Protein AF-A0A2L2X7D3-F1 (afdb_monomer)

Secondary structure (DSSP, 8-state):
-------------------------EE-TTS-EE---SSPPPHHHHHHHHHHHTSGGGEEEE-SSEEEEEETTTEEEEEE-GGGSS---HHHHHHHHHHHHHTT---TTB--EEEEEE-TTS-EEEEEEPPSSB--BTTTB---HHHHHHHHHHHHHHHH-EE-TTSPEEEEEES---GGGEEE-SS-EEE---TTEEEEEHHHHHIIIIIS------TTB-TTT-SB-HHHHHIIIIIHHHHTTSS-HHHHHHHHHHHHHHHHHHHHHHHHHHTTT-S-HHHHHHHHHHHHHHHHHTS--TTSS--HHHHHHHHHHHHHHHHHHHHHTB-TTSPBPTT-TT--B-HHHHHHHHHHHHHHHHHHHHHHHHHT-HHHHHHHHHHHHHHHHHHHHHHHHHHHHH-TTS-GGGGGGB-SSPPPPHHHHHHHHHHHHHHHHS-----

Foldseek 3Di:
DDDDDDDDDDDPPPPQDDFDDWADWDQDPVRFIATDTVHRQDPVNVVVQVVVQVPPVFWDDADQFFTWGDRGDWKIKTKGPPPRHPDPDVVLQQVVLNCCVQQVVDDPQEKHWRGWDADPVRIIMTMITDHDAAQDDQPPHHDDLQALLQVLVSQLDQQLAGQHPVRFGKHKAQLALASRQWGTDPHHIYGYDSSRMDIDGPQVQCCCCPVVVPDFAAQQADLLQRGGGNVSSNLQRYLQVSLLRHLQSPVSLLSNLLSLLVSLVSQLVSLVVCLVVHPCNVSSNSSSVLSPLSSVQSAQDPVRGRDPLNSVLVLLSSQLSNLLVCQVCQDPVRDRPPPPPQQARALVLSLVSLVVSLVSLVVQLVVCVVVVVVSSVSNSVSSNVNSVSSVVSSVVVVVLVPDPVNPPSHVVRHDPDDDDGSVNSVVVSVVVVVVVPPDPPDD

Mean predicted aligned error: 10.96 Å

Nearest PDB structures (foldseek):
  5o0y-assembly1_A  TM=5.788E-01  e=2.223E-05  Homo sapiens
  5lpv-assembly1_A  TM=4.908E-01  e=1.167E-04  Arabidopsis thaliana
  5tf9-assembly1_A  TM=4.770E-01  e=4.047E-04  Homo sapiens
  3idp-assembly2_A  TM=4.277E-01  e=1.522E-02  Homo sapiens
  5yhf-assembly1_A  TM=1.288E-01  e=5.592E+00  Thermus thermophilus HB8

Solvent-accessible surface area (backbone atoms only — not comparable to full-atom values): 24264 Å² total; per-residue (Å²): 134,89,83,88,85,89,79,84,79,84,71,85,81,72,82,76,80,84,82,71,72,73,47,77,79,42,75,44,99,85,71,52,63,45,36,36,40,93,64,69,77,50,70,66,57,51,51,52,48,53,62,60,35,73,40,79,88,32,55,74,51,70,63,71,33,2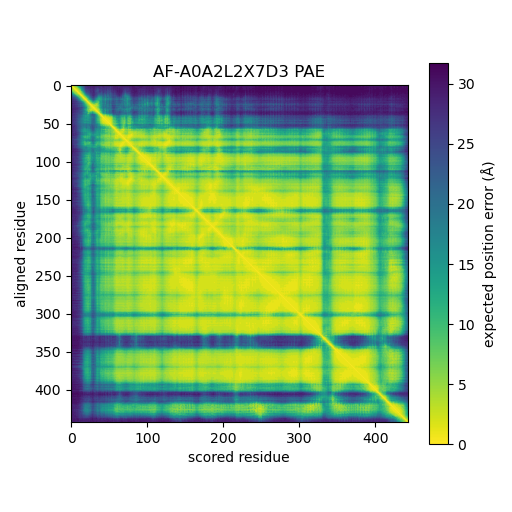8,37,32,18,52,45,85,91,55,29,30,38,34,41,45,52,48,94,72,18,88,59,66,63,65,63,54,33,41,53,45,35,46,49,28,48,79,50,67,65,64,49,96,46,32,47,41,51,45,43,58,48,70,45,98,87,67,50,39,37,39,36,28,42,52,51,66,61,42,53,62,32,59,83,87,37,58,86,46,65,49,16,45,47,40,39,50,55,52,35,44,53,30,57,70,34,37,71,36,98,84,73,47,48,33,25,44,39,44,74,54,39,30,43,91,30,32,21,34,45,92,55,39,33,19,41,41,76,53,60,59,47,47,79,42,50,50,60,63,48,42,46,42,34,59,73,64,53,69,64,73,57,57,51,33,48,35,58,54,62,53,40,79,30,30,58,34,22,30,38,40,52,24,45,55,70,40,45,72,62,31,90,59,38,59,62,55,47,54,48,48,41,44,49,48,15,48,47,25,42,58,48,16,54,50,27,59,60,42,26,83,73,45,94,50,35,71,61,34,43,53,26,18,52,41,20,41,38,48,17,60,57,30,37,56,46,97,87,67,43,54,51,67,72,53,55,52,49,52,48,48,52,42,47,52,23,32,50,48,46,66,65,61,50,52,45,100,84,56,49,72,45,93,77,52,83,81,61,55,48,52,67,66,60,54,47,54,52,48,54,51,48,38,54,52,29,50,52,53,25,55,47,19,61,74,72,66,38,63,54,50,31,55,51,24,48,31,48,38,53,44,43,54,35,49,50,52,48,53,57,51,51,51,54,50,69,70,37,94,81,39,52,75,66,58,70,83,18,52,50,91,69,84,78,89,48,62,67,58,49,43,54,52,53,54,53,54,51,54,63,71,66,51,77,84,80,73,130

Sequence (443 aa):
MCCVLEVFIISPCTNAINFKGVAPRETRKDGVILIPLHSKPSGQSIEAAIKATESSKNRISSGLNGTAFVLGQDLVVKKYKGEKAINNDPMREVNILDDMYEKKFSSPKSQKGQYAMQMPDGTFYLVSTKVDGKNPDPVRNTFNKQNLASLLSEITRLDQGVVDASGGRSRFMNWDFNSGNINITKDKAGLFDFEYGTFENLDKMLEKNVVNNCEGACPHLSDTSRLYSSLRSFEVWALVDYLNKVEHPDKLFGDYLELKGKYHADMAEFYGEYENESKYPDAVKNIAESEKVHSRLLRRDEGGEIPQDIQKAEMKKMQAANFINIQSQFSSDGKVCAQVKDGKILTSQVKEYIDEALFFSWNEYSKSKKTGDSDREVYYSNCLDYFFKQSLVKDWMQYQLDKPQGPGILKDKIASEPRVTLDDTMAKALRSRIKTAAPTNTP

Structure (mmCIF, N/CA/C/O backbone):
data_AF-A0A2L2X7D3-F1
#
_entry.id   AF-A0A2L2X7D3-F1
#
loop_
_atom_site.group_PDB
_atom_site.id
_atom_site.type_symbol
_atom_site.label_atom_id
_atom_site.label_alt_id
_atom_site.label_comp_id
_atom_site.label_asym_id
_atom_site.label_entity_id
_atom_site.label_seq_id
_atom_site.pdbx_PDB_ins_code
_atom_site.Cartn_x
_atom_site.Cartn_y
_atom_site.Cartn_z
_atom_site.occupancy
_atom_site.B_iso_or_equiv
_atom_site.auth_seq_id
_atom_site.auth_comp_id
_atom_site.auth_asym_id
_atom_site.auth_atom_id
_atom_site.pdbx_PDB_model_num
ATOM 1 N N . MET A 1 1 ? 4.402 -18.992 -74.248 1.00 30.25 1 MET A N 1
ATOM 2 C CA . MET A 1 1 ? 5.788 -18.796 -73.775 1.00 30.25 1 MET A CA 1
ATOM 3 C C . MET A 1 1 ? 6.036 -17.293 -73.753 1.00 30.25 1 MET A C 1
ATOM 5 O O . MET A 1 1 ? 5.818 -16.679 -74.783 1.00 30.25 1 MET A O 1
ATOM 9 N N . CYS A 1 2 ? 6.378 -16.751 -72.576 1.00 28.62 2 CYS A N 1
ATOM 10 C CA . CYS A 1 2 ? 6.844 -15.383 -72.271 1.00 28.62 2 CYS A CA 1
ATOM 11 C C . CYS A 1 2 ? 6.005 -14.168 -72.728 1.00 28.62 2 CYS A C 1
ATOM 13 O O . CYS A 1 2 ? 5.972 -13.845 -73.907 1.00 28.62 2 CYS A O 1
ATOM 15 N N . CYS A 1 3 ? 5.432 -13.421 -71.772 1.00 22.55 3 CYS A N 1
ATOM 16 C CA . CYS A 1 3 ? 6.012 -12.150 -71.298 1.00 22.55 3 CYS A CA 1
ATOM 17 C C . CYS A 1 3 ? 5.096 -11.397 -70.303 1.00 22.55 3 CYS A C 1
ATOM 19 O O . CYS A 1 3 ? 3.960 -11.074 -70.619 1.00 22.55 3 CYS A O 1
ATOM 21 N N . VAL A 1 4 ? 5.689 -11.094 -69.139 1.00 28.69 4 VAL A N 1
ATOM 22 C CA . VAL A 1 4 ? 5.646 -9.833 -68.367 1.00 28.69 4 VAL A CA 1
ATOM 23 C C . VAL A 1 4 ? 4.302 -9.323 -67.816 1.00 28.69 4 VAL A C 1
ATOM 25 O O . VAL A 1 4 ? 3.502 -8.735 -68.531 1.00 28.69 4 VAL A O 1
ATOM 28 N N . LEU A 1 5 ? 4.174 -9.364 -66.482 1.00 24.11 5 LEU A N 1
ATOM 29 C CA . LEU A 1 5 ? 3.889 -8.154 -65.699 1.00 24.11 5 LEU A CA 1
ATOM 30 C C . LEU A 1 5 ? 4.523 -8.281 -64.301 1.00 24.11 5 LEU A C 1
ATOM 32 O O . LEU A 1 5 ? 4.081 -9.073 -63.470 1.00 24.11 5 LEU A O 1
ATOM 36 N N . GLU A 1 6 ? 5.589 -7.517 -64.066 1.00 28.61 6 GLU A N 1
ATOM 37 C CA . GLU A 1 6 ? 6.156 -7.275 -62.740 1.00 28.61 6 GLU A CA 1
ATOM 38 C C . GLU A 1 6 ? 5.296 -6.246 -62.001 1.00 28.61 6 GLU A C 1
ATOM 40 O O . GLU A 1 6 ? 5.171 -5.105 -62.438 1.00 28.61 6 GLU A O 1
ATOM 45 N N . VAL A 1 7 ? 4.755 -6.633 -60.846 1.00 24.62 7 VAL A N 1
ATOM 46 C CA . VAL A 1 7 ? 4.395 -5.706 -59.767 1.00 24.62 7 VAL A CA 1
ATOM 47 C C . VAL A 1 7 ? 4.828 -6.362 -58.458 1.00 24.62 7 VAL A C 1
ATOM 49 O O . VAL A 1 7 ? 4.090 -7.140 -57.858 1.00 24.62 7 VAL A O 1
ATOM 52 N N . PHE A 1 8 ? 6.052 -6.073 -58.014 1.00 25.42 8 PHE A N 1
ATOM 53 C CA . PHE A 1 8 ? 6.472 -6.364 -56.645 1.00 25.42 8 PHE A CA 1
ATOM 54 C C . PHE A 1 8 ? 6.038 -5.203 -55.750 1.00 25.42 8 PHE A C 1
ATOM 56 O O . PHE A 1 8 ? 6.685 -4.159 -55.694 1.00 25.42 8 PHE A O 1
ATOM 63 N N . ILE A 1 9 ? 4.934 -5.395 -55.031 1.00 25.98 9 ILE A N 1
ATOM 64 C CA . ILE A 1 9 ? 4.645 -4.603 -53.837 1.00 25.98 9 ILE A CA 1
ATOM 65 C C . ILE A 1 9 ? 5.626 -5.076 -52.763 1.00 25.98 9 ILE A C 1
ATOM 67 O O . ILE A 1 9 ? 5.544 -6.207 -52.282 1.00 25.98 9 ILE A O 1
ATOM 71 N N . ILE A 1 10 ? 6.572 -4.210 -52.402 1.00 25.56 10 ILE A N 1
ATOM 72 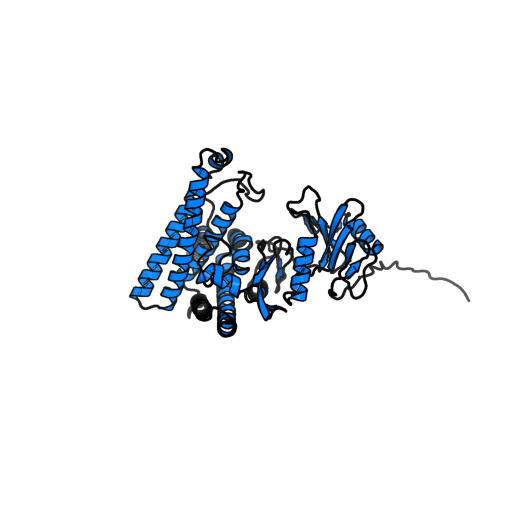C CA . ILE A 1 10 ? 7.438 -4.402 -51.239 1.00 25.56 10 ILE A CA 1
ATOM 73 C C . ILE A 1 10 ? 6.549 -4.297 -49.998 1.00 25.56 10 ILE A C 1
ATOM 75 O O . ILE A 1 10 ? 6.174 -3.207 -49.569 1.00 25.56 10 ILE A O 1
ATOM 79 N N . SER A 1 11 ? 6.189 -5.449 -49.439 1.00 25.94 11 SER A N 1
ATOM 80 C CA . SER A 1 11 ? 5.604 -5.538 -48.106 1.00 25.94 11 SER A CA 1
ATOM 81 C C . SER A 1 11 ? 6.729 -5.399 -47.071 1.00 25.94 11 SER A C 1
ATOM 83 O O . SER A 1 11 ? 7.727 -6.119 -47.177 1.00 25.94 11 SER A O 1
ATOM 85 N N . PRO A 1 12 ? 6.635 -4.501 -46.074 1.00 29.03 12 PRO A N 1
ATOM 86 C CA . PRO A 1 12 ? 7.593 -4.480 -44.983 1.00 29.03 12 PRO A CA 1
ATOM 87 C C . PRO A 1 12 ? 7.333 -5.696 -44.088 1.00 29.03 12 PRO A C 1
ATOM 89 O O . PRO A 1 12 ? 6.417 -5.700 -43.268 1.00 29.03 12 PRO A O 1
ATOM 92 N N . CYS A 1 13 ? 8.153 -6.737 -44.238 1.00 25.28 13 CYS A N 1
ATOM 93 C CA . CYS A 1 13 ? 8.231 -7.838 -43.282 1.00 25.28 13 CYS A CA 1
ATOM 94 C C . CYS A 1 13 ? 8.787 -7.320 -41.948 1.00 25.28 13 CYS A C 1
ATOM 96 O O . CYS A 1 13 ? 9.981 -7.408 -41.666 1.00 25.28 13 CYS A O 1
ATOM 98 N N . THR A 1 14 ? 7.916 -6.785 -41.097 1.00 31.67 14 THR A N 1
ATOM 99 C CA . THR A 1 14 ? 8.152 -6.755 -39.655 1.00 31.67 14 THR A CA 1
ATOM 100 C C . THR A 1 14 ? 8.046 -8.189 -39.148 1.00 31.67 14 THR A C 1
ATOM 102 O O . THR A 1 14 ? 6.944 -8.695 -38.941 1.00 31.67 14 THR A O 1
ATOM 105 N N . ASN A 1 15 ? 9.185 -8.859 -38.968 1.00 31.94 15 ASN A N 1
ATOM 106 C CA . ASN A 1 15 ? 9.260 -10.096 -38.191 1.00 31.94 15 ASN A CA 1
ATOM 107 C C . ASN A 1 15 ? 8.858 -9.773 -36.743 1.00 31.94 15 ASN A C 1
ATOM 109 O O . ASN A 1 15 ? 9.687 -9.367 -35.930 1.00 31.94 15 ASN A O 1
ATOM 113 N N . ALA A 1 16 ? 7.564 -9.883 -36.447 1.00 30.45 16 ALA A N 1
ATOM 114 C CA . ALA A 1 16 ? 7.026 -9.779 -35.102 1.00 30.45 16 ALA A CA 1
ATOM 115 C C . ALA A 1 16 ? 7.500 -11.000 -34.309 1.00 30.45 16 ALA A C 1
ATOM 117 O O . ALA A 1 16 ? 7.074 -12.127 -34.564 1.00 30.45 16 ALA A O 1
ATOM 118 N N . ILE A 1 17 ? 8.436 -10.785 -33.386 1.00 33.41 17 ILE A N 1
ATOM 119 C CA . ILE A 1 17 ? 8.905 -11.852 -32.511 1.00 33.41 17 ILE A CA 1
ATOM 120 C C . ILE A 1 17 ? 7.915 -11.971 -31.348 1.00 33.41 17 ILE A C 1
ATOM 122 O O . ILE A 1 17 ? 7.947 -11.167 -30.421 1.00 33.41 17 ILE A O 1
ATOM 126 N N . ASN A 1 18 ? 7.022 -12.959 -31.428 1.00 29.78 18 ASN A N 1
ATOM 127 C CA . ASN A 1 18 ? 6.123 -13.346 -30.339 1.00 29.78 18 ASN A CA 1
ATOM 128 C C . ASN A 1 18 ? 6.894 -14.233 -29.346 1.00 29.78 18 ASN A C 1
ATOM 130 O O . ASN A 1 18 ? 7.298 -15.342 -29.705 1.00 29.78 18 ASN A O 1
ATOM 134 N N . PHE A 1 19 ? 7.084 -13.785 -28.102 1.00 39.53 19 PHE A N 1
ATOM 135 C CA . PHE A 1 19 ? 7.821 -14.535 -27.071 1.00 39.53 19 PHE A CA 1
ATOM 136 C C . PHE A 1 19 ? 6.892 -15.104 -25.984 1.00 39.53 19 PHE A C 1
ATOM 138 O O . PHE A 1 19 ? 5.962 -14.441 -25.532 1.00 39.53 19 PHE A O 1
ATOM 145 N N . LYS A 1 20 ? 7.152 -16.344 -25.533 1.00 35.09 20 LYS A N 1
ATOM 146 C CA . LYS A 1 20 ? 6.378 -17.045 -24.488 1.00 35.09 20 LYS A CA 1
ATOM 147 C C . LYS A 1 20 ? 7.246 -17.340 -23.251 1.00 35.09 20 LYS A C 1
ATOM 149 O O . LYS A 1 20 ? 8.061 -18.251 -23.314 1.00 35.09 20 LYS A O 1
ATOM 154 N N . GLY A 1 21 ? 7.002 -16.629 -22.142 1.00 37.25 21 GLY A N 1
ATOM 155 C CA . GLY A 1 21 ? 7.329 -17.035 -20.755 1.00 37.25 21 GLY A CA 1
ATOM 156 C C . GLY A 1 21 ? 8.809 -17.099 -20.324 1.00 37.25 21 GLY A C 1
ATOM 157 O O . GLY A 1 21 ? 9.706 -17.134 -21.154 1.00 37.25 21 GLY A O 1
ATOM 158 N N . VAL A 1 22 ? 9.043 -17.112 -19.004 1.00 39.44 22 VAL A N 1
ATOM 159 C CA . VAL A 1 22 ? 10.368 -17.177 -18.340 1.00 39.44 22 VAL A CA 1
ATOM 160 C C . VAL A 1 22 ? 10.689 -18.634 -17.961 1.00 39.44 22 VAL A C 1
ATOM 162 O O . VAL A 1 22 ? 9.805 -19.325 -17.455 1.00 39.44 22 VAL A O 1
ATOM 165 N N . ALA A 1 23 ? 11.917 -19.110 -18.195 1.00 42.75 23 ALA A N 1
ATOM 166 C CA . ALA A 1 23 ? 12.427 -20.424 -17.768 1.00 42.75 23 ALA A CA 1
ATOM 167 C C . ALA A 1 23 ? 13.536 -20.263 -16.691 1.00 42.75 23 ALA A C 1
ATOM 169 O O . ALA A 1 23 ? 14.044 -19.160 -16.529 1.00 42.75 23 ALA A O 1
ATOM 170 N N . PRO A 1 24 ? 13.916 -21.308 -15.927 1.00 38.91 24 PRO A N 1
ATOM 171 C CA . PRO A 1 24 ? 14.812 -21.180 -14.765 1.00 38.91 24 PRO A CA 1
ATOM 172 C C . PRO A 1 24 ? 16.290 -20.917 -15.111 1.00 38.91 24 PRO A C 1
ATOM 174 O O . PRO A 1 24 ? 16.790 -21.370 -16.137 1.00 38.91 24 PRO A O 1
ATOM 177 N N . ARG A 1 25 ? 16.994 -20.226 -14.205 1.00 43.31 25 ARG A N 1
ATOM 178 C CA . ARG A 1 25 ? 18.388 -19.748 -14.297 1.00 43.31 25 ARG A CA 1
ATOM 179 C C . ARG A 1 25 ? 19.419 -20.802 -14.751 1.00 43.31 25 ARG A C 1
ATOM 181 O O . ARG A 1 25 ? 19.479 -21.909 -14.229 1.00 43.31 25 ARG A O 1
ATOM 188 N N . GLU A 1 26 ? 20.327 -20.399 -15.636 1.00 40.94 26 GLU A N 1
ATOM 189 C CA . GLU A 1 26 ? 21.542 -21.109 -16.046 1.00 40.94 26 GLU A CA 1
ATOM 190 C C . GLU A 1 26 ? 22.782 -20.225 -15.834 1.00 40.94 26 GLU A C 1
ATOM 192 O O . GLU A 1 26 ? 22.850 -19.107 -16.333 1.00 40.94 26 GLU A O 1
ATOM 197 N N . THR A 1 27 ? 23.816 -20.728 -15.162 1.00 39.00 27 THR A N 1
ATOM 198 C CA . THR A 1 27 ? 25.110 -20.029 -15.061 1.00 39.00 27 THR A CA 1
ATOM 199 C C . THR A 1 27 ? 26.080 -20.591 -16.099 1.00 39.00 27 THR A C 1
ATOM 201 O O . THR A 1 27 ? 26.384 -21.786 -16.096 1.00 39.00 27 THR A O 1
ATOM 204 N N . ARG A 1 28 ? 26.578 -19.743 -17.003 1.00 37.31 28 ARG A N 1
ATOM 205 C CA . ARG A 1 28 ? 27.600 -20.099 -17.996 1.00 37.31 28 ARG A CA 1
ATOM 206 C C . ARG A 1 28 ? 28.989 -20.208 -17.359 1.00 37.31 28 ARG A C 1
ATOM 208 O O . ARG A 1 28 ? 29.269 -19.637 -16.310 1.00 37.31 28 ARG A O 1
ATOM 215 N N . LYS A 1 29 ? 29.894 -20.913 -18.049 1.00 31.28 29 LYS A N 1
ATOM 216 C CA . LYS A 1 29 ? 31.300 -21.118 -17.636 1.00 31.28 29 LYS A CA 1
ATOM 217 C C . LYS A 1 29 ? 32.125 -19.825 -17.541 1.00 31.28 29 LYS A C 1
ATOM 219 O O . LYS A 1 29 ? 33.170 -19.833 -16.907 1.00 31.28 29 LYS A O 1
ATOM 224 N N . ASP A 1 30 ? 31.667 -18.747 -18.172 1.00 37.84 30 ASP A N 1
ATOM 225 C CA . ASP A 1 30 ? 32.253 -17.400 -18.125 1.00 37.84 30 ASP A CA 1
ATOM 226 C C . ASP A 1 30 ? 31.687 -16.542 -16.974 1.00 37.84 30 ASP A C 1
ATOM 228 O O . ASP A 1 30 ? 31.998 -15.359 -16.878 1.00 37.84 30 ASP A O 1
ATOM 232 N N . GLY A 1 31 ? 30.862 -17.123 -16.095 1.00 34.81 31 GLY A N 1
ATOM 233 C CA . GLY A 1 31 ? 30.237 -16.427 -14.969 1.00 34.81 31 GLY A CA 1
ATOM 234 C C . GLY A 1 31 ? 28.949 -15.681 -15.328 1.00 34.81 31 GLY A C 1
ATOM 235 O O . GLY A 1 31 ? 28.301 -15.136 -1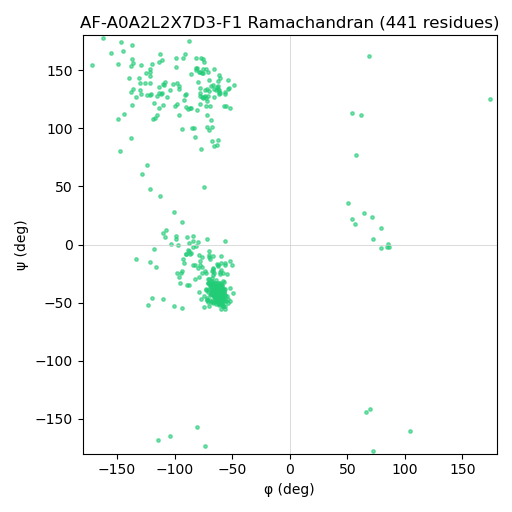4.436 1.00 34.81 31 GLY A O 1
ATOM 236 N N . VAL A 1 32 ? 28.535 -15.682 -16.601 1.00 37.62 32 VAL A N 1
ATOM 237 C CA . VAL A 1 32 ? 27.302 -15.021 -17.048 1.00 37.62 32 VAL A CA 1
ATOM 238 C C . VAL A 1 32 ? 26.079 -15.838 -16.634 1.00 37.62 32 VAL A C 1
ATOM 240 O O . VAL A 1 32 ? 25.954 -17.015 -16.970 1.00 37.62 32 VAL A O 1
ATOM 243 N N . ILE A 1 33 ? 25.144 -15.200 -15.936 1.00 39.91 33 ILE A N 1
ATOM 244 C CA . ILE A 1 33 ? 23.866 -15.794 -15.539 1.00 39.91 33 ILE A CA 1
ATOM 245 C C . ILE A 1 33 ? 22.839 -15.525 -16.647 1.00 39.91 33 ILE A C 1
ATOM 247 O O . ILE A 1 33 ? 22.546 -14.377 -16.962 1.00 39.91 33 ILE A O 1
ATOM 251 N N . LEU A 1 34 ? 22.304 -16.583 -17.251 1.00 39.53 34 LEU A N 1
ATOM 252 C CA . LEU A 1 34 ? 21.287 -16.549 -18.299 1.00 39.53 34 LEU A CA 1
ATOM 253 C C . LEU A 1 34 ? 19.987 -17.158 -17.797 1.00 39.53 34 LEU A C 1
ATOM 255 O O . LEU A 1 34 ? 19.990 -18.240 -17.231 1.00 39.53 34 LEU A O 1
ATOM 259 N N . ILE A 1 35 ? 18.861 -16.521 -18.079 1.00 40.06 35 ILE A N 1
ATOM 260 C CA . ILE A 1 35 ? 17.539 -17.021 -17.697 1.00 40.06 35 ILE A CA 1
ATOM 261 C C . ILE A 1 35 ? 16.806 -17.332 -19.007 1.00 40.06 35 ILE A C 1
ATOM 263 O O . ILE A 1 35 ? 16.638 -16.432 -19.832 1.00 40.06 35 ILE A O 1
ATOM 267 N N . PRO A 1 36 ? 16.534 -18.612 -19.326 1.00 37.84 36 PRO A N 1
ATOM 268 C CA . PRO A 1 36 ? 16.142 -19.006 -20.667 1.00 37.84 36 PRO A CA 1
ATOM 269 C C . PRO A 1 36 ? 14.728 -18.550 -21.047 1.00 37.84 36 PRO A C 1
ATOM 271 O O . PRO A 1 36 ? 13.798 -18.526 -20.249 1.00 37.84 36 PRO A O 1
ATOM 274 N N . LEU A 1 37 ? 14.564 -18.277 -22.339 1.00 38.34 37 LEU A N 1
ATOM 275 C CA . LEU A 1 37 ? 13.299 -18.361 -23.068 1.00 38.34 37 LEU A CA 1
ATOM 276 C C . LEU A 1 37 ? 13.177 -19.777 -23.661 1.00 38.34 37 LEU A C 1
ATOM 278 O O . LEU A 1 37 ? 14.189 -20.454 -23.860 1.00 38.34 37 LEU A O 1
ATOM 282 N N . HIS A 1 38 ? 11.971 -20.179 -24.084 1.00 36.41 38 HIS A N 1
ATOM 283 C CA . HIS A 1 38 ? 11.763 -21.349 -24.963 1.00 36.41 38 HIS A CA 1
ATOM 284 C C . HIS A 1 38 ? 12.629 -21.322 -26.247 1.00 36.41 38 HIS A C 1
ATOM 286 O O . HIS A 1 38 ? 12.800 -22.345 -26.906 1.00 36.41 38 HIS A O 1
ATOM 292 N N . SER A 1 39 ? 13.223 -20.170 -26.569 1.00 40.19 39 SER A N 1
ATOM 293 C CA . SER A 1 39 ? 14.354 -20.012 -27.480 1.00 40.19 39 SER A CA 1
ATOM 294 C C . SER A 1 39 ? 15.259 -18.890 -26.959 1.00 40.19 39 SER A C 1
ATOM 296 O O . SER A 1 39 ? 14.841 -17.733 -26.953 1.00 40.19 39 SER A O 1
ATOM 298 N N . LYS A 1 40 ? 16.485 -19.202 -26.514 1.00 45.09 40 LYS A N 1
ATOM 299 C CA . LYS A 1 40 ? 17.476 -18.190 -26.100 1.00 45.09 40 LYS A CA 1
ATOM 300 C C . LYS A 1 40 ? 17.705 -17.187 -27.247 1.00 45.09 40 LYS A C 1
ATOM 302 O O . LYS A 1 40 ? 18.153 -17.622 -28.311 1.00 45.09 40 LYS A O 1
ATOM 307 N N . PRO A 1 41 ? 17.428 -15.878 -27.080 1.00 49.56 41 PRO A N 1
ATOM 308 C CA . PRO A 1 41 ? 17.813 -14.888 -28.077 1.00 49.56 41 PRO A CA 1
ATOM 309 C C . PRO A 1 41 ? 19.340 -14.895 -28.202 1.00 49.56 41 PRO A C 1
ATOM 311 O O . PRO A 1 41 ? 20.056 -14.940 -27.201 1.00 49.56 41 PRO A O 1
ATOM 314 N N . SER A 1 42 ? 19.858 -14.913 -29.432 1.00 51.53 42 SER A N 1
ATOM 315 C CA . SER A 1 42 ? 21.307 -14.881 -29.644 1.00 51.53 42 SER A CA 1
ATOM 316 C C . SER A 1 42 ? 21.875 -13.542 -29.166 1.00 51.53 42 SER A C 1
ATOM 318 O O . SER A 1 42 ? 21.196 -12.520 -29.255 1.00 51.53 42 SER A O 1
ATOM 320 N N . GLY A 1 43 ? 23.137 -13.513 -28.719 1.00 54.62 43 GLY A N 1
ATOM 321 C CA . GLY A 1 43 ? 23.813 -12.256 -28.359 1.00 54.62 43 GLY A CA 1
ATOM 322 C C . GLY A 1 43 ? 23.730 -11.206 -29.475 1.00 54.62 43 GLY A C 1
ATOM 323 O O . GLY A 1 43 ? 23.439 -10.049 -29.207 1.00 54.62 43 GLY A O 1
ATOM 324 N N . GLN A 1 44 ? 23.813 -11.635 -30.741 1.00 56.38 44 GLN A N 1
ATOM 325 C CA . GLN A 1 44 ? 23.578 -10.776 -31.909 1.00 56.38 44 GLN A CA 1
ATOM 326 C C . GLN A 1 44 ? 22.156 -10.204 -31.987 1.00 56.38 44 GLN A C 1
ATOM 328 O O . GLN A 1 44 ? 21.994 -9.055 -32.383 1.00 56.38 44 GLN A O 1
ATOM 333 N N . SER A 1 45 ? 21.125 -10.971 -31.618 1.00 53.44 45 SER A N 1
ATOM 334 C CA . SER A 1 45 ? 19.736 -10.483 -31.602 1.00 53.44 45 SER A CA 1
ATOM 335 C C . SER A 1 45 ? 19.552 -9.391 -30.555 1.00 53.44 45 SER A C 1
ATOM 337 O O . SER A 1 45 ? 18.823 -8.427 -30.776 1.00 53.44 45 SER A O 1
ATOM 339 N N . ILE A 1 46 ? 20.249 -9.523 -29.428 1.00 58.66 46 ILE A N 1
ATOM 340 C CA . ILE A 1 46 ? 20.176 -8.567 -28.332 1.00 58.66 46 ILE A CA 1
ATOM 341 C C . ILE A 1 46 ? 21.020 -7.325 -28.638 1.00 58.66 46 ILE A C 1
ATOM 343 O O . ILE A 1 46 ? 20.554 -6.211 -28.442 1.00 58.66 46 ILE A O 1
ATOM 347 N N . GLU A 1 47 ? 22.206 -7.483 -29.221 1.00 60.94 47 GLU A N 1
ATOM 348 C CA . GLU A 1 47 ? 23.012 -6.363 -29.718 1.00 60.94 47 GLU A CA 1
ATOM 349 C C . GLU A 1 47 ? 22.308 -5.587 -30.836 1.00 60.94 47 GLU A C 1
ATOM 351 O O . GLU A 1 47 ? 22.345 -4.357 -30.853 1.00 60.94 47 GLU A O 1
ATOM 356 N N . ALA A 1 48 ? 21.645 -6.281 -31.764 1.00 57.75 48 ALA A N 1
ATOM 357 C CA . ALA A 1 48 ? 20.849 -5.654 -32.816 1.00 57.75 48 ALA A CA 1
ATOM 358 C C . ALA A 1 48 ? 19.641 -4.906 -32.233 1.00 57.75 48 ALA A C 1
ATOM 360 O O . ALA A 1 48 ? 19.354 -3.785 -32.655 1.00 57.75 48 ALA A O 1
ATOM 361 N N . ALA A 1 49 ? 18.978 -5.484 -31.228 1.00 54.47 49 ALA A N 1
ATOM 362 C CA . ALA A 1 49 ? 17.916 -4.836 -30.468 1.00 54.47 49 ALA A CA 1
ATOM 363 C C . ALA A 1 49 ? 18.413 -3.573 -29.748 1.00 54.47 49 ALA A C 1
ATOM 365 O O . ALA A 1 49 ? 17.820 -2.510 -29.909 1.00 54.47 49 ALA A O 1
ATOM 366 N N . ILE A 1 50 ? 19.536 -3.660 -29.030 1.00 60.81 50 ILE A N 1
ATOM 367 C CA . ILE A 1 50 ? 20.165 -2.535 -28.326 1.00 60.81 50 ILE A CA 1
ATOM 368 C C . ILE A 1 50 ? 20.532 -1.419 -29.319 1.00 60.81 50 ILE A C 1
ATOM 370 O O . ILE A 1 50 ? 20.136 -0.269 -29.127 1.00 60.81 50 ILE A O 1
ATOM 374 N N . LYS A 1 51 ? 21.185 -1.749 -30.441 1.00 64.25 51 LYS A N 1
ATOM 375 C CA . LYS A 1 51 ? 21.521 -0.781 -31.503 1.00 64.25 51 LYS A CA 1
ATOM 376 C C . LYS A 1 51 ? 20.279 -0.135 -32.130 1.00 64.25 51 LYS A C 1
ATOM 378 O O . LYS A 1 51 ? 20.289 1.059 -32.412 1.00 64.25 51 LYS A O 1
ATOM 383 N N . ALA A 1 52 ? 19.188 -0.882 -32.307 1.00 54.84 52 ALA A N 1
ATOM 384 C CA . ALA A 1 52 ? 17.916 -0.340 -32.792 1.00 54.84 52 ALA A CA 1
ATOM 385 C C . ALA A 1 52 ? 17.210 0.563 -31.753 1.00 54.84 52 ALA A C 1
ATOM 387 O O . ALA A 1 52 ? 16.501 1.510 -32.124 1.00 54.84 52 ALA A O 1
ATOM 388 N N . THR A 1 53 ? 17.412 0.309 -30.454 1.00 56.62 53 THR A N 1
ATOM 389 C CA . THR A 1 53 ? 16.857 1.120 -29.355 1.00 56.62 53 THR A CA 1
ATOM 390 C C . THR A 1 53 ? 17.577 2.449 -29.126 1.00 56.62 53 THR A C 1
ATOM 392 O O . THR A 1 53 ? 16.965 3.368 -28.593 1.00 56.62 53 THR A O 1
ATOM 395 N N . GLU A 1 54 ? 18.817 2.622 -29.599 1.00 58.09 54 GLU A N 1
ATOM 396 C CA . GLU A 1 54 ? 19.513 3.923 -29.548 1.00 58.09 54 GLU A CA 1
ATOM 397 C C . GLU A 1 54 ? 18.924 4.969 -30.514 1.00 58.09 54 GLU A C 1
ATOM 399 O O . GLU A 1 54 ? 19.272 6.150 -30.452 1.00 58.09 54 GLU A O 1
ATOM 404 N N . SER A 1 55 ? 17.955 4.583 -31.353 1.00 58.72 55 SER A N 1
ATOM 405 C CA . SER A 1 55 ? 17.101 5.550 -32.041 1.00 58.72 55 SER A CA 1
ATOM 406 C C . SER A 1 55 ? 16.078 6.157 -31.066 1.00 58.72 55 SER A C 1
ATOM 408 O O . SER A 1 55 ? 15.310 5.456 -30.405 1.00 58.72 55 SER A O 1
ATOM 410 N N . SER A 1 56 ? 16.013 7.492 -30.995 1.00 59.88 56 SER A N 1
ATOM 411 C CA . SER A 1 56 ? 15.124 8.229 -30.074 1.00 59.88 56 SER A CA 1
ATOM 412 C C . SER A 1 56 ? 13.634 7.881 -30.204 1.00 59.88 56 SER A C 1
ATOM 414 O O . SER A 1 56 ? 12.865 8.137 -29.280 1.00 59.88 56 SER A O 1
ATOM 416 N N . LYS A 1 57 ? 13.231 7.266 -31.323 1.00 61.22 57 LYS A N 1
ATOM 417 C CA . LYS A 1 57 ? 11.854 6.856 -31.630 1.00 61.22 57 LYS A CA 1
ATOM 418 C C . LYS A 1 57 ? 11.325 5.729 -30.734 1.00 61.22 57 LYS A C 1
ATOM 420 O O . LYS A 1 57 ? 10.114 5.624 -30.586 1.00 61.22 57 LYS A O 1
ATOM 425 N N . ASN A 1 58 ? 12.203 4.927 -30.127 1.00 65.38 58 ASN A N 1
ATOM 426 C CA . ASN A 1 58 ? 11.815 3.762 -29.317 1.00 65.38 58 ASN A CA 1
ATOM 427 C C . ASN A 1 58 ? 11.905 4.005 -27.802 1.00 65.38 58 ASN A C 1
ATOM 429 O O . ASN A 1 58 ? 11.629 3.101 -27.015 1.00 65.38 58 ASN A O 1
ATOM 433 N N . ARG A 1 59 ? 12.295 5.209 -27.370 1.00 75.62 59 ARG A N 1
ATOM 434 C CA . ARG A 1 59 ? 12.416 5.559 -25.949 1.00 75.62 59 ARG A CA 1
ATOM 435 C C . ARG A 1 59 ? 11.033 5.684 -25.300 1.00 75.62 59 ARG A C 1
ATOM 437 O O . ARG A 1 59 ? 10.202 6.454 -25.769 1.00 75.62 59 ARG A O 1
ATOM 444 N N . ILE A 1 60 ? 10.830 4.982 -24.184 1.00 75.56 60 ILE A N 1
ATOM 445 C CA . ILE A 1 60 ? 9.598 5.035 -23.378 1.00 75.56 60 ILE A CA 1
ATOM 446 C C . ILE A 1 60 ? 9.754 6.058 -22.257 1.00 75.56 60 ILE A C 1
ATOM 448 O O . ILE A 1 60 ? 8.950 6.974 -22.113 1.00 75.56 60 ILE A O 1
ATOM 452 N N . SER A 1 61 ? 10.804 5.897 -21.453 1.00 79.06 61 SER A N 1
ATOM 453 C CA . SER A 1 61 ? 11.010 6.664 -20.228 1.00 79.06 61 SER A CA 1
ATOM 454 C C . SER A 1 61 ? 12.495 6.715 -19.862 1.00 79.06 61 SER A C 1
ATOM 456 O O . SER A 1 61 ? 13.327 5.990 -20.409 1.00 79.06 61 SER A O 1
ATOM 458 N N . SER A 1 62 ? 12.864 7.627 -18.964 1.00 80.38 62 SER A N 1
ATOM 459 C CA . SER A 1 62 ? 14.186 7.639 -18.332 1.00 80.38 62 SER A CA 1
ATOM 460 C C . SER A 1 62 ? 13.998 7.922 -16.853 1.00 80.38 62 SER A C 1
ATOM 462 O O . SER A 1 62 ? 13.425 8.952 -16.502 1.00 80.38 62 SER A O 1
ATOM 464 N N . GLY A 1 63 ? 14.444 6.989 -16.019 1.00 77.69 63 GLY A N 1
ATOM 465 C CA . GLY A 1 63 ? 14.394 7.074 -14.564 1.00 77.69 63 GLY A CA 1
ATOM 466 C C . GLY A 1 63 ? 15.762 7.407 -13.976 1.00 77.69 63 GLY A C 1
ATOM 467 O O . GLY A 1 63 ? 16.678 7.831 -14.684 1.00 77.69 63 GLY A O 1
ATOM 468 N N . LEU A 1 64 ? 15.920 7.202 -12.671 1.00 75.00 64 LEU A N 1
ATOM 469 C CA . LEU A 1 64 ? 17.170 7.499 -11.963 1.00 75.00 64 LEU A CA 1
ATOM 470 C C . LEU A 1 64 ? 18.286 6.517 -12.338 1.00 75.00 64 LEU A C 1
ATOM 472 O O . LEU A 1 64 ? 19.406 6.949 -12.597 1.00 75.00 64 LEU A O 1
ATOM 476 N N . ASN A 1 65 ? 17.958 5.230 -12.473 1.00 79.81 65 ASN A N 1
ATOM 477 C CA . ASN A 1 65 ? 18.956 4.181 -12.701 1.00 79.81 65 ASN A CA 1
ATOM 478 C C . ASN A 1 65 ? 19.181 3.856 -14.182 1.00 79.81 65 ASN A C 1
ATOM 480 O O . ASN A 1 65 ? 20.257 3.398 -14.560 1.00 79.81 65 ASN A O 1
ATOM 484 N N . GLY A 1 66 ? 18.210 4.144 -15.053 1.00 82.50 66 GLY A N 1
ATOM 485 C CA . GLY A 1 66 ? 18.283 3.729 -16.450 1.00 82.50 66 GLY A CA 1
ATOM 486 C C . GLY A 1 66 ? 17.344 4.465 -17.395 1.00 82.50 66 GLY A C 1
ATOM 487 O O . GLY A 1 66 ? 16.568 5.337 -17.005 1.00 82.50 66 GLY A O 1
ATOM 488 N N . THR A 1 67 ? 17.440 4.116 -18.673 1.00 84.94 67 THR A N 1
ATOM 489 C CA . THR A 1 67 ? 16.526 4.553 -19.734 1.00 84.94 67 THR A CA 1
ATOM 490 C C . THR A 1 67 ? 15.879 3.331 -20.362 1.00 84.94 67 THR A C 1
ATOM 492 O O . THR A 1 67 ? 16.586 2.392 -20.720 1.00 84.94 67 THR A O 1
ATOM 495 N N . ALA A 1 68 ? 14.552 3.346 -20.470 1.00 85.62 68 ALA A N 1
ATOM 496 C CA . ALA A 1 68 ? 13.762 2.237 -20.982 1.00 85.62 68 ALA A CA 1
ATOM 497 C C . ALA A 1 68 ? 13.343 2.477 -22.437 1.00 85.62 68 ALA A C 1
ATOM 499 O O . ALA A 1 68 ? 12.917 3.578 -22.809 1.00 85.62 68 ALA A O 1
ATOM 500 N N . PHE A 1 69 ? 13.426 1.425 -23.244 1.00 82.31 69 PHE A N 1
ATOM 501 C CA . PHE A 1 69 ? 13.115 1.430 -24.668 1.00 82.31 69 PHE A CA 1
ATOM 502 C C . PHE A 1 69 ? 12.181 0.275 -25.013 1.00 82.31 69 PHE A C 1
ATOM 504 O O . PHE A 1 69 ? 12.321 -0.812 -24.458 1.00 82.31 69 PHE A O 1
ATOM 511 N N . VAL A 1 70 ? 11.250 0.490 -25.943 1.00 76.19 70 VAL A N 1
ATOM 512 C CA . VAL A 1 70 ? 10.428 -0.597 -26.486 1.00 76.19 70 VAL A CA 1
ATOM 513 C C . VAL A 1 70 ? 11.306 -1.468 -27.375 1.00 76.19 70 VAL A C 1
ATOM 515 O O . VAL A 1 70 ? 12.012 -0.957 -28.247 1.00 76.19 70 VAL A O 1
ATOM 518 N N . LEU A 1 71 ? 11.202 -2.781 -27.199 1.00 71.38 71 LEU A N 1
ATOM 519 C CA . LEU A 1 71 ? 11.755 -3.766 -28.112 1.00 71.38 71 LEU A CA 1
ATOM 520 C C . LEU A 1 71 ? 10.625 -4.633 -28.677 1.00 71.38 71 LEU A C 1
ATOM 522 O O . LEU A 1 71 ? 10.049 -5.472 -27.990 1.00 71.38 71 LEU A O 1
ATOM 526 N N . GLY A 1 72 ? 10.300 -4.432 -29.954 1.00 64.00 72 GLY A N 1
ATOM 527 C CA . GLY A 1 72 ? 9.195 -5.146 -30.598 1.00 64.00 72 GLY A CA 1
ATOM 528 C C . GLY A 1 72 ? 7.829 -4.762 -30.020 1.00 64.00 72 GLY A C 1
ATOM 529 O O . GLY A 1 72 ? 7.587 -3.598 -29.709 1.00 64.00 72 GLY A O 1
ATOM 530 N N . GLN A 1 73 ? 6.913 -5.727 -29.924 1.00 65.12 73 GLN A N 1
ATOM 531 C CA . GLN A 1 73 ? 5.565 -5.486 -29.390 1.00 65.12 73 GLN A CA 1
ATOM 532 C C . GLN A 1 73 ? 5.496 -5.677 -27.867 1.00 65.12 73 GLN A C 1
ATOM 534 O O . GLN A 1 73 ? 4.830 -4.887 -27.190 1.00 65.12 73 GLN A O 1
ATOM 539 N N . ASP A 1 74 ? 6.265 -6.636 -27.342 1.00 69.62 74 ASP A N 1
ATOM 540 C CA . ASP A 1 74 ? 6.030 -7.214 -26.014 1.00 69.62 74 ASP A CA 1
ATOM 541 C C . ASP A 1 74 ? 7.171 -6.998 -25.013 1.00 69.62 74 ASP A C 1
ATOM 543 O O . ASP A 1 74 ? 7.044 -7.407 -23.859 1.00 69.62 74 ASP A O 1
ATOM 547 N N . LEU A 1 75 ? 8.293 -6.386 -25.413 1.00 74.19 75 LEU A N 1
ATOM 548 C CA . LEU A 1 75 ? 9.481 -6.263 -24.562 1.00 74.19 75 LEU A CA 1
ATOM 549 C C . LEU A 1 75 ? 9.877 -4.814 -24.289 1.00 74.19 75 LEU A C 1
ATOM 551 O O . LEU A 1 75 ? 9.608 -3.894 -25.070 1.00 74.19 75 LEU A O 1
ATOM 555 N N . VAL A 1 76 ? 10.576 -4.640 -23.172 1.00 80.88 76 VAL A N 1
ATOM 556 C CA . VAL A 1 76 ? 11.256 -3.410 -22.778 1.00 80.88 76 VAL A CA 1
ATOM 557 C C . VAL A 1 76 ? 12.718 -3.724 -22.486 1.00 80.88 76 VAL A C 1
ATOM 559 O O . VAL A 1 76 ? 13.034 -4.738 -21.871 1.00 80.88 76 VAL A O 1
ATOM 562 N N . VAL A 1 77 ? 13.608 -2.835 -22.921 1.00 81.06 77 VAL A N 1
ATOM 563 C CA . VAL A 1 77 ? 15.039 -2.864 -22.604 1.00 81.06 77 VAL A CA 1
ATOM 564 C C . VAL A 1 77 ? 15.370 -1.643 -21.749 1.00 81.06 77 VAL A C 1
ATOM 566 O O . VAL A 1 77 ? 15.221 -0.513 -22.212 1.00 81.06 77 VAL A O 1
ATOM 569 N N . LYS A 1 78 ? 15.825 -1.846 -20.511 1.00 86.12 78 LYS A N 1
ATOM 570 C CA . LYS A 1 78 ? 16.343 -0.808 -19.605 1.00 86.12 78 LYS A CA 1
ATOM 571 C C . LYS A 1 78 ? 17.870 -0.787 -19.713 1.00 86.12 78 LYS A C 1
ATOM 573 O O . LYS A 1 78 ? 18.534 -1.729 -19.295 1.00 86.12 78 LYS A O 1
ATOM 578 N N . LYS A 1 79 ? 18.425 0.287 -20.285 1.00 84.75 79 LYS A N 1
ATOM 579 C CA . LYS A 1 79 ? 19.869 0.593 -20.306 1.00 84.75 79 LYS A CA 1
ATOM 580 C C . LYS A 1 79 ? 20.229 1.354 -19.034 1.00 84.75 79 LYS A C 1
ATOM 582 O O . LYS A 1 79 ? 19.719 2.461 -18.837 1.00 84.75 79 LYS A O 1
ATOM 587 N N . TYR A 1 80 ? 21.084 0.795 -18.186 1.00 83.75 80 TYR A N 1
ATOM 588 C CA . TYR A 1 80 ? 21.501 1.440 -16.939 1.00 83.75 80 TYR A CA 1
ATOM 589 C C . TYR A 1 80 ? 22.496 2.574 -17.203 1.00 83.75 80 TYR A C 1
ATOM 591 O O . TYR A 1 80 ? 23.224 2.578 -18.197 1.00 83.75 80 TYR A O 1
ATOM 599 N N . LYS A 1 81 ? 22.496 3.579 -16.323 1.00 82.06 81 LYS A N 1
ATOM 600 C CA . LYS A 1 81 ? 23.285 4.814 -16.472 1.00 82.06 81 LYS A CA 1
ATOM 601 C C . LYS A 1 81 ? 24.737 4.699 -15.990 1.00 82.06 81 LYS A C 1
ATOM 603 O O . LYS A 1 81 ? 25.451 5.702 -16.036 1.00 82.06 81 LYS A O 1
ATOM 608 N N . GLY A 1 82 ? 25.189 3.524 -15.553 1.00 78.38 82 GLY A N 1
ATOM 609 C CA . GLY A 1 82 ? 26.554 3.356 -15.062 1.00 78.38 82 GLY A CA 1
ATOM 610 C C . GLY A 1 82 ? 26.760 4.067 -13.722 1.00 78.38 82 GLY A C 1
ATOM 611 O O . GLY A 1 82 ? 25.851 4.158 -12.899 1.00 78.38 82 GLY A O 1
ATOM 612 N N . GLU A 1 83 ? 27.931 4.677 -13.552 1.00 73.75 83 GLU A N 1
ATOM 613 C CA . GLU A 1 83 ? 28.313 5.482 -12.376 1.00 73.75 83 GLU A CA 1
ATOM 614 C C . GLU A 1 83 ? 27.357 6.648 -12.059 1.00 73.75 83 GLU A C 1
ATOM 616 O O . GLU A 1 83 ? 27.396 7.207 -10.968 1.00 73.75 83 GLU A O 1
ATOM 621 N N . LYS A 1 84 ? 26.492 7.039 -13.006 1.00 67.06 84 LYS A N 1
ATOM 622 C CA . LYS A 1 84 ? 25.488 8.100 -12.820 1.00 67.06 84 LYS A CA 1
ATOM 623 C C . LYS A 1 84 ? 24.166 7.601 -12.225 1.00 67.06 84 LYS A C 1
ATOM 625 O O . LYS A 1 84 ? 23.271 8.417 -12.007 1.00 67.06 84 LYS A O 1
ATOM 630 N N . ALA A 1 85 ? 24.000 6.293 -12.041 1.00 67.38 85 ALA A N 1
ATOM 631 C CA . ALA A 1 85 ? 22.819 5.710 -11.417 1.00 67.38 85 ALA A CA 1
ATOM 632 C C . ALA A 1 85 ? 22.897 5.803 -9.884 1.00 67.38 85 ALA A C 1
ATOM 634 O O . ALA A 1 85 ? 23.985 5.783 -9.314 1.00 67.38 85 ALA A O 1
ATOM 635 N N . ILE A 1 86 ? 21.743 5.863 -9.210 1.00 66.75 86 ILE A N 1
ATOM 636 C CA . ILE A 1 86 ? 21.689 5.724 -7.742 1.00 66.75 86 ILE A CA 1
ATOM 637 C C . ILE A 1 86 ? 22.024 4.280 -7.357 1.00 66.75 86 ILE A C 1
ATOM 639 O O . ILE A 1 86 ? 22.707 4.037 -6.366 1.00 66.75 86 ILE A O 1
ATOM 643 N N . ASN A 1 87 ? 21.577 3.331 -8.178 1.00 66.62 87 ASN A N 1
ATOM 644 C CA . ASN A 1 87 ? 22.001 1.945 -8.142 1.00 66.62 87 ASN A CA 1
ATOM 645 C C . ASN A 1 87 ? 22.317 1.470 -9.567 1.00 66.62 87 ASN A C 1
ATOM 647 O O . ASN A 1 87 ? 21.512 1.625 -10.485 1.00 66.62 87 ASN A O 1
ATOM 651 N N . ASN A 1 88 ? 23.515 0.920 -9.747 1.00 66.00 88 ASN A N 1
ATOM 652 C CA . ASN A 1 88 ? 24.023 0.473 -11.042 1.00 66.00 88 ASN A CA 1
ATOM 653 C C . ASN A 1 88 ? 24.085 -1.060 -11.164 1.00 66.00 88 ASN A C 1
ATOM 655 O O . ASN A 1 88 ? 24.633 -1.565 -12.140 1.00 66.00 88 ASN A O 1
ATOM 659 N N . ASP A 1 89 ? 23.563 -1.801 -10.183 1.00 69.81 89 ASP A N 1
ATOM 660 C CA . ASP A 1 89 ? 23.511 -3.259 -10.246 1.00 69.81 89 ASP A CA 1
ATOM 661 C C . ASP A 1 89 ? 22.161 -3.742 -10.814 1.00 69.81 89 ASP A C 1
ATOM 663 O O . ASP A 1 89 ? 21.177 -3.825 -10.068 1.00 69.81 89 ASP A O 1
ATOM 667 N N . PRO A 1 90 ? 22.077 -4.096 -12.115 1.00 68.94 90 PRO A N 1
ATOM 668 C CA . PRO A 1 90 ? 20.852 -4.649 -12.694 1.00 68.94 90 PRO A CA 1
ATOM 669 C C . PRO A 1 90 ? 20.502 -6.029 -12.126 1.00 68.94 90 PRO A C 1
ATOM 671 O O . PRO A 1 90 ? 19.351 -6.457 -12.235 1.00 68.94 90 PRO A O 1
ATOM 674 N N . MET A 1 91 ? 21.472 -6.743 -11.534 1.00 72.00 91 MET A N 1
ATOM 675 C CA . MET A 1 91 ? 21.242 -8.080 -10.994 1.00 72.00 91 MET A CA 1
ATOM 676 C C . MET A 1 91 ? 20.293 -8.027 -9.811 1.00 72.00 91 MET A C 1
ATOM 678 O O . MET A 1 91 ? 19.566 -8.987 -9.586 1.00 72.00 91 MET A O 1
ATOM 682 N N . ARG A 1 92 ? 20.230 -6.900 -9.096 1.00 77.44 92 ARG A N 1
ATOM 683 C CA . ARG A 1 92 ? 19.245 -6.698 -8.036 1.00 77.44 92 ARG A CA 1
ATOM 684 C C . ARG A 1 92 ? 17.814 -6.837 -8.555 1.00 77.44 92 ARG A C 1
ATOM 686 O O . ARG A 1 92 ? 17.050 -7.622 -8.003 1.00 77.44 92 ARG A O 1
ATOM 693 N N . GLU A 1 93 ? 17.459 -6.105 -9.611 1.00 81.12 93 GLU A N 1
ATOM 694 C CA . GLU A 1 93 ? 16.107 -6.158 -10.182 1.00 81.12 93 GLU A CA 1
ATOM 695 C C . GLU A 1 93 ? 15.824 -7.532 -10.807 1.00 81.12 93 GLU A C 1
ATOM 697 O O . GLU A 1 93 ? 14.739 -8.075 -10.614 1.00 81.12 93 GLU A O 1
ATOM 702 N N . VAL A 1 94 ? 16.806 -8.141 -11.485 1.00 76.94 94 VAL A N 1
ATOM 703 C CA . VAL A 1 94 ? 16.658 -9.502 -12.035 1.00 76.94 94 VAL A CA 1
ATOM 704 C C . VAL A 1 94 ? 16.406 -10.534 -10.950 1.00 76.94 94 VAL A C 1
ATOM 706 O O . VAL A 1 94 ? 15.415 -11.246 -11.034 1.00 76.94 94 VAL A O 1
ATOM 709 N N . ASN A 1 95 ? 17.245 -10.577 -9.916 1.00 78.75 95 ASN A N 1
ATOM 710 C CA . ASN A 1 95 ? 17.105 -11.554 -8.839 1.00 78.75 95 ASN A CA 1
ATOM 711 C C . ASN A 1 95 ? 15.744 -11.414 -8.145 1.00 78.75 95 ASN A C 1
ATOM 713 O O . ASN A 1 95 ? 15.129 -12.415 -7.799 1.00 78.75 95 ASN A O 1
ATOM 717 N N . ILE A 1 96 ? 15.237 -10.185 -7.981 1.00 85.31 96 ILE A N 1
ATOM 718 C CA . ILE A 1 96 ? 13.893 -9.968 -7.437 1.00 85.31 96 ILE A CA 1
ATOM 719 C C . ILE A 1 96 ? 12.824 -10.537 -8.374 1.00 85.31 96 ILE A C 1
ATOM 721 O O . ILE A 1 96 ? 11.918 -11.226 -7.912 1.00 85.31 96 ILE A O 1
ATOM 725 N N . LEU A 1 97 ? 12.912 -10.270 -9.677 1.00 83.81 97 LEU A N 1
ATOM 726 C CA . LEU A 1 97 ? 11.956 -10.781 -10.662 1.00 83.81 97 LEU A CA 1
ATOM 727 C C . LEU A 1 97 ? 11.981 -12.317 -10.756 1.00 83.81 97 LEU A C 1
ATOM 729 O O . LEU A 1 97 ? 10.923 -12.932 -10.917 1.00 83.81 97 LEU A O 1
ATOM 733 N N . ASP A 1 98 ? 13.156 -12.928 -10.613 1.00 78.25 98 ASP A N 1
ATOM 734 C CA . ASP A 1 98 ? 13.331 -14.381 -10.569 1.00 78.25 98 ASP A CA 1
ATOM 735 C C . ASP A 1 98 ? 12.738 -14.974 -9.300 1.00 78.25 98 ASP A C 1
ATOM 737 O O . ASP A 1 98 ? 11.911 -15.881 -9.373 1.00 78.25 98 ASP A O 1
ATOM 741 N N . ASP A 1 99 ? 13.078 -14.408 -8.142 1.00 81.88 99 ASP A N 1
ATOM 742 C CA . ASP A 1 99 ? 12.508 -14.811 -6.862 1.00 81.88 99 ASP A CA 1
ATOM 743 C C . ASP A 1 99 ? 10.980 -14.672 -6.886 1.00 81.88 99 ASP A C 1
ATOM 745 O O . ASP A 1 99 ? 10.267 -15.524 -6.355 1.00 81.88 99 ASP A O 1
ATOM 749 N N . MET A 1 100 ? 10.443 -13.627 -7.530 1.00 84.75 100 MET A N 1
ATOM 750 C CA . MET A 1 100 ? 9.000 -13.470 -7.712 1.00 84.75 100 MET A CA 1
ATOM 751 C C . MET A 1 100 ? 8.415 -14.608 -8.551 1.00 84.75 100 MET A C 1
ATOM 753 O O . MET A 1 100 ? 7.298 -15.049 -8.283 1.00 84.75 100 MET A O 1
ATOM 757 N N . TYR A 1 101 ? 9.125 -15.101 -9.561 1.00 81.69 101 TYR A N 1
ATOM 758 C CA . TYR A 1 101 ? 8.686 -16.259 -10.331 1.00 81.69 101 TYR A CA 1
ATOM 759 C C . TYR A 1 101 ? 8.764 -17.552 -9.509 1.00 81.69 101 TYR A C 1
ATOM 761 O O . TYR A 1 101 ? 7.751 -18.240 -9.362 1.00 81.69 101 TYR A O 1
ATOM 769 N N . GLU A 1 102 ? 9.921 -17.846 -8.914 1.00 78.50 102 GLU A N 1
ATOM 770 C CA . GLU A 1 102 ? 10.172 -19.067 -8.136 1.00 78.50 102 GLU A CA 1
ATOM 771 C C . GLU A 1 102 ? 9.231 -19.192 -6.935 1.00 78.50 102 GLU A C 1
ATOM 773 O O . GLU A 1 102 ? 8.682 -20.263 -6.665 1.00 78.50 102 GLU A O 1
ATOM 778 N N . LYS A 1 103 ? 8.964 -18.073 -6.255 1.00 80.94 103 LYS A N 1
ATOM 779 C CA . LYS A 1 103 ? 8.047 -18.009 -5.113 1.00 80.94 103 LYS A CA 1
ATOM 780 C C . LYS A 1 103 ? 6.585 -17.849 -5.526 1.00 80.94 103 LYS A C 1
ATOM 782 O O . LYS A 1 103 ? 5.748 -17.676 -4.659 1.00 80.94 103 LYS A O 1
ATOM 787 N N . LYS A 1 104 ? 6.226 -17.925 -6.813 1.00 81.50 104 LYS A N 1
ATOM 788 C CA . LYS A 1 104 ? 4.829 -17.813 -7.302 1.00 81.50 104 LYS A CA 1
ATOM 789 C C . LYS A 1 104 ? 4.168 -16.447 -7.051 1.00 81.50 104 LYS A C 1
ATOM 791 O O . LYS A 1 104 ? 2.945 -16.334 -7.004 1.00 81.50 104 LYS A O 1
ATOM 796 N N . PHE A 1 105 ? 4.965 -15.389 -6.966 1.00 83.69 105 PHE A N 1
ATOM 797 C CA . PHE A 1 105 ? 4.506 -14.000 -6.965 1.00 83.69 105 PHE A CA 1
ATOM 798 C C . PHE A 1 105 ? 4.366 -13.378 -8.360 1.00 83.69 105 PHE A C 1
ATOM 800 O O . PHE A 1 105 ? 3.895 -12.240 -8.467 1.00 83.69 105 PHE A O 1
ATOM 807 N N . SER A 1 106 ? 4.750 -14.078 -9.428 1.00 79.06 106 SER A N 1
ATOM 808 C CA . SER A 1 106 ? 4.588 -13.562 -10.788 1.00 79.06 106 SER A CA 1
ATOM 809 C C . SER A 1 106 ? 3.107 -13.352 -11.136 1.00 79.06 106 SER A C 1
ATOM 811 O O . SER A 1 106 ? 2.273 -14.218 -10.880 1.00 79.06 106 SER A O 1
ATOM 813 N N . SER A 1 107 ? 2.783 -12.217 -11.761 1.00 80.69 107 SER A N 1
ATOM 814 C CA . SER A 1 107 ? 1.445 -11.923 -12.293 1.00 80.69 107 SER A CA 1
ATOM 815 C C . SER A 1 107 ? 1.526 -11.659 -13.796 1.00 80.69 107 SER A C 1
ATOM 817 O O . SER A 1 107 ? 2.513 -11.085 -14.260 1.00 80.69 107 SER A O 1
ATOM 819 N N . PRO A 1 108 ? 0.515 -12.050 -14.597 1.00 75.19 108 PRO A N 1
ATOM 820 C CA . PRO A 1 108 ? 0.432 -11.642 -15.999 1.00 75.19 108 PRO A CA 1
ATOM 821 C C . PRO A 1 108 ? 0.307 -10.124 -16.182 1.00 75.19 108 PRO A C 1
ATOM 823 O O . PRO A 1 108 ? 0.555 -9.644 -17.281 1.00 75.19 108 PRO A O 1
ATOM 826 N N . LYS A 1 109 ? -0.073 -9.378 -15.136 1.00 80.06 109 LYS A N 1
ATOM 827 C CA . LYS A 1 109 ? -0.207 -7.916 -15.177 1.00 80.06 109 LYS A CA 1
ATOM 828 C C . LYS A 1 109 ? 1.078 -7.182 -14.791 1.00 80.06 109 LYS A C 1
ATOM 830 O O . LYS A 1 109 ? 1.132 -5.968 -14.926 1.00 80.06 109 LYS A O 1
ATOM 835 N N . SER A 1 110 ? 2.096 -7.885 -14.307 1.00 84.38 110 SER A N 1
ATOM 836 C CA . SER A 1 110 ? 3.337 -7.271 -13.836 1.00 84.38 110 SER A CA 1
ATOM 837 C C . SER A 1 110 ? 4.505 -7.595 -14.757 1.00 84.38 110 SER A C 1
ATOM 839 O O . SER A 1 110 ? 4.480 -8.588 -15.488 1.00 84.38 110 SER A O 1
ATOM 841 N N . GLN A 1 111 ? 5.543 -6.762 -14.697 1.00 86.06 111 GLN A N 1
ATOM 842 C CA . GLN A 1 111 ? 6.824 -7.018 -15.337 1.00 86.06 111 GLN A CA 1
ATOM 843 C C . GLN A 1 111 ? 7.341 -8.390 -14.921 1.00 86.06 111 GLN A C 1
ATOM 845 O O . GLN A 1 111 ? 7.339 -8.755 -13.746 1.00 86.06 111 GLN A O 1
ATOM 850 N N . LYS A 1 112 ? 7.824 -9.131 -15.909 1.00 78.25 112 LYS A N 1
ATOM 851 C CA . LYS A 1 112 ? 8.567 -10.368 -15.731 1.00 78.25 112 LYS A CA 1
ATOM 852 C C . LYS A 1 112 ? 9.970 -10.127 -16.257 1.00 78.25 112 LYS A C 1
ATOM 854 O O . LYS A 1 112 ? 10.136 -9.623 -17.374 1.00 78.25 112 LYS A O 1
ATOM 859 N N . GLY A 1 113 ? 10.963 -10.442 -15.435 1.00 65.69 113 GLY A N 1
ATOM 860 C CA . GLY A 1 113 ? 12.359 -10.423 -15.855 1.00 65.69 113 GLY A CA 1
ATOM 861 C C . GLY A 1 113 ? 12.560 -11.445 -16.961 1.00 65.69 113 GLY A C 1
ATOM 862 O O . GLY A 1 113 ? 11.999 -12.535 -16.890 1.00 65.69 113 GLY A O 1
ATOM 863 N N . GLN A 1 114 ? 13.292 -11.075 -18.011 1.00 64.31 114 GLN A N 1
ATOM 864 C CA . GLN A 1 114 ? 13.674 -12.029 -19.051 1.00 64.31 114 GLN A CA 1
ATOM 865 C C . GLN A 1 114 ? 15.168 -12.321 -19.012 1.00 64.31 114 GLN A C 1
ATOM 867 O O . GLN A 1 114 ? 15.538 -13.486 -19.057 1.00 64.31 114 GLN A O 1
ATOM 872 N N . TYR A 1 115 ? 16.025 -11.300 -18.913 1.00 67.62 115 TYR A N 1
ATOM 873 C CA . TYR A 1 115 ? 17.467 -11.470 -18.692 1.00 67.62 115 TYR A CA 1
ATOM 874 C C . TYR A 1 115 ? 18.148 -10.121 -18.412 1.00 67.62 115 TYR A C 1
ATOM 876 O O . TYR A 1 115 ? 17.689 -9.083 -18.892 1.00 67.62 115 TYR A O 1
ATOM 884 N N . ALA A 1 116 ? 19.284 -10.137 -17.708 1.00 70.62 116 ALA A N 1
ATOM 885 C CA . ALA A 1 116 ? 20.233 -9.021 -17.686 1.00 70.62 116 ALA A CA 1
ATOM 886 C C . ALA A 1 116 ? 21.557 -9.404 -18.346 1.00 70.62 116 ALA A C 1
ATOM 888 O O . ALA A 1 116 ? 21.910 -10.579 -18.436 1.00 70.62 116 ALA A O 1
ATOM 889 N N . MET A 1 117 ? 22.297 -8.400 -18.810 1.00 70.88 117 MET A N 1
ATOM 890 C CA . MET A 1 117 ? 23.652 -8.583 -19.323 1.00 70.88 117 MET A CA 1
ATOM 891 C C . MET A 1 117 ? 24.532 -7.370 -19.087 1.00 70.88 117 MET A C 1
ATOM 893 O O . MET A 1 117 ? 24.050 -6.237 -19.031 1.00 70.88 117 MET A O 1
ATOM 897 N N . GLN A 1 118 ? 25.833 -7.637 -19.037 1.00 72.69 118 GLN A N 1
ATOM 898 C CA . GLN A 1 118 ? 26.884 -6.638 -19.115 1.00 72.69 118 GLN A CA 1
ATOM 899 C C . GLN A 1 118 ? 27.556 -6.728 -20.485 1.00 72.69 118 GLN A C 1
ATOM 901 O O . GLN A 1 118 ? 27.987 -7.803 -20.904 1.00 72.69 118 GLN A O 1
ATOM 906 N N . MET A 1 119 ? 27.640 -5.603 -21.183 1.00 69.88 119 MET A N 1
ATOM 907 C CA . MET A 1 119 ? 28.401 -5.487 -22.423 1.00 69.88 119 MET A CA 1
ATOM 908 C C . MET A 1 119 ? 29.909 -5.393 -22.125 1.00 69.88 119 MET A C 1
ATOM 910 O O . MET A 1 119 ? 30.283 -5.014 -21.013 1.00 69.88 119 MET A O 1
ATOM 914 N N . PRO A 1 120 ? 30.800 -5.676 -23.098 1.00 67.88 120 PRO A N 1
ATOM 915 C CA . PRO A 1 120 ? 32.251 -5.559 -22.902 1.00 67.88 120 PRO A CA 1
ATOM 916 C C . PRO A 1 120 ? 32.725 -4.162 -22.476 1.00 67.88 120 PRO A C 1
ATOM 918 O O . PRO A 1 120 ? 33.777 -4.032 -21.861 1.00 67.88 120 PRO A O 1
ATOM 921 N N . ASP A 1 121 ? 31.949 -3.123 -22.791 1.00 71.06 121 ASP A N 1
ATOM 922 C CA . ASP A 1 121 ? 32.196 -1.740 -22.369 1.00 71.06 121 ASP A CA 1
ATOM 923 C C . ASP A 1 121 ? 31.753 -1.446 -20.919 1.00 71.06 121 ASP A C 1
ATOM 925 O O . ASP A 1 121 ? 31.855 -0.312 -20.456 1.00 71.06 121 ASP A O 1
ATOM 929 N N . GLY A 1 122 ? 31.252 -2.456 -20.203 1.00 70.75 122 GLY A N 1
ATOM 930 C CA . GLY A 1 122 ? 30.766 -2.357 -18.830 1.00 70.75 122 GLY A CA 1
ATOM 931 C C . GLY A 1 122 ? 29.302 -1.929 -18.699 1.00 70.75 122 GLY A C 1
ATOM 932 O O . GLY A 1 122 ? 28.796 -1.890 -17.577 1.00 70.75 122 GLY A O 1
ATOM 933 N N . THR A 1 123 ? 28.601 -1.637 -19.800 1.00 74.12 123 THR A N 1
ATOM 934 C CA . THR A 1 123 ? 27.204 -1.180 -19.767 1.00 74.12 123 THR A CA 1
ATOM 935 C C . THR A 1 123 ? 26.248 -2.315 -19.429 1.00 74.12 123 THR A C 1
ATOM 937 O O . THR A 1 123 ? 26.276 -3.377 -20.052 1.00 74.12 123 THR A O 1
ATOM 940 N N . PHE A 1 124 ? 25.330 -2.050 -18.503 1.00 78.75 124 PHE A N 1
ATOM 941 C CA . PHE A 1 124 ? 24.309 -2.999 -18.085 1.00 78.75 124 PHE A CA 1
ATOM 942 C C . PHE A 1 124 ? 22.963 -2.780 -18.778 1.00 78.75 124 PHE A C 1
ATOM 944 O O . PHE A 1 124 ? 22.484 -1.648 -18.920 1.00 78.75 124 PHE A O 1
ATOM 951 N N . TYR A 1 125 ? 22.328 -3.888 -19.151 1.00 78.12 125 TYR A N 1
ATOM 952 C CA . TYR A 1 125 ? 20.993 -3.920 -19.734 1.00 78.12 125 TYR A CA 1
ATOM 953 C C . TYR A 1 125 ? 20.119 -4.934 -19.006 1.00 78.12 125 TYR A C 1
ATOM 955 O O . TYR A 1 125 ? 20.569 -6.041 -18.719 1.00 78.12 125 TYR A O 1
ATOM 963 N N . LEU A 1 126 ? 18.861 -4.568 -18.778 1.00 80.44 126 LEU A N 1
ATOM 964 C CA . LEU A 1 126 ? 17.789 -5.467 -18.364 1.00 80.44 126 LEU A CA 1
ATOM 965 C C . LEU A 1 126 ? 16.763 -5.552 -19.488 1.00 80.44 126 LEU A C 1
ATOM 967 O O . LEU A 1 126 ? 16.303 -4.525 -19.983 1.00 80.44 126 LEU A O 1
ATOM 971 N N . VAL A 1 127 ? 16.383 -6.766 -19.866 1.00 77.00 127 VAL A N 1
ATOM 972 C CA . VAL A 1 127 ? 15.260 -7.015 -20.767 1.00 77.00 127 VAL A CA 1
ATOM 973 C C . VAL A 1 127 ? 14.141 -7.678 -19.991 1.00 77.00 127 VAL A C 1
ATOM 975 O O . VAL A 1 127 ? 14.351 -8.643 -19.251 1.00 77.00 127 VAL A O 1
ATOM 978 N N . SER A 1 128 ? 12.943 -7.133 -20.144 1.00 80.75 128 SER A N 1
ATOM 979 C CA . SER A 1 128 ? 11.758 -7.563 -19.418 1.00 80.75 128 SER A CA 1
ATOM 980 C C . SER A 1 128 ? 10.509 -7.463 -20.286 1.00 80.75 128 SER A C 1
ATOM 982 O O . SER A 1 128 ? 10.515 -6.864 -21.365 1.00 80.75 128 SER A O 1
ATOM 984 N N . THR A 1 129 ? 9.423 -8.090 -19.836 1.00 79.38 129 THR A N 1
ATOM 985 C CA . THR A 1 129 ? 8.129 -7.943 -20.506 1.00 79.38 129 THR A CA 1
ATOM 986 C C . THR A 1 129 ? 7.624 -6.515 -20.370 1.00 79.38 129 THR A C 1
ATOM 988 O O . THR A 1 129 ? 7.630 -5.936 -19.280 1.00 79.38 129 THR A O 1
ATOM 991 N N . LYS A 1 130 ? 7.093 -5.983 -21.462 1.00 81.44 130 LYS A N 1
ATOM 992 C CA . LYS A 1 130 ? 6.328 -4.748 -21.456 1.00 81.44 130 LYS A CA 1
ATOM 993 C C . LYS A 1 130 ? 5.052 -4.938 -20.641 1.00 81.44 130 LYS A C 1
ATOM 995 O O . LYS A 1 130 ? 4.332 -5.916 -20.816 1.00 81.44 130 LYS A O 1
ATOM 1000 N N . VAL A 1 131 ? 4.775 -3.979 -19.767 1.00 88.25 131 VAL A N 1
ATOM 1001 C CA . VAL A 1 131 ? 3.510 -3.906 -19.034 1.00 88.25 131 VAL A CA 1
ATOM 1002 C C . VAL A 1 131 ? 2.536 -3.042 -19.822 1.00 88.25 131 VAL A C 1
ATOM 1004 O O . VAL A 1 131 ? 2.843 -1.891 -20.142 1.00 88.25 131 VAL A O 1
ATOM 1007 N N . ASP A 1 132 ? 1.369 -3.599 -20.136 1.00 86.88 132 ASP A N 1
ATOM 1008 C CA . ASP A 1 132 ? 0.339 -2.923 -20.920 1.00 86.88 132 ASP A CA 1
ATOM 1009 C C . ASP A 1 132 ? -0.180 -1.648 -20.250 1.00 86.88 132 ASP A C 1
ATOM 1011 O O . ASP A 1 132 ? -0.346 -1.575 -19.033 1.00 86.88 132 ASP A O 1
ATOM 1015 N N . GLY A 1 133 ? -0.515 -0.659 -21.079 1.00 91.38 133 GLY A N 1
ATOM 1016 C CA . GLY A 1 133 ? -1.084 0.612 -20.643 1.00 91.38 133 GLY A CA 1
ATOM 1017 C C . GLY A 1 133 ? -0.091 1.767 -20.679 1.00 91.38 133 GLY A C 1
ATOM 1018 O O . GLY A 1 133 ? 0.902 1.748 -21.409 1.00 91.38 133 GLY A O 1
ATOM 1019 N N . LYS A 1 134 ? -0.424 2.821 -19.937 1.00 92.25 134 LYS A N 1
ATOM 1020 C CA . LYS A 1 134 ? 0.387 4.034 -19.775 1.00 92.25 134 LYS A CA 1
ATOM 1021 C C . LYS A 1 134 ? 0.371 4.457 -18.313 1.00 92.25 134 LYS A C 1
ATOM 1023 O O . LYS A 1 134 ? -0.567 4.111 -17.596 1.00 92.25 134 LYS A O 1
ATOM 1028 N N . ASN A 1 135 ? 1.343 5.260 -17.898 1.00 93.12 135 ASN A N 1
ATOM 1029 C CA . ASN A 1 135 ? 1.357 5.834 -16.559 1.00 93.12 135 ASN A CA 1
ATOM 1030 C C . ASN A 1 135 ? 0.046 6.578 -16.245 1.00 93.12 135 ASN A C 1
ATOM 1032 O O . ASN A 1 135 ? -0.513 7.224 -17.144 1.00 93.12 135 ASN A O 1
ATOM 1036 N N . PRO A 1 136 ? -0.466 6.488 -15.006 1.00 92.94 136 PRO A N 1
ATOM 1037 C CA . PRO A 1 136 ? -1.617 7.268 -14.585 1.00 92.94 136 PRO A CA 1
ATOM 1038 C C . PRO A 1 136 ? -1.297 8.765 -14.671 1.00 92.94 136 PRO A C 1
ATOM 1040 O O . PRO A 1 136 ? -0.273 9.232 -14.178 1.00 92.94 136 PRO A O 1
ATOM 1043 N N . ASP A 1 137 ? -2.203 9.521 -15.284 1.00 92.25 137 ASP A N 1
ATOM 1044 C CA . ASP A 1 137 ? -2.142 10.974 -15.425 1.00 92.25 137 ASP A CA 1
ATOM 1045 C C . ASP A 1 137 ? -3.493 11.577 -14.987 1.00 92.25 137 ASP A C 1
ATOM 1047 O O . ASP A 1 137 ? -4.539 11.059 -15.390 1.00 92.25 137 ASP A O 1
ATOM 1051 N N . PRO A 1 138 ? -3.517 12.638 -14.158 1.00 90.38 138 PRO A N 1
ATOM 1052 C CA . PRO A 1 138 ? -4.757 13.239 -13.651 1.00 90.38 138 PRO A CA 1
ATOM 1053 C C . PRO A 1 138 ? -5.719 13.772 -14.721 1.00 90.38 138 PRO A C 1
ATOM 1055 O O . PRO A 1 138 ? -6.884 14.009 -14.413 1.00 90.38 138 PRO A O 1
ATOM 1058 N N . VAL A 1 139 ? -5.250 13.961 -15.959 1.00 88.56 139 VAL A N 1
ATOM 1059 C CA . VAL A 1 139 ? -6.024 14.547 -17.062 1.00 88.56 139 VAL A CA 1
ATOM 1060 C C . VAL A 1 139 ? -6.154 13.577 -18.238 1.00 88.56 139 VAL A C 1
ATOM 1062 O O . VAL A 1 139 ? -7.231 13.419 -18.804 1.00 88.56 139 VAL A O 1
ATOM 1065 N N . ARG A 1 140 ? -5.056 12.935 -18.646 1.00 90.06 140 ARG A N 1
ATOM 1066 C CA . ARG A 1 140 ? -4.965 12.204 -19.924 1.00 90.06 140 ARG A CA 1
ATOM 1067 C C . ARG A 1 140 ? -5.213 10.707 -19.811 1.00 90.06 140 ARG A C 1
ATOM 1069 O O . ARG A 1 140 ? -5.595 10.087 -20.800 1.00 90.06 140 ARG A O 1
ATOM 1076 N N . ASN A 1 141 ? -4.928 10.116 -18.659 1.00 91.69 141 ASN A N 1
ATOM 1077 C CA . ASN A 1 141 ? -5.029 8.678 -18.448 1.00 91.69 141 ASN A CA 1
ATOM 1078 C C . ASN A 1 141 ? -5.422 8.430 -16.999 1.00 91.69 141 ASN A C 1
ATOM 1080 O O . ASN A 1 141 ? -4.561 8.223 -16.144 1.00 91.69 141 ASN A O 1
ATOM 1084 N N . THR A 1 142 ? -6.713 8.567 -16.716 1.00 93.25 142 THR A N 1
ATOM 1085 C CA . THR A 1 142 ? -7.169 8.704 -15.342 1.00 93.25 142 THR A CA 1
ATOM 1086 C C . THR A 1 142 ? -7.387 7.374 -14.636 1.00 93.25 142 THR A C 1
ATOM 1088 O O . THR A 1 142 ? -7.806 6.380 -15.239 1.00 93.25 142 THR A O 1
ATOM 1091 N N . PHE A 1 143 ? -7.129 7.354 -13.326 1.00 95.56 143 PHE A N 1
ATOM 1092 C CA . PHE A 1 143 ? -7.622 6.265 -12.495 1.00 95.56 143 PHE A CA 1
ATOM 1093 C C . PHE A 1 143 ? -9.153 6.250 -12.523 1.00 95.56 143 PHE A C 1
ATOM 1095 O O . PHE A 1 143 ? -9.815 7.289 -12.497 1.00 95.56 143 PHE A O 1
ATOM 1102 N N . ASN A 1 144 ? -9.704 5.046 -12.572 1.00 94.38 144 ASN A N 1
ATOM 1103 C CA . ASN A 1 144 ? -11.124 4.769 -12.452 1.00 94.38 144 ASN A CA 1
ATOM 1104 C C . ASN A 1 144 ? -11.319 3.556 -11.535 1.00 94.38 144 ASN A C 1
ATOM 1106 O O . ASN A 1 144 ? -10.361 2.874 -11.167 1.00 94.38 144 ASN A O 1
ATOM 1110 N N . LYS A 1 145 ? -12.568 3.264 -11.171 1.00 95.31 145 LYS A N 1
ATOM 1111 C CA . LYS A 1 145 ? -12.873 2.160 -10.256 1.00 95.31 145 LYS A CA 1
ATOM 1112 C C . LYS A 1 145 ? -12.345 0.808 -10.755 1.00 95.31 145 LYS A C 1
ATOM 1114 O O . LYS A 1 145 ? -11.849 0.025 -9.955 1.00 95.31 145 LYS A O 1
ATOM 1119 N N . GLN A 1 146 ? -12.409 0.525 -12.056 1.00 97.06 146 GLN A N 1
ATOM 1120 C CA . GLN A 1 146 ? -11.999 -0.765 -12.622 1.00 97.06 146 GLN A CA 1
ATOM 1121 C C . GLN A 1 146 ? -10.479 -0.961 -12.589 1.00 97.06 146 GLN A C 1
ATOM 1123 O O . GLN A 1 146 ? -10.000 -1.988 -12.103 1.00 97.06 146 GLN A O 1
ATOM 1128 N N . ASN A 1 147 ? -9.706 0.019 -13.065 1.00 96.50 147 ASN A N 1
ATOM 1129 C CA . ASN A 1 147 ? -8.249 -0.092 -13.059 1.00 96.50 147 ASN A CA 1
ATOM 1130 C C . ASN A 1 147 ? -7.668 0.007 -11.636 1.00 96.50 147 ASN A C 1
ATOM 1132 O O . ASN A 1 147 ? -6.729 -0.732 -11.337 1.00 96.50 147 ASN A O 1
ATOM 1136 N N . LEU A 1 148 ? -8.280 0.784 -10.730 1.00 97.06 148 LEU A N 1
ATOM 1137 C CA . LEU A 1 148 ? -7.948 0.759 -9.301 1.00 97.06 148 LEU A CA 1
ATOM 1138 C C . LEU A 1 148 ? -8.260 -0.597 -8.671 1.00 97.06 148 LEU A C 1
ATOM 1140 O O . LEU A 1 148 ? -7.417 -1.130 -7.960 1.00 97.06 148 LEU A O 1
ATOM 1144 N N . ALA A 1 149 ? -9.414 -1.202 -8.963 1.00 97.69 149 ALA A N 1
ATOM 1145 C CA . ALA A 1 149 ? -9.740 -2.534 -8.455 1.00 97.69 149 ALA A CA 1
ATOM 1146 C C . ALA A 1 149 ? -8.718 -3.579 -8.923 1.00 97.69 149 ALA A C 1
ATOM 1148 O O . ALA A 1 149 ? -8.278 -4.419 -8.139 1.00 97.69 149 ALA A O 1
ATOM 1149 N N . SER A 1 150 ? -8.289 -3.505 -10.189 1.00 96.81 150 SER A N 1
ATOM 1150 C CA . SER A 1 150 ? -7.228 -4.375 -10.701 1.00 96.81 150 SER A CA 1
ATOM 1151 C C . SER A 1 150 ? -5.890 -4.142 -9.997 1.00 96.81 150 SER A C 1
ATOM 1153 O O . SER A 1 150 ? -5.167 -5.113 -9.791 1.00 96.81 150 SER A O 1
ATOM 1155 N N . LEU A 1 151 ? -5.545 -2.892 -9.674 1.00 96.94 151 LEU A N 1
ATOM 1156 C CA . LEU A 1 151 ? -4.318 -2.555 -8.951 1.00 96.94 151 LEU A CA 1
ATOM 1157 C C . LEU A 1 151 ? -4.361 -3.088 -7.518 1.00 96.94 151 LEU A C 1
ATOM 1159 O O . LEU A 1 151 ? -3.442 -3.785 -7.097 1.00 96.94 151 LEU A O 1
ATOM 1163 N N . LEU A 1 152 ? -5.446 -2.801 -6.794 1.00 97.19 152 LEU A N 1
ATOM 1164 C CA . LEU A 1 152 ? -5.620 -3.233 -5.411 1.00 97.19 152 LEU A CA 1
ATOM 1165 C C . LEU A 1 152 ? -5.648 -4.756 -5.312 1.00 97.19 152 LEU A C 1
ATOM 1167 O O . LEU A 1 152 ? -5.049 -5.290 -4.398 1.00 97.19 152 LEU A O 1
ATOM 1171 N N . SER A 1 153 ? -6.227 -5.462 -6.285 1.00 95.94 153 SER A N 1
ATOM 1172 C CA . SER A 1 153 ? -6.164 -6.928 -6.335 1.00 95.94 153 SER A CA 1
ATOM 1173 C C . SER A 1 153 ? -4.731 -7.467 -6.445 1.00 95.94 153 SER A C 1
ATOM 1175 O O . SER A 1 153 ? -4.414 -8.467 -5.801 1.00 95.94 153 SER A O 1
ATOM 1177 N N . GLU A 1 154 ? -3.854 -6.827 -7.229 1.00 94.50 154 GLU A N 1
ATOM 1178 C CA . GLU A 1 154 ? -2.438 -7.215 -7.265 1.00 94.50 154 GLU A CA 1
ATOM 1179 C C . GLU A 1 154 ? -1.741 -6.881 -5.946 1.00 94.50 154 GLU A C 1
ATOM 1181 O O . GLU A 1 154 ? -1.012 -7.717 -5.426 1.00 94.50 154 GLU A O 1
ATOM 1186 N N . ILE A 1 155 ? -2.001 -5.704 -5.374 1.00 96.00 155 ILE A N 1
ATOM 1187 C CA . ILE A 1 155 ? -1.452 -5.295 -4.075 1.00 96.00 155 ILE A CA 1
ATOM 1188 C C . ILE A 1 155 ? -1.873 -6.266 -2.963 1.00 96.00 155 ILE A C 1
ATOM 1190 O O . ILE A 1 155 ? -1.005 -6.728 -2.226 1.00 96.00 155 ILE A O 1
ATOM 1194 N N . THR A 1 156 ? -3.155 -6.641 -2.881 1.00 96.06 156 THR A N 1
ATOM 1195 C CA . THR A 1 156 ? -3.666 -7.643 -1.930 1.00 96.06 156 THR A CA 1
ATOM 1196 C C . THR A 1 156 ? -2.877 -8.939 -2.048 1.00 96.06 156 THR A C 1
ATOM 1198 O O . THR A 1 156 ? -2.411 -9.465 -1.048 1.00 96.06 156 THR A O 1
ATOM 1201 N N . ARG A 1 157 ? -2.653 -9.433 -3.272 1.00 93.19 157 ARG A N 1
ATOM 1202 C CA . ARG A 1 157 ? -1.892 -10.668 -3.503 1.00 93.19 157 ARG A CA 1
ATOM 1203 C C . ARG A 1 157 ? -0.443 -10.566 -3.010 1.00 93.19 157 ARG A C 1
ATOM 1205 O O . ARG A 1 157 ? 0.093 -11.539 -2.485 1.00 93.19 157 ARG A O 1
ATOM 1212 N N . LEU A 1 158 ? 0.205 -9.413 -3.190 1.00 94.12 158 LEU A N 1
ATOM 1213 C CA . LEU A 1 158 ? 1.564 -9.177 -2.685 1.00 94.12 158 LEU A CA 1
ATOM 1214 C C . LEU A 1 158 ? 1.595 -9.131 -1.146 1.00 94.12 158 LEU A C 1
ATOM 1216 O O . LEU A 1 158 ? 2.496 -9.710 -0.531 1.00 94.12 158 LEU A O 1
ATOM 1220 N N . ASP A 1 159 ? 0.583 -8.501 -0.541 1.00 95.44 159 ASP A N 1
ATOM 1221 C CA . ASP A 1 159 ? 0.452 -8.327 0.906 1.00 95.44 159 ASP A CA 1
ATOM 1222 C C . ASP A 1 159 ? -0.059 -9.582 1.645 1.00 95.44 159 ASP A C 1
ATOM 1224 O O . ASP A 1 159 ? 0.329 -9.795 2.786 1.00 95.44 159 ASP A O 1
ATOM 1228 N N . GLN A 1 160 ? -0.841 -10.469 1.031 1.00 93.62 160 GLN A N 1
ATOM 1229 C CA . GLN A 1 160 ? -1.192 -11.773 1.628 1.00 93.62 160 GLN A CA 1
ATOM 1230 C C . GLN A 1 160 ? 0.012 -12.727 1.644 1.00 93.62 160 GLN A C 1
ATOM 1232 O O . GLN A 1 160 ? 0.201 -13.531 2.557 1.00 93.62 160 GLN A O 1
ATOM 1237 N N . GLY A 1 161 ? 0.875 -12.615 0.636 1.00 90.06 161 GLY A N 1
ATOM 1238 C CA . GLY A 1 161 ? 2.023 -13.490 0.494 1.00 90.06 161 GLY A CA 1
ATOM 1239 C C . GLY A 1 161 ? 1.670 -14.914 0.063 1.00 90.06 161 GLY A C 1
ATOM 1240 O O . GLY A 1 161 ? 0.523 -15.265 -0.206 1.00 90.06 161 GLY A O 1
ATOM 1241 N N . VAL A 1 162 ? 2.695 -15.751 -0.033 1.00 87.94 162 VAL A N 1
ATOM 1242 C CA . VAL A 1 162 ? 2.625 -17.125 -0.541 1.00 87.94 162 VAL A CA 1
ATOM 1243 C C . VAL A 1 162 ? 3.455 -18.053 0.336 1.00 87.94 162 VAL A C 1
ATOM 1245 O O . VAL A 1 162 ? 4.431 -17.632 0.959 1.00 87.94 162 VAL A O 1
ATOM 1248 N N . VAL A 1 163 ? 3.087 -19.330 0.368 1.00 85.69 163 VAL A N 1
ATOM 1249 C CA . VAL A 1 163 ? 3.911 -20.362 1.005 1.00 85.69 163 VAL A CA 1
ATOM 1250 C C . VAL A 1 163 ? 5.128 -20.620 0.121 1.00 85.69 163 VAL A C 1
ATOM 1252 O O . VAL A 1 163 ? 4.987 -21.002 -1.046 1.00 85.69 163 VAL A O 1
ATOM 1255 N N . ASP A 1 164 ? 6.317 -20.381 0.665 1.00 74.69 164 ASP A N 1
ATOM 1256 C CA . ASP A 1 164 ? 7.577 -20.638 -0.024 1.00 74.69 164 ASP A CA 1
ATOM 1257 C C . ASP A 1 164 ? 8.068 -22.081 0.196 1.00 74.69 164 ASP A C 1
ATOM 1259 O O . ASP A 1 164 ? 7.478 -22.872 0.933 1.00 74.69 164 ASP A O 1
ATOM 1263 N N . ALA A 1 165 ? 9.164 -22.449 -0.473 1.00 72.25 165 ALA A N 1
ATOM 1264 C CA . ALA A 1 165 ? 9.720 -23.801 -0.419 1.00 72.25 165 ALA A CA 1
ATOM 1265 C C . ALA A 1 165 ? 10.199 -24.233 0.983 1.00 72.25 165 ALA A C 1
ATOM 1267 O O . ALA A 1 165 ? 10.379 -25.426 1.215 1.00 72.25 165 ALA A O 1
ATOM 1268 N N . SER A 1 166 ? 10.397 -23.293 1.915 1.00 70.25 166 SER A N 1
ATOM 1269 C CA . SER A 1 166 ? 10.753 -23.588 3.309 1.00 70.25 166 SER A CA 1
ATOM 1270 C C . SER A 1 166 ? 9.538 -23.896 4.192 1.00 70.25 166 SER A C 1
ATOM 1272 O O . SER A 1 166 ? 9.703 -24.197 5.372 1.00 70.25 166 SER A O 1
ATOM 1274 N N . GLY A 1 167 ? 8.322 -23.817 3.637 1.00 73.88 167 GLY A N 1
ATOM 1275 C CA . GLY A 1 167 ? 7.063 -23.967 4.370 1.00 73.88 167 GLY A CA 1
ATOM 1276 C C . GLY A 1 167 ? 6.650 -22.709 5.138 1.00 73.88 167 GLY A C 1
ATOM 1277 O O . GLY A 1 167 ? 5.576 -22.683 5.729 1.00 73.88 167 GLY A O 1
ATOM 1278 N N . GLY A 1 168 ? 7.475 -21.657 5.121 1.00 81.50 168 GLY A N 1
ATOM 1279 C CA . GLY A 1 168 ? 7.126 -20.353 5.665 1.00 81.50 168 GLY A CA 1
ATOM 1280 C C . GLY A 1 168 ? 6.279 -19.544 4.686 1.00 81.50 168 GLY A C 1
ATOM 1281 O O . GLY A 1 168 ? 6.421 -19.658 3.467 1.00 81.50 168 GLY A O 1
ATOM 1282 N N . ARG A 1 169 ? 5.414 -18.676 5.216 1.00 89.62 169 ARG A N 1
ATOM 1283 C CA . ARG A 1 169 ? 4.681 -17.714 4.394 1.00 89.62 169 ARG A CA 1
ATOM 1284 C C . ARG A 1 169 ? 5.520 -16.455 4.191 1.00 89.62 169 ARG A C 1
ATOM 1286 O O . ARG A 1 169 ? 5.875 -15.769 5.151 1.00 89.62 169 ARG A O 1
ATOM 1293 N N . SER A 1 170 ? 5.861 -16.176 2.940 1.00 90.44 170 SER A N 1
ATOM 1294 C CA . SER A 1 170 ? 6.625 -15.001 2.521 1.00 90.44 170 SER A CA 1
ATOM 1295 C C . SER A 1 170 ? 5.686 -13.986 1.884 1.00 90.44 170 SER A C 1
ATOM 1297 O O . SER A 1 170 ? 4.891 -14.361 1.032 1.00 90.44 170 SER A O 1
ATOM 1299 N N . ARG A 1 171 ? 5.789 -12.712 2.262 1.00 92.56 171 ARG A N 1
ATOM 1300 C CA . ARG A 1 171 ? 5.131 -11.556 1.633 1.00 92.56 171 ARG A CA 1
ATOM 1301 C C . ARG A 1 171 ? 6.096 -10.835 0.703 1.00 92.56 171 ARG A C 1
ATOM 1303 O O . ARG A 1 171 ? 7.310 -10.981 0.847 1.00 92.56 171 ARG A O 1
ATOM 1310 N N . PHE A 1 172 ? 5.560 -10.048 -0.224 1.00 92.56 172 PHE A N 1
ATOM 1311 C CA . PHE A 1 172 ? 6.368 -9.200 -1.092 1.00 92.56 172 PHE A CA 1
ATOM 1312 C C . PHE A 1 172 ? 6.025 -7.730 -0.877 1.00 92.56 172 PHE A C 1
ATOM 1314 O O . PHE A 1 172 ? 4.886 -7.309 -1.066 1.00 92.56 172 PHE A O 1
ATOM 1321 N N . MET A 1 173 ? 7.037 -6.953 -0.514 1.00 91.00 173 MET A N 1
ATOM 1322 C CA . MET A 1 173 ? 6.934 -5.517 -0.323 1.00 91.00 173 MET A CA 1
ATOM 1323 C C . MET A 1 173 ? 7.687 -4.813 -1.445 1.00 91.00 173 MET A C 1
ATOM 1325 O O . MET A 1 173 ? 8.892 -5.009 -1.588 1.00 91.00 173 MET A O 1
ATOM 1329 N N . ASN A 1 174 ? 7.001 -3.981 -2.232 1.00 88.56 174 ASN A N 1
ATOM 1330 C CA . ASN A 1 174 ? 7.683 -3.041 -3.121 1.00 88.56 174 ASN A CA 1
ATOM 1331 C C . ASN A 1 174 ? 7.708 -1.656 -2.467 1.00 88.56 174 ASN A C 1
ATOM 1333 O O . ASN A 1 174 ? 6.669 -1.056 -2.171 1.00 88.56 174 ASN A O 1
ATOM 1337 N N . TRP A 1 175 ? 8.914 -1.150 -2.230 1.00 87.19 175 TRP A N 1
ATOM 1338 C CA . TRP A 1 175 ? 9.125 0.150 -1.599 1.00 87.19 175 TRP A CA 1
ATOM 1339 C C . TRP A 1 175 ? 8.932 1.324 -2.572 1.00 87.19 175 TRP A C 1
ATOM 1341 O O . TRP A 1 175 ? 8.845 2.465 -2.124 1.00 87.19 175 TRP A O 1
ATOM 1351 N N . ASP A 1 176 ? 8.795 1.051 -3.877 1.00 84.94 176 ASP A N 1
ATOM 1352 C CA . ASP A 1 176 ? 8.751 2.059 -4.942 1.00 84.94 176 ASP A CA 1
ATOM 1353 C C . ASP A 1 176 ? 7.456 2.023 -5.789 1.00 84.94 176 ASP A C 1
ATOM 1355 O O . ASP A 1 176 ? 7.478 2.056 -7.021 1.00 84.94 176 ASP A O 1
ATOM 1359 N N . PHE A 1 177 ? 6.287 1.970 -5.134 1.00 87.62 177 PHE A N 1
ATOM 1360 C CA . PHE A 1 177 ? 4.961 2.076 -5.782 1.00 87.62 177 PHE A CA 1
ATOM 1361 C C . PHE A 1 177 ? 4.608 3.512 -6.220 1.00 87.62 177 PHE A C 1
ATOM 1363 O O . PHE A 1 177 ? 3.530 4.034 -5.926 1.00 87.62 177 PHE A O 1
ATOM 1370 N N . ASN A 1 178 ? 5.512 4.182 -6.929 1.00 86.94 178 ASN A N 1
ATOM 1371 C CA . ASN A 1 178 ? 5.244 5.504 -7.486 1.00 86.94 178 ASN A CA 1
ATOM 1372 C C . ASN A 1 178 ? 4.451 5.417 -8.810 1.00 86.94 178 ASN A C 1
ATOM 1374 O O . ASN A 1 178 ? 4.422 4.389 -9.487 1.00 86.94 178 ASN A O 1
ATOM 1378 N N . SER A 1 179 ? 3.811 6.520 -9.212 1.00 85.94 179 SER A N 1
ATOM 1379 C CA . SER A 1 179 ? 3.032 6.598 -10.469 1.00 85.94 179 SER A CA 1
ATOM 1380 C C . SER A 1 179 ? 3.855 6.326 -11.742 1.00 85.94 179 SER A C 1
ATOM 1382 O O . SER A 1 179 ? 3.305 5.949 -12.776 1.00 85.94 179 SER A O 1
ATOM 1384 N N . GLY A 1 180 ? 5.176 6.487 -11.675 1.00 87.75 180 GLY A N 1
ATOM 1385 C CA . GLY A 1 180 ? 6.145 6.133 -12.709 1.00 87.75 180 GLY A CA 1
ATOM 1386 C C . GLY A 1 180 ? 6.276 4.628 -12.961 1.00 87.75 180 GLY A C 1
ATOM 1387 O O . GLY A 1 180 ? 6.636 4.261 -14.075 1.00 87.75 180 GLY A O 1
ATOM 1388 N N . ASN A 1 181 ? 5.912 3.795 -11.981 1.00 91.12 181 ASN A N 1
ATOM 1389 C CA . ASN A 1 181 ? 6.078 2.334 -11.965 1.00 91.12 181 ASN A CA 1
ATOM 1390 C C . ASN A 1 181 ? 4.744 1.568 -12.092 1.00 91.12 181 ASN A C 1
ATOM 1392 O O . ASN A 1 181 ? 4.670 0.349 -11.910 1.00 91.12 181 ASN A O 1
ATOM 1396 N N . ILE A 1 182 ? 3.664 2.291 -12.399 1.00 94.62 182 ILE A N 1
ATOM 1397 C CA . ILE A 1 182 ? 2.316 1.754 -12.590 1.00 94.62 182 ILE A CA 1
ATOM 1398 C C . ILE A 1 182 ? 1.869 2.111 -14.003 1.00 94.62 182 ILE A C 1
ATOM 1400 O O . ILE A 1 182 ? 1.881 3.281 -14.374 1.00 94.62 182 ILE A O 1
ATOM 1404 N N . ASN A 1 183 ? 1.412 1.125 -14.770 1.00 94.69 183 ASN A N 1
ATOM 1405 C CA . ASN A 1 183 ? 0.695 1.363 -16.019 1.00 94.69 183 ASN A CA 1
ATOM 1406 C C . ASN A 1 183 ? -0.776 1.006 -15.844 1.00 94.69 183 ASN A C 1
ATOM 1408 O O . ASN A 1 183 ? -1.108 -0.026 -15.268 1.00 94.69 183 ASN A O 1
ATOM 1412 N N . ILE A 1 184 ? -1.662 1.844 -16.373 1.00 96.06 184 ILE A N 1
ATOM 1413 C CA . ILE A 1 184 ? -3.098 1.589 -16.407 1.00 96.06 184 ILE A CA 1
ATOM 1414 C C . ILE A 1 184 ? -3.633 1.582 -17.835 1.00 96.06 184 ILE A C 1
ATOM 1416 O O . ILE A 1 184 ? -3.152 2.282 -18.732 1.00 96.06 184 ILE A O 1
ATOM 1420 N N . THR A 1 185 ? -4.659 0.765 -18.013 1.00 94.88 185 THR A N 1
ATOM 1421 C CA . THR A 1 185 ? -5.546 0.708 -19.174 1.00 94.88 185 THR A CA 1
ATOM 1422 C C . THR A 1 185 ? -6.951 1.135 -18.730 1.00 94.88 185 THR A C 1
ATOM 1424 O O . THR A 1 185 ? -7.141 1.632 -17.614 1.00 94.88 185 THR A O 1
ATOM 1427 N N . LYS A 1 186 ? -7.967 0.927 -19.578 1.00 93.38 186 LYS A N 1
ATOM 1428 C CA . LYS A 1 186 ? -9.356 1.240 -19.213 1.00 93.38 186 LYS A CA 1
ATOM 1429 C C . LYS A 1 186 ? -9.851 0.435 -18.003 1.00 93.38 186 LYS A C 1
ATOM 1431 O O . LYS A 1 186 ? -10.673 0.945 -17.253 1.00 93.38 186 LYS A O 1
ATOM 1436 N N . ASP A 1 187 ? -9.378 -0.800 -17.836 1.00 94.88 187 ASP A N 1
ATOM 1437 C CA . ASP A 1 187 ? -9.925 -1.788 -16.897 1.00 94.88 187 ASP A CA 1
ATOM 1438 C C . ASP A 1 187 ? -8.865 -2.508 -16.054 1.00 94.88 187 ASP A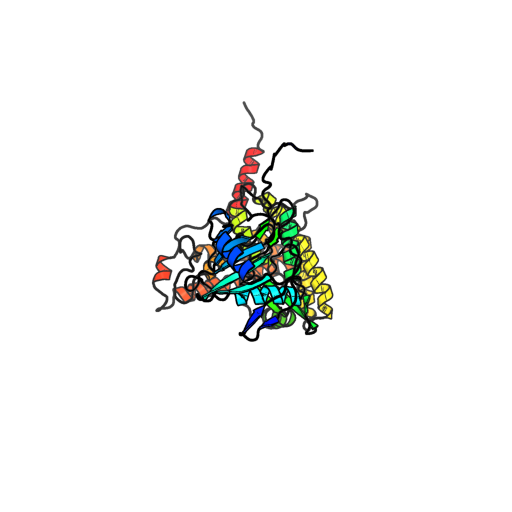 C 1
ATOM 1440 O O . ASP A 1 187 ? -9.206 -3.177 -15.082 1.00 94.88 187 ASP A O 1
ATOM 1444 N N . LYS A 1 188 ? -7.580 -2.382 -16.398 1.00 94.62 188 LYS A N 1
ATOM 1445 C CA . LYS A 1 188 ? -6.481 -3.077 -15.716 1.00 94.62 188 LYS A CA 1
ATOM 1446 C C . LYS A 1 188 ? -5.373 -2.124 -15.310 1.00 94.62 188 LYS A C 1
ATOM 1448 O O . LYS A 1 188 ? -5.150 -1.111 -15.970 1.00 94.62 188 LYS A O 1
ATOM 1453 N N . ALA A 1 189 ? -4.644 -2.521 -14.278 1.00 94.88 189 ALA A N 1
ATOM 1454 C CA . ALA A 1 189 ? -3.387 -1.917 -13.873 1.00 94.88 189 ALA A CA 1
ATOM 1455 C C . ALA A 1 189 ? -2.295 -2.985 -13.820 1.00 94.88 189 ALA A C 1
ATOM 1457 O O . ALA A 1 189 ? -2.578 -4.145 -13.503 1.00 94.88 189 ALA A O 1
ATOM 1458 N N . GLY A 1 190 ? -1.075 -2.572 -14.128 1.00 92.75 190 GLY A N 1
ATOM 1459 C CA . GLY A 1 190 ? 0.114 -3.397 -14.112 1.00 92.75 190 GLY A CA 1
ATOM 1460 C C . GLY A 1 190 ? 1.296 -2.685 -13.470 1.00 92.75 190 GLY A C 1
ATOM 1461 O O . GLY A 1 190 ? 1.341 -1.456 -13.419 1.00 92.75 190 GLY A O 1
ATOM 1462 N N . LEU A 1 191 ? 2.238 -3.479 -12.968 1.00 93.50 191 LEU A N 1
ATOM 1463 C CA . LEU A 1 191 ? 3.341 -3.030 -12.119 1.00 93.50 191 LEU A CA 1
ATOM 1464 C C . LEU A 1 191 ? 4.685 -3.380 -12.741 1.00 93.50 191 LEU A C 1
ATOM 1466 O O . LEU A 1 191 ? 4.851 -4.482 -13.262 1.00 93.50 191 LEU A O 1
ATOM 1470 N N . PHE A 1 192 ? 5.645 -2.472 -12.663 1.00 91.06 192 PHE A N 1
ATOM 1471 C CA . PHE A 1 192 ? 7.006 -2.678 -13.149 1.00 91.06 192 PHE A CA 1
ATOM 1472 C C . PHE A 1 192 ? 8.010 -1.938 -12.264 1.00 91.06 192 PHE A C 1
ATOM 1474 O O . PHE A 1 192 ? 7.613 -1.215 -11.360 1.00 91.06 192 PHE A O 1
ATOM 1481 N N . ASP A 1 193 ? 9.296 -2.148 -12.525 1.00 87.19 193 ASP A N 1
ATOM 1482 C CA . ASP A 1 193 ? 10.430 -1.652 -11.746 1.00 87.19 193 ASP A CA 1
ATOM 1483 C C . ASP A 1 193 ? 10.374 -2.115 -10.276 1.00 87.19 193 ASP A C 1
ATOM 1485 O O . ASP A 1 193 ? 9.991 -1.399 -9.351 1.00 87.19 193 ASP A O 1
ATOM 1489 N N . PHE A 1 194 ? 10.729 -3.385 -10.067 1.00 88.25 194 PHE A N 1
ATOM 1490 C CA . PHE A 1 194 ? 10.751 -4.030 -8.748 1.00 88.25 194 PHE A CA 1
ATOM 1491 C C . PHE A 1 194 ? 12.131 -3.964 -8.083 1.00 88.25 194 PHE A C 1
ATOM 1493 O O . PHE A 1 194 ? 12.424 -4.745 -7.184 1.00 88.25 194 PHE A O 1
ATOM 1500 N N . GLU A 1 195 ? 13.000 -3.049 -8.514 1.00 84.25 195 GLU A N 1
ATOM 1501 C CA . GLU A 1 195 ? 14.389 -2.950 -8.052 1.00 84.25 195 GLU A CA 1
ATOM 1502 C C . GLU A 1 195 ? 14.503 -2.786 -6.523 1.00 84.25 195 GLU A C 1
ATOM 1504 O O . GLU A 1 195 ? 15.428 -3.302 -5.885 1.00 84.25 195 GLU A O 1
ATOM 1509 N N . TYR A 1 196 ? 13.519 -2.120 -5.920 1.00 85.69 196 TYR A N 1
ATOM 1510 C CA . TYR A 1 196 ? 13.389 -1.939 -4.477 1.00 85.69 196 TYR A CA 1
ATOM 1511 C C . TYR A 1 196 ? 12.372 -2.903 -3.853 1.00 85.69 196 TYR A C 1
ATOM 1513 O O . TYR A 1 196 ? 11.760 -2.570 -2.851 1.00 85.69 196 TYR A O 1
ATOM 1521 N N . GLY A 1 197 ? 12.158 -4.083 -4.431 1.00 89.00 197 GLY A N 1
ATOM 1522 C CA . GLY A 1 197 ? 11.344 -5.142 -3.837 1.00 89.00 197 GLY A CA 1
ATOM 1523 C C . GLY A 1 197 ? 12.081 -5.919 -2.742 1.00 89.00 197 GLY A C 1
ATOM 1524 O O . GLY A 1 197 ? 13.296 -6.108 -2.805 1.00 89.00 197 GLY A O 1
ATOM 1525 N N . THR A 1 198 ? 11.348 -6.408 -1.743 1.00 90.81 198 THR A N 1
ATOM 1526 C CA . THR A 1 198 ? 11.872 -7.299 -0.698 1.00 90.81 198 THR A CA 1
ATOM 1527 C C . THR A 1 198 ? 10.872 -8.396 -0.352 1.00 90.81 198 THR A C 1
ATOM 1529 O O . THR A 1 198 ? 9.665 -8.159 -0.300 1.00 90.81 198 THR A O 1
ATOM 1532 N N . PHE A 1 199 ? 11.382 -9.599 -0.074 1.00 90.69 199 PHE A N 1
ATOM 1533 C CA . PHE A 1 199 ? 10.588 -10.691 0.488 1.00 90.69 199 PHE A CA 1
ATOM 1534 C C . PHE A 1 199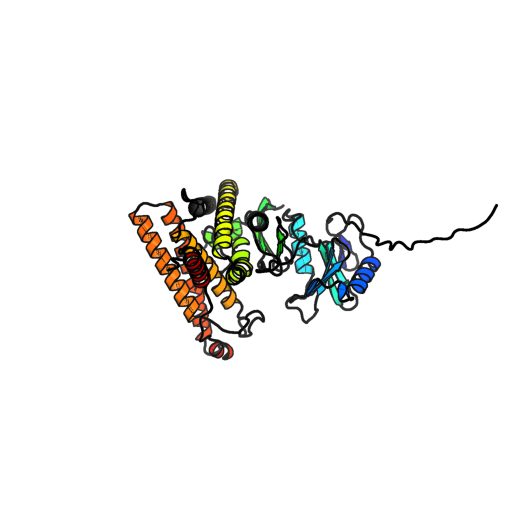 ? 10.742 -10.734 1.997 1.00 90.69 199 PHE A C 1
ATOM 1536 O O . PHE A 1 199 ? 11.862 -10.712 2.508 1.00 90.69 199 PHE A O 1
ATOM 1543 N N . GLU A 1 200 ? 9.626 -10.866 2.697 1.00 90.62 200 GLU A N 1
ATOM 1544 C CA . GLU A 1 200 ? 9.604 -10.876 4.153 1.00 90.62 200 GLU A CA 1
ATOM 1545 C C . GLU A 1 200 ? 8.827 -12.083 4.660 1.00 90.62 200 GLU A C 1
ATOM 1547 O O . GLU A 1 200 ? 7.701 -12.334 4.238 1.00 90.62 200 GLU A O 1
ATOM 1552 N N . ASN A 1 201 ? 9.422 -12.844 5.577 1.00 92.25 201 ASN A N 1
ATOM 1553 C CA . ASN A 1 201 ? 8.714 -13.935 6.234 1.00 92.25 201 ASN A CA 1
ATOM 1554 C C . ASN A 1 201 ? 7.716 -13.361 7.249 1.00 92.25 201 ASN A C 1
ATOM 1556 O O . ASN A 1 201 ? 8.100 -12.572 8.114 1.00 92.25 201 ASN A O 1
ATOM 1560 N N . LEU A 1 202 ? 6.457 -13.783 7.152 1.00 93.00 202 LEU A N 1
ATOM 1561 C CA . LEU A 1 202 ? 5.356 -13.195 7.906 1.00 93.00 202 LEU A CA 1
ATOM 1562 C C . LEU A 1 202 ? 5.527 -13.358 9.423 1.00 93.00 202 LEU A C 1
ATOM 1564 O O . LEU A 1 202 ? 5.431 -12.371 10.144 1.00 93.00 202 LEU A O 1
ATOM 1568 N N . ASP A 1 203 ? 5.878 -14.550 9.908 1.00 93.88 203 ASP A N 1
ATOM 1569 C CA . ASP A 1 203 ? 6.103 -14.784 11.343 1.00 93.88 203 ASP A CA 1
ATOM 1570 C C . ASP A 1 203 ? 7.285 -13.983 11.893 1.00 93.88 203 ASP A C 1
ATOM 1572 O O . ASP A 1 203 ? 7.186 -13.419 12.980 1.00 93.88 203 ASP A O 1
ATOM 1576 N N . LYS A 1 204 ? 8.385 -13.863 11.140 1.00 93.00 204 LYS A N 1
ATOM 1577 C CA . LYS A 1 204 ? 9.514 -13.009 11.554 1.00 93.00 204 LYS A CA 1
ATOM 1578 C C . LYS A 1 204 ? 9.103 -11.542 11.675 1.00 93.00 204 LYS A C 1
ATOM 1580 O O . LYS A 1 204 ? 9.567 -10.844 12.575 1.00 93.00 204 LYS A O 1
ATOM 1585 N N . MET A 1 205 ? 8.242 -11.068 10.776 1.00 92.00 205 MET A N 1
ATOM 1586 C CA . MET A 1 205 ? 7.734 -9.698 10.830 1.00 92.00 205 MET A CA 1
ATOM 1587 C C . MET A 1 205 ? 6.728 -9.501 11.968 1.00 92.00 205 MET A C 1
ATOM 1589 O O . MET A 1 205 ? 6.779 -8.474 12.639 1.00 92.00 205 MET A O 1
ATOM 1593 N N . LEU A 1 206 ? 5.868 -10.485 12.243 1.00 94.00 206 LEU A N 1
ATOM 1594 C CA . LEU A 1 206 ? 4.974 -10.476 13.405 1.00 94.00 206 LEU A CA 1
ATOM 1595 C C . LEU A 1 206 ? 5.769 -10.424 14.713 1.00 94.00 206 LEU A C 1
ATOM 1597 O O . LEU A 1 206 ? 5.492 -9.580 15.566 1.00 94.00 206 LEU A O 1
ATOM 1601 N N . GLU A 1 207 ? 6.797 -11.264 14.845 1.00 94.44 207 GLU A N 1
ATOM 1602 C CA . GLU A 1 207 ? 7.691 -11.269 16.002 1.00 94.44 207 GLU A CA 1
ATOM 1603 C C . GLU A 1 207 ? 8.326 -9.892 16.214 1.00 94.44 207 GLU A C 1
ATOM 1605 O O . GLU A 1 207 ? 8.231 -9.305 17.291 1.00 94.44 207 GLU A O 1
ATOM 1610 N N . LYS A 1 208 ? 8.940 -9.342 15.165 1.00 91.50 208 LYS A N 1
ATOM 1611 C CA . LYS A 1 208 ? 9.627 -8.051 15.223 1.00 91.50 208 LYS A CA 1
ATOM 1612 C C . LYS A 1 208 ? 8.663 -6.900 15.532 1.00 91.50 208 LYS A C 1
ATOM 1614 O O . LYS A 1 208 ? 8.927 -6.102 16.433 1.00 91.50 208 LYS A O 1
ATOM 161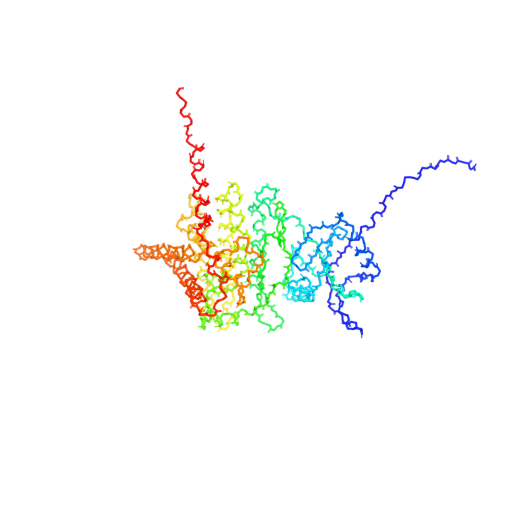9 N N . ASN A 1 209 ? 7.562 -6.791 14.793 1.00 89.62 209 ASN A N 1
ATOM 1620 C CA . ASN A 1 209 ? 6.766 -5.562 14.743 1.00 89.62 209 ASN A CA 1
ATOM 1621 C C . ASN A 1 209 ? 5.582 -5.574 15.710 1.00 89.62 209 ASN A C 1
ATOM 1623 O O . ASN A 1 209 ? 5.212 -4.526 16.241 1.00 89.62 209 ASN A O 1
ATOM 1627 N N . VAL A 1 210 ? 4.987 -6.743 15.942 1.00 90.75 210 VAL A N 1
ATOM 1628 C CA . VAL A 1 210 ? 3.767 -6.881 16.744 1.00 90.75 210 VAL A CA 1
ATOM 1629 C C . VAL A 1 210 ? 4.108 -7.361 18.146 1.00 90.75 210 VAL A C 1
ATOM 1631 O O . VAL A 1 210 ? 3.746 -6.695 19.112 1.00 90.75 210 VAL A O 1
ATOM 1634 N N . VAL A 1 211 ? 4.859 -8.460 18.260 1.00 91.69 211 VAL A N 1
ATOM 1635 C CA . VAL A 1 211 ? 5.198 -9.074 19.555 1.00 91.69 211 VAL A CA 1
ATOM 1636 C C . VAL A 1 211 ? 6.248 -8.249 20.294 1.00 91.69 211 VAL A C 1
ATOM 1638 O O . VAL A 1 211 ? 6.024 -7.822 21.424 1.00 91.69 211 VAL A O 1
ATOM 1641 N N . ASN A 1 212 ? 7.374 -7.963 19.640 1.00 88.75 212 ASN A N 1
ATOM 1642 C CA . ASN A 1 212 ? 8.477 -7.217 20.243 1.00 88.75 212 ASN A CA 1
ATOM 1643 C C . ASN A 1 212 ? 8.317 -5.697 20.108 1.00 88.75 212 ASN A C 1
ATOM 1645 O O . ASN A 1 212 ? 9.109 -4.953 20.684 1.00 88.75 212 ASN A O 1
ATOM 1649 N N . ASN A 1 213 ? 7.328 -5.226 19.335 1.00 83.44 213 ASN A N 1
ATOM 1650 C CA . ASN A 1 213 ? 7.040 -3.803 19.118 1.00 83.44 213 ASN A CA 1
ATOM 1651 C C . ASN A 1 213 ? 8.289 -2.985 18.711 1.00 83.44 213 ASN A C 1
ATOM 1653 O O . ASN A 1 213 ? 8.454 -1.834 19.122 1.00 83.44 213 ASN A O 1
ATOM 1657 N N . CYS A 1 214 ? 9.189 -3.589 17.925 1.00 74.56 214 CYS A N 1
ATOM 1658 C CA . CYS A 1 214 ? 10.494 -3.012 17.592 1.00 74.56 214 CYS A CA 1
ATOM 1659 C C . CYS A 1 214 ? 10.427 -1.896 16.545 1.00 74.56 214 CYS A C 1
ATOM 1661 O O . CYS A 1 214 ? 11.429 -1.217 16.321 1.00 74.56 214 CYS A O 1
ATOM 1663 N N . GLU A 1 215 ? 9.285 -1.697 15.883 1.00 68.94 215 GLU A N 1
ATOM 1664 C CA . GLU A 1 215 ? 9.165 -0.649 14.874 1.00 68.94 215 GLU A CA 1
ATOM 1665 C C . GLU A 1 215 ? 8.695 0.691 15.431 1.00 68.94 215 GLU A C 1
ATOM 1667 O O . GLU A 1 215 ? 7.699 0.811 16.159 1.00 68.94 215 GLU A O 1
ATOM 1672 N N . GLY A 1 216 ? 9.474 1.712 15.063 1.00 66.75 216 GLY A N 1
ATOM 1673 C CA . GLY A 1 216 ? 9.124 3.118 15.188 1.00 66.75 216 GLY A CA 1
ATOM 1674 C C . GLY A 1 216 ? 8.211 3.556 14.047 1.00 66.75 216 GLY A C 1
ATOM 1675 O O . GLY A 1 216 ? 7.518 2.747 13.434 1.00 66.75 216 GLY A O 1
ATOM 1676 N N . ALA A 1 217 ? 8.193 4.851 13.749 1.00 69.94 217 ALA A N 1
ATOM 1677 C CA . ALA A 1 217 ? 7.369 5.327 12.652 1.00 69.94 217 ALA A CA 1
ATOM 1678 C C . ALA A 1 217 ? 7.977 5.011 11.287 1.00 69.94 217 ALA A C 1
ATOM 1680 O O . ALA A 1 217 ? 9.118 5.357 10.988 1.00 69.94 217 ALA A O 1
ATOM 1681 N N . CYS A 1 218 ? 7.160 4.378 10.455 1.00 81.19 218 CYS A N 1
ATOM 1682 C CA . CYS A 1 218 ? 7.441 4.127 9.057 1.00 81.19 218 CYS A CA 1
ATOM 1683 C C . CYS A 1 218 ? 6.172 4.451 8.251 1.00 81.19 218 CYS A C 1
ATOM 1685 O O . CYS A 1 218 ? 5.074 4.041 8.651 1.00 81.19 218 CYS A O 1
ATOM 1687 N N . PRO A 1 219 ? 6.287 5.187 7.129 1.00 82.69 219 PRO A N 1
ATOM 1688 C CA . PRO A 1 219 ? 5.132 5.576 6.319 1.00 82.69 219 PRO A CA 1
ATOM 1689 C C . PRO A 1 219 ? 4.493 4.387 5.580 1.00 82.69 219 PRO A C 1
ATOM 1691 O O . PRO A 1 219 ? 3.389 4.508 5.059 1.00 82.69 219 PRO A O 1
ATOM 1694 N N . HIS A 1 220 ? 5.160 3.231 5.564 1.00 88.88 220 HIS A N 1
ATOM 1695 C CA . HIS A 1 220 ? 4.710 2.014 4.887 1.00 88.88 220 HIS A CA 1
ATOM 1696 C C . HIS A 1 220 ? 3.994 1.016 5.808 1.00 88.88 220 HIS A C 1
ATOM 1698 O O . HIS A 1 220 ? 3.581 -0.048 5.349 1.00 88.88 220 HIS A O 1
ATOM 1704 N N . LEU A 1 221 ? 3.855 1.323 7.102 1.00 89.00 221 LEU A N 1
ATOM 1705 C CA . LEU A 1 221 ? 3.203 0.433 8.063 1.00 89.00 221 LEU A CA 1
ATOM 1706 C C . LEU A 1 221 ? 1.676 0.499 7.951 1.00 89.00 221 LEU A C 1
ATOM 1708 O O . LEU A 1 221 ? 1.064 1.574 7.966 1.00 89.00 221 LEU A O 1
ATOM 1712 N N . SER A 1 222 ? 1.056 -0.676 7.874 1.00 92.06 222 SER A N 1
ATOM 1713 C CA . SER A 1 222 ? -0.389 -0.836 8.027 1.00 92.06 222 SER A CA 1
ATOM 1714 C C . SER A 1 222 ? -0.793 -0.544 9.477 1.00 92.06 222 SER A C 1
ATOM 1716 O O . SER A 1 222 ? -0.139 -0.979 10.422 1.00 92.06 222 SER A O 1
ATOM 1718 N N . ASP A 1 223 ? -1.883 0.196 9.652 1.00 90.88 223 ASP A N 1
ATOM 1719 C CA . ASP A 1 223 ? -2.463 0.536 10.954 1.00 90.88 223 ASP A CA 1
ATOM 1720 C C . ASP A 1 223 ? -3.265 -0.614 11.584 1.00 90.88 223 ASP A C 1
ATOM 1722 O O . ASP A 1 223 ? -3.492 -0.613 12.787 1.00 90.88 223 ASP A O 1
ATOM 1726 N N . THR A 1 224 ? -3.658 -1.616 10.799 1.00 94.38 224 THR A N 1
ATOM 1727 C CA . THR A 1 224 ? -4.345 -2.831 11.270 1.00 94.38 224 THR A CA 1
ATOM 1728 C C . THR A 1 224 ? -3.381 -3.934 11.698 1.00 94.38 224 THR A C 1
ATOM 1730 O O . THR A 1 224 ? -3.680 -4.678 12.627 1.00 94.38 224 THR A O 1
ATOM 1733 N N . SER A 1 225 ? -2.231 -4.054 11.025 1.00 91.88 225 SER A N 1
ATOM 1734 C CA . SER A 1 225 ? -1.303 -5.180 11.213 1.00 91.88 225 SER A CA 1
ATOM 1735 C C . SER A 1 225 ? 0.062 -4.801 11.776 1.00 91.88 225 SER A C 1
ATOM 1737 O O . SER A 1 225 ? 0.777 -5.671 12.265 1.00 91.88 225 SER A O 1
ATOM 1739 N N . ARG A 1 226 ? 0.461 -3.523 11.682 1.00 89.12 226 ARG A N 1
ATOM 1740 C CA . ARG A 1 226 ? 1.843 -3.055 11.913 1.00 89.12 226 ARG A CA 1
ATOM 1741 C C . ARG A 1 226 ? 2.895 -3.777 11.063 1.00 89.12 226 ARG A C 1
ATOM 1743 O O . ARG A 1 226 ? 4.083 -3.789 11.387 1.00 89.12 226 ARG A O 1
ATOM 1750 N N . LEU A 1 227 ? 2.474 -4.370 9.955 1.00 91.94 227 LEU A N 1
ATOM 1751 C CA . LEU A 1 227 ? 3.366 -4.939 8.959 1.00 91.94 227 LEU A CA 1
ATOM 1752 C C . LEU A 1 227 ? 3.531 -3.942 7.814 1.00 91.94 227 LEU A C 1
ATOM 1754 O O . LEU A 1 227 ? 2.635 -3.130 7.551 1.00 91.94 227 LEU A O 1
ATOM 1758 N N . TYR A 1 228 ? 4.670 -3.993 7.127 1.00 91.12 228 TYR A N 1
ATOM 1759 C CA . TYR A 1 228 ? 4.842 -3.218 5.904 1.00 91.12 228 TYR A CA 1
ATOM 1760 C C . TYR A 1 228 ? 3.811 -3.645 4.865 1.00 91.12 228 TYR A C 1
ATOM 1762 O O . TYR A 1 228 ? 3.422 -4.812 4.807 1.00 91.12 228 TYR A O 1
ATOM 1770 N N . SER A 1 229 ? 3.312 -2.689 4.089 1.00 93.00 229 SER A N 1
ATOM 1771 C CA . SER A 1 229 ? 2.245 -2.936 3.127 1.00 93.00 229 SER A CA 1
ATOM 1772 C C . SER A 1 229 ? 2.499 -2.220 1.811 1.00 93.00 229 SER A C 1
ATOM 1774 O O . SER A 1 229 ? 2.744 -1.010 1.758 1.00 93.00 229 SER A O 1
ATOM 1776 N N . SER A 1 230 ? 2.352 -2.984 0.734 1.00 94.50 230 SER A N 1
ATOM 1777 C CA . SER A 1 230 ? 2.356 -2.480 -0.633 1.00 94.50 230 SER A CA 1
ATOM 1778 C C . SER A 1 230 ? 1.218 -1.475 -0.857 1.00 94.50 230 SER A C 1
ATOM 1780 O O . SER A 1 230 ? 1.405 -0.489 -1.574 1.00 94.50 230 SER A O 1
ATOM 1782 N N . LEU A 1 231 ? 0.070 -1.654 -0.184 1.00 95.88 231 LEU A N 1
ATOM 1783 C CA . LEU A 1 231 ? -1.028 -0.681 -0.196 1.00 95.88 231 LEU A CA 1
ATOM 1784 C C . LEU A 1 231 ? -0.587 0.670 0.369 1.00 95.88 231 LEU A C 1
ATOM 1786 O O . LEU A 1 231 ? -0.847 1.702 -0.247 1.00 95.88 231 LEU A O 1
ATOM 1790 N N . ARG A 1 232 ? 0.134 0.676 1.497 1.00 93.50 232 ARG A N 1
ATOM 1791 C CA . ARG A 1 232 ? 0.664 1.916 2.083 1.00 93.50 232 ARG A CA 1
ATOM 1792 C C . ARG A 1 232 ? 1.683 2.593 1.178 1.00 93.50 232 ARG A C 1
ATOM 1794 O O . ARG A 1 232 ? 1.622 3.809 1.013 1.00 93.50 232 ARG A O 1
ATOM 1801 N N . SER A 1 233 ? 2.570 1.828 0.539 1.00 92.81 233 SER A N 1
ATOM 1802 C CA . SER A 1 233 ? 3.467 2.389 -0.480 1.00 92.81 233 SER A CA 1
ATOM 1803 C C . SER A 1 233 ? 2.694 3.064 -1.608 1.00 92.81 233 SER A C 1
ATOM 1805 O O . SER A 1 233 ? 3.024 4.190 -1.967 1.00 92.81 233 SER A O 1
ATOM 1807 N N . PHE A 1 234 ? 1.655 2.418 -2.142 1.00 95.31 234 PHE A N 1
ATOM 1808 C CA . PHE A 1 234 ? 0.813 3.003 -3.187 1.00 95.31 234 PHE A CA 1
ATOM 1809 C C . PHE A 1 234 ? 0.110 4.287 -2.721 1.00 95.31 234 PHE A C 1
ATOM 1811 O O . PHE A 1 234 ? 0.136 5.295 -3.435 1.00 95.31 234 PHE A O 1
ATOM 1818 N N . GLU A 1 235 ? -0.475 4.282 -1.519 1.00 95.19 235 GLU A N 1
ATOM 1819 C CA . GLU A 1 235 ? -1.128 5.458 -0.935 1.00 95.19 235 GLU A CA 1
ATOM 1820 C C . GLU A 1 235 ? -0.176 6.660 -0.884 1.00 95.19 235 GLU A C 1
ATOM 1822 O O . GLU A 1 235 ? -0.515 7.757 -1.336 1.00 95.19 235 GLU A O 1
ATOM 1827 N N . VAL A 1 236 ? 1.031 6.426 -0.369 1.00 89.19 236 VAL A N 1
ATOM 1828 C CA . VAL A 1 236 ? 2.046 7.446 -0.092 1.00 89.19 236 VAL A CA 1
ATOM 1829 C C . VAL A 1 236 ? 2.724 7.977 -1.351 1.00 89.19 236 VAL A C 1
ATOM 1831 O O . VAL A 1 236 ? 2.933 9.189 -1.456 1.00 89.19 236 VAL A O 1
ATOM 1834 N N . TRP A 1 237 ? 3.091 7.089 -2.278 1.00 87.00 237 TRP A N 1
ATOM 1835 C CA . TRP A 1 237 ? 3.930 7.419 -3.434 1.00 87.00 237 TRP A CA 1
ATOM 1836 C C . TRP A 1 237 ? 3.156 7.766 -4.701 1.00 87.00 237 TRP A C 1
ATOM 1838 O O . TRP A 1 237 ? 3.691 8.452 -5.575 1.00 87.00 237 TRP A O 1
ATOM 1848 N N . ALA A 1 238 ? 1.920 7.290 -4.832 1.00 91.06 238 ALA A N 1
ATOM 1849 C CA . ALA A 1 238 ? 1.124 7.505 -6.033 1.00 91.06 238 ALA A CA 1
ATOM 1850 C C . ALA A 1 238 ? -0.203 8.198 -5.727 1.00 91.06 238 ALA A C 1
ATOM 1852 O O . ALA A 1 238 ? -0.511 9.213 -6.353 1.00 91.06 238 ALA A O 1
ATOM 1853 N N . LEU A 1 239 ? -0.991 7.676 -4.785 1.00 94.75 239 LEU A N 1
ATOM 1854 C CA . LEU A 1 239 ? -2.392 8.074 -4.665 1.00 94.75 239 LEU A CA 1
ATOM 1855 C C . LEU A 1 239 ? -2.579 9.491 -4.111 1.00 94.75 239 LEU A C 1
ATOM 1857 O O . LEU A 1 239 ? -3.325 10.259 -4.713 1.00 94.75 239 LEU A O 1
ATOM 1861 N N . VAL A 1 240 ? -1.904 9.870 -3.016 1.00 91.88 240 VAL A N 1
ATOM 1862 C CA . VAL A 1 240 ? -2.011 11.235 -2.443 1.00 91.88 240 VAL A CA 1
ATOM 1863 C C . VAL A 1 240 ? -1.665 12.292 -3.492 1.00 91.88 240 VAL A C 1
ATOM 1865 O O . VAL A 1 240 ? -2.417 13.237 -3.735 1.00 91.88 240 VAL A O 1
ATOM 1868 N N . ASP A 1 241 ? -0.541 12.086 -4.170 1.00 86.12 241 ASP A N 1
ATOM 1869 C CA . ASP A 1 241 ? -0.025 12.982 -5.197 1.00 86.12 241 ASP A CA 1
ATOM 1870 C C . ASP A 1 241 ? -0.939 13.088 -6.422 1.00 86.12 241 ASP A C 1
ATOM 1872 O O . ASP A 1 241 ? -0.957 14.124 -7.096 1.00 86.12 241 ASP A O 1
ATOM 1876 N N . TYR A 1 242 ? -1.668 12.014 -6.724 1.00 91.62 242 TYR A N 1
ATOM 1877 C CA . TYR A 1 242 ? -2.639 11.946 -7.805 1.00 91.62 242 TYR A CA 1
ATOM 1878 C C . TYR A 1 242 ? -3.951 12.647 -7.431 1.00 91.62 242 TYR A C 1
ATOM 1880 O O . TYR A 1 242 ? -4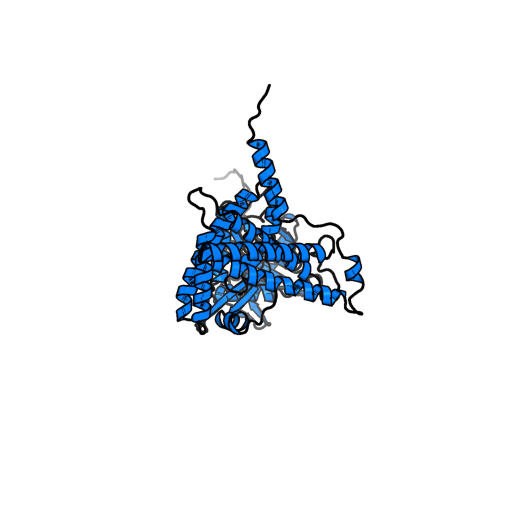.452 13.472 -8.198 1.00 91.62 242 TYR A O 1
ATOM 1888 N N . LEU A 1 243 ? -4.483 12.372 -6.234 1.00 93.25 243 LEU A N 1
ATOM 1889 C CA . LEU A 1 243 ? -5.715 12.981 -5.723 1.00 93.25 243 LEU A CA 1
ATOM 1890 C C . LEU A 1 243 ? -5.597 14.506 -5.625 1.00 93.25 243 LEU A C 1
ATOM 1892 O O . LEU A 1 243 ? -6.544 15.212 -5.947 1.00 93.25 243 LEU A O 1
ATOM 1896 N N . ASN A 1 244 ? -4.419 15.036 -5.295 1.00 87.81 244 ASN A N 1
ATOM 1897 C CA . ASN A 1 244 ? -4.182 16.484 -5.264 1.00 87.81 244 ASN A CA 1
ATOM 1898 C C . ASN A 1 244 ? -4.237 17.178 -6.641 1.00 87.81 244 ASN A C 1
ATOM 1900 O O . ASN A 1 244 ? -4.198 18.407 -6.705 1.00 87.81 244 ASN A O 1
ATOM 1904 N N . LYS A 1 245 ? -4.295 16.423 -7.747 1.00 87.94 245 LYS A N 1
ATOM 1905 C CA . LYS A 1 245 ? -4.208 16.959 -9.118 1.00 87.94 245 LYS A CA 1
ATOM 1906 C C . LYS A 1 245 ? -5.423 16.634 -9.992 1.00 87.94 245 LYS A C 1
ATOM 1908 O O . LYS A 1 245 ? -5.557 17.227 -11.060 1.00 87.94 245 LYS A O 1
ATOM 1913 N N . VAL A 1 246 ? -6.272 15.689 -9.590 1.00 91.38 246 VAL A N 1
ATOM 1914 C CA . VAL A 1 246 ? -7.444 15.264 -10.372 1.00 91.38 246 VAL A CA 1
ATOM 1915 C C . VAL A 1 246 ? -8.622 16.229 -10.184 1.00 91.38 246 VAL A C 1
ATOM 1917 O O . VAL A 1 246 ? -8.754 16.870 -9.146 1.00 91.38 246 VAL A O 1
ATOM 1920 N N . GLU A 1 247 ? -9.496 16.332 -11.186 1.00 86.50 247 GLU A N 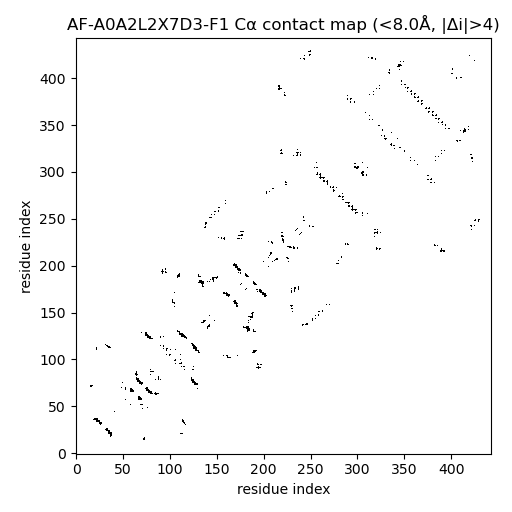1
ATOM 1921 C CA . GLU A 1 247 ? -10.643 17.256 -11.179 1.00 86.50 247 GLU A CA 1
ATOM 1922 C C . GLU A 1 247 ? -11.737 16.879 -10.160 1.00 86.50 247 GLU A C 1
ATOM 1924 O O . GLU A 1 247 ? -12.362 17.750 -9.552 1.00 86.50 247 GLU A O 1
ATOM 1929 N N . HIS A 1 248 ? -11.957 15.578 -9.947 1.00 87.50 248 HIS A N 1
ATOM 1930 C CA . HIS A 1 248 ? -12.978 15.040 -9.038 1.00 87.50 248 HIS A CA 1
ATOM 1931 C C . HIS A 1 248 ? -12.351 14.104 -7.994 1.00 87.50 248 HIS A C 1
ATOM 1933 O O . HIS A 1 248 ? -12.546 12.883 -8.055 1.00 87.50 248 HIS A O 1
ATOM 1939 N N . PRO A 1 249 ? -11.548 14.652 -7.065 1.00 90.75 249 PRO A N 1
ATOM 1940 C CA . PRO A 1 249 ? -10.785 13.847 -6.118 1.00 90.75 249 PRO A CA 1
ATOM 1941 C C . PRO A 1 249 ? -11.685 13.124 -5.116 1.00 90.75 249 PRO A C 1
ATOM 1943 O O . PRO A 1 249 ? -11.379 12.001 -4.737 1.00 90.75 249 PRO A O 1
ATOM 1946 N N . ASP A 1 250 ? -12.827 13.710 -4.760 1.00 89.38 250 ASP A N 1
ATOM 1947 C CA . ASP A 1 250 ? -13.812 13.153 -3.832 1.00 89.38 250 ASP A CA 1
ATOM 1948 C C . ASP A 1 250 ? -14.452 11.866 -4.365 1.00 89.38 250 ASP A C 1
ATOM 1950 O O . ASP A 1 250 ? -14.502 10.856 -3.664 1.00 89.38 250 ASP A O 1
ATOM 1954 N N . LYS A 1 251 ? -14.874 11.862 -5.636 1.00 89.94 251 LYS A N 1
ATOM 1955 C CA . LYS A 1 251 ? -15.431 10.668 -6.283 1.00 89.94 251 LYS A CA 1
ATOM 1956 C C . LYS A 1 251 ? -14.399 9.543 -6.347 1.00 89.94 251 LYS A C 1
ATOM 1958 O O . LYS A 1 251 ? -14.707 8.412 -5.982 1.00 89.94 251 LYS A O 1
ATOM 1963 N N . LEU A 1 252 ? -13.185 9.854 -6.809 1.00 93.50 252 LEU A N 1
ATOM 1964 C CA . LEU A 1 252 ? -12.119 8.861 -6.937 1.00 93.50 252 LEU A CA 1
ATOM 1965 C C . LEU A 1 252 ? -11.690 8.315 -5.571 1.00 93.50 252 LEU A C 1
ATOM 1967 O O . LEU A 1 252 ? -11.427 7.122 -5.443 1.00 93.50 252 LEU A O 1
ATOM 1971 N N . PHE A 1 253 ? -11.646 9.173 -4.553 1.00 95.06 253 PHE A N 1
ATOM 1972 C CA . PHE A 1 253 ? -11.347 8.770 -3.188 1.00 95.06 253 PHE A CA 1
ATOM 1973 C C . PHE A 1 253 ? -12.446 7.877 -2.607 1.00 95.06 253 PHE A C 1
ATOM 1975 O O . PHE A 1 253 ? -12.127 6.839 -2.042 1.00 95.06 253 PHE A O 1
ATOM 1982 N N . GLY A 1 254 ? -13.724 8.197 -2.823 1.00 93.44 254 GLY A N 1
ATOM 1983 C CA . GLY A 1 254 ? -14.834 7.322 -2.434 1.00 93.44 254 GLY A CA 1
ATOM 1984 C C . GLY A 1 254 ? -14.775 5.944 -3.107 1.00 93.44 254 GLY A C 1
ATOM 1985 O O . GLY A 1 254 ? -14.936 4.926 -2.436 1.00 93.44 254 GLY A O 1
ATOM 1986 N N . ASP A 1 255 ? -14.479 5.895 -4.413 1.00 94.56 255 ASP A N 1
ATOM 1987 C CA . ASP A 1 255 ? -14.256 4.632 -5.135 1.00 94.56 255 ASP A CA 1
ATOM 1988 C C . ASP A 1 255 ? -13.056 3.859 -4.563 1.00 94.56 255 ASP A C 1
ATOM 1990 O O . ASP A 1 255 ? -13.127 2.642 -4.385 1.00 94.56 255 ASP A O 1
ATOM 1994 N N . TYR A 1 256 ? -11.962 4.556 -4.243 1.00 97.25 256 TYR A N 1
ATOM 1995 C CA . TYR A 1 256 ? -10.787 3.962 -3.612 1.00 97.25 256 TYR A CA 1
ATOM 1996 C C . TYR A 1 256 ? -11.101 3.378 -2.231 1.00 97.25 256 TYR A C 1
ATOM 1998 O O . TYR A 1 256 ? -10.720 2.243 -1.964 1.00 97.25 256 TYR A O 1
ATOM 2006 N N . LEU A 1 257 ? -11.805 4.114 -1.369 1.00 97.44 257 LEU A N 1
ATOM 2007 C CA . LEU A 1 257 ? -12.136 3.662 -0.018 1.00 97.44 257 LEU A CA 1
ATOM 2008 C C . LEU A 1 257 ? -13.031 2.419 -0.028 1.00 97.44 257 LEU A C 1
ATOM 2010 O O . LEU A 1 257 ? -12.801 1.501 0.755 1.00 97.44 257 LEU A O 1
ATOM 2014 N N . GLU A 1 258 ? -13.987 2.339 -0.955 1.00 95.50 258 GLU A N 1
ATOM 2015 C CA . GLU A 1 258 ? -14.808 1.138 -1.141 1.00 95.50 258 GLU A CA 1
ATOM 2016 C C . GLU A 1 258 ? -13.939 -0.078 -1.516 1.00 95.50 258 GLU A C 1
ATOM 2018 O O . GLU A 1 258 ? -14.075 -1.165 -0.947 1.00 95.50 258 GLU A O 1
ATOM 2023 N N . LEU A 1 259 ? -12.989 0.106 -2.441 1.00 97.69 259 LEU A N 1
ATOM 2024 C CA . LEU A 1 259 ? -12.046 -0.944 -2.836 1.00 97.69 259 LEU A CA 1
ATOM 2025 C C . LEU A 1 259 ? -11.063 -1.298 -1.711 1.00 97.69 259 LEU A C 1
ATOM 2027 O O . LEU A 1 259 ? -10.725 -2.469 -1.544 1.00 97.69 259 LEU A O 1
ATOM 2031 N N . LYS A 1 260 ? -10.646 -0.317 -0.906 1.00 98.19 260 LYS A N 1
ATOM 2032 C CA . LYS A 1 260 ? -9.844 -0.530 0.301 1.00 98.19 260 LYS A CA 1
ATOM 2033 C C . LYS A 1 260 ? -10.624 -1.343 1.339 1.00 98.19 260 LYS A C 1
ATOM 2035 O O . LYS A 1 260 ? -10.070 -2.263 1.932 1.00 98.19 260 LYS A O 1
ATOM 2040 N N . GLY A 1 261 ? -11.926 -1.102 1.494 1.00 97.69 261 GLY A N 1
ATOM 2041 C CA . GLY A 1 261 ? -12.805 -1.933 2.320 1.00 97.69 261 GLY A CA 1
ATOM 2042 C C . GLY A 1 261 ? -12.846 -3.398 1.868 1.00 97.69 261 GLY A C 1
ATOM 2043 O O . GLY A 1 261 ? -12.876 -4.302 2.709 1.00 97.69 261 GLY A O 1
ATOM 2044 N N . LYS A 1 262 ? -12.779 -3.652 0.552 1.00 97.56 262 LYS A N 1
ATOM 2045 C CA . LYS A 1 262 ? -12.607 -5.006 0.001 1.00 97.56 262 LYS A CA 1
ATOM 2046 C C . LYS A 1 262 ? -11.212 -5.577 0.277 1.00 97.56 262 LYS A C 1
ATOM 2048 O O . LYS A 1 262 ? -11.133 -6.726 0.691 1.00 97.56 262 LYS A O 1
ATOM 2053 N N . TYR A 1 263 ? -10.145 -4.791 0.117 1.00 98.25 263 TYR A N 1
ATOM 2054 C CA . TYR A 1 263 ? -8.791 -5.203 0.513 1.00 98.25 263 TYR A CA 1
ATOM 2055 C C . TYR A 1 263 ? -8.770 -5.690 1.971 1.00 98.25 263 TYR A C 1
ATOM 2057 O O . TYR A 1 263 ? -8.306 -6.793 2.236 1.00 98.25 263 TYR A O 1
ATOM 2065 N N . HIS A 1 264 ? -9.356 -4.927 2.898 1.00 98.56 264 HIS A N 1
ATOM 2066 C CA . HIS A 1 264 ? -9.425 -5.306 4.312 1.00 98.56 264 HIS A CA 1
ATOM 2067 C C . HIS A 1 264 ? -10.259 -6.578 4.546 1.00 98.56 264 HIS A C 1
ATOM 2069 O O . HIS A 1 264 ? -9.919 -7.388 5.403 1.00 98.56 264 HIS A O 1
ATOM 2075 N N . ALA A 1 265 ? -11.327 -6.801 3.768 1.00 98.25 265 ALA A N 1
ATOM 2076 C CA . ALA A 1 265 ? -12.087 -8.054 3.829 1.00 98.25 265 ALA A CA 1
ATOM 2077 C C . ALA A 1 265 ? -11.222 -9.256 3.419 1.00 98.25 265 ALA A C 1
ATOM 2079 O O . ALA A 1 265 ? -11.173 -10.253 4.136 1.00 98.25 265 ALA A O 1
ATOM 2080 N N . ASP A 1 266 ? -10.519 -9.128 2.292 1.00 98.19 266 ASP A N 1
ATOM 2081 C CA . ASP A 1 266 ? -9.674 -10.183 1.734 1.00 98.19 266 ASP A CA 1
ATOM 2082 C C . ASP A 1 266 ? -8.453 -10.453 2.658 1.00 98.19 266 ASP A C 1
ATOM 2084 O O . ASP A 1 266 ? -8.020 -11.595 2.818 1.00 98.19 266 ASP A O 1
ATOM 2088 N N . MET A 1 267 ? -7.909 -9.424 3.327 1.00 98.19 267 MET A N 1
ATOM 2089 C CA . MET A 1 267 ? -6.848 -9.578 4.337 1.00 98.19 267 MET A CA 1
ATOM 2090 C C . MET A 1 267 ? -7.355 -10.224 5.631 1.00 98.19 267 MET A C 1
ATOM 2092 O O . MET A 1 267 ? -6.656 -11.048 6.216 1.00 98.19 267 MET A O 1
ATOM 2096 N N . ALA A 1 268 ? -8.562 -9.882 6.083 1.00 98.25 268 ALA A N 1
ATOM 2097 C CA . ALA A 1 268 ? -9.186 -10.500 7.250 1.00 98.25 268 ALA A CA 1
ATOM 2098 C C . ALA A 1 268 ? -9.422 -12.005 7.071 1.00 98.25 268 ALA A C 1
ATOM 2100 O O . ALA A 1 268 ? -9.201 -12.773 8.008 1.00 98.25 268 ALA A O 1
ATOM 2101 N N . GLU A 1 269 ? -9.905 -12.410 5.895 1.00 97.88 269 GLU A N 1
ATOM 2102 C CA . GLU A 1 269 ? -10.069 -13.819 5.529 1.00 97.88 269 GLU A CA 1
ATOM 2103 C C . GLU A 1 269 ? -8.714 -14.525 5.544 1.00 97.88 269 GLU A C 1
ATOM 2105 O O . GLU A 1 269 ? -8.537 -15.502 6.269 1.00 97.88 269 GLU A O 1
ATOM 2110 N N . PHE A 1 270 ? -7.729 -13.941 4.858 1.00 96.81 270 PHE A N 1
ATOM 2111 C CA . PHE A 1 270 ? -6.366 -14.453 4.828 1.00 96.81 270 PHE A CA 1
ATOM 2112 C C . PHE A 1 270 ? -5.762 -14.659 6.228 1.00 96.81 270 PHE A C 1
ATOM 2114 O O . PHE A 1 270 ? -5.248 -15.737 6.520 1.00 96.81 270 PHE A O 1
ATOM 2121 N N . TYR A 1 271 ? -5.820 -13.658 7.111 1.00 97.44 271 TYR A N 1
ATOM 2122 C CA . TYR A 1 271 ? -5.276 -13.804 8.463 1.00 97.44 271 TYR A CA 1
ATOM 2123 C C . TYR A 1 271 ? -6.069 -14.813 9.299 1.00 97.44 271 TYR A C 1
ATOM 2125 O O . TYR A 1 271 ? -5.469 -15.527 10.095 1.00 97.44 271 TYR A O 1
ATOM 2133 N N . GLY A 1 272 ? -7.384 -14.929 9.094 1.00 95.94 272 GLY A N 1
ATOM 2134 C CA . GLY A 1 272 ? -8.189 -15.966 9.746 1.00 95.94 272 GLY A CA 1
ATOM 2135 C C . GLY A 1 272 ? -7.764 -17.387 9.359 1.00 95.94 272 GLY A C 1
ATOM 2136 O O . GLY A 1 272 ? -7.762 -18.279 10.202 1.00 95.94 272 GLY A O 1
ATOM 2137 N N . GLU A 1 273 ? -7.356 -17.601 8.108 1.00 94.31 273 GLU A N 1
ATOM 2138 C CA . GLU A 1 273 ? -6.771 -18.875 7.672 1.00 94.31 273 GLU A CA 1
ATOM 2139 C C . GLU A 1 273 ? -5.355 -19.065 8.237 1.00 94.31 273 GLU A C 1
ATOM 2141 O O . GLU A 1 273 ? -5.035 -20.122 8.788 1.00 94.31 273 GLU A O 1
ATOM 2146 N N . TYR A 1 274 ? -4.525 -18.019 8.149 1.00 94.75 274 TYR A N 1
ATOM 2147 C CA . TYR A 1 274 ? -3.124 -18.037 8.574 1.00 94.75 274 TYR A CA 1
ATOM 2148 C C . TYR A 1 274 ? -2.937 -18.207 10.090 1.00 94.75 274 TYR A C 1
ATOM 2150 O O . TYR A 1 274 ? -1.877 -18.658 10.522 1.00 94.75 274 TYR A O 1
ATOM 2158 N N . GLU A 1 275 ? -3.947 -17.893 10.907 1.00 95.38 275 GLU A N 1
ATOM 2159 C CA . GLU A 1 275 ? -3.925 -18.076 12.366 1.00 95.38 275 GLU A CA 1
ATOM 2160 C C . GLU A 1 275 ? -3.453 -19.485 12.759 1.00 95.38 275 GLU A C 1
ATOM 2162 O O . GLU A 1 275 ? -2.614 -19.627 13.644 1.00 95.38 275 GLU A O 1
ATOM 2167 N N . ASN A 1 276 ? -3.916 -20.516 12.043 1.00 91.25 276 ASN A N 1
ATOM 2168 C CA . ASN A 1 276 ? -3.571 -21.914 12.323 1.00 91.25 276 ASN A CA 1
ATOM 2169 C C . ASN A 1 276 ? -2.171 -22.324 11.828 1.00 91.25 276 ASN A C 1
ATOM 2171 O O . ASN A 1 276 ? -1.677 -23.392 12.191 1.00 91.25 276 ASN A O 1
ATOM 2175 N N . GLU A 1 277 ? -1.546 -21.509 10.977 1.00 91.31 277 GLU A N 1
ATOM 2176 C CA . GLU A 1 277 ? -0.209 -21.740 10.418 1.00 91.31 277 GLU A CA 1
ATOM 2177 C C . GLU A 1 277 ? 0.881 -20.972 11.182 1.00 91.31 277 GLU A C 1
ATOM 2179 O O . GLU A 1 277 ? 2.051 -21.357 11.151 1.00 91.31 277 GLU A O 1
ATOM 2184 N N . SER A 1 278 ? 0.510 -19.874 11.844 1.00 93.44 278 SER A N 1
ATOM 2185 C CA . SER A 1 278 ? 1.438 -18.940 12.475 1.00 93.44 278 SER A CA 1
ATOM 2186 C C . SER A 1 278 ? 1.963 -19.426 13.823 1.00 93.44 278 SER A C 1
ATOM 2188 O O . SER A 1 278 ? 1.251 -20.029 14.624 1.00 93.44 278 SER A O 1
ATOM 2190 N N . LYS A 1 279 ? 3.202 -19.039 14.143 1.00 94.94 279 LYS A N 1
ATOM 2191 C CA . LYS A 1 279 ? 3.759 -19.137 15.504 1.00 94.94 279 LYS A CA 1
ATOM 2192 C C . LYS A 1 279 ? 3.118 -18.171 16.509 1.00 94.94 279 LYS A C 1
ATOM 2194 O O . LYS A 1 279 ? 3.352 -18.321 17.707 1.00 94.94 279 LYS A O 1
ATOM 2199 N N . TYR A 1 280 ? 2.344 -17.187 16.044 1.00 96.56 280 TYR A N 1
ATOM 2200 C CA . TYR A 1 280 ? 1.736 -16.133 16.865 1.00 96.56 280 TYR A CA 1
ATOM 2201 C C . TYR A 1 280 ? 0.218 -16.020 16.614 1.00 96.56 280 TYR A C 1
ATOM 2203 O O . TYR A 1 280 ? -0.250 -14.958 16.190 1.00 96.56 280 TYR A O 1
ATOM 2211 N N . PRO A 1 281 ? -0.569 -17.084 16.872 1.00 96.31 281 PRO A N 1
ATOM 2212 C CA . PRO A 1 281 ? -1.992 -17.141 16.520 1.00 96.31 281 PRO A CA 1
ATOM 2213 C C . PRO A 1 281 ? -2.807 -15.989 17.126 1.00 96.31 281 PRO A C 1
ATOM 2215 O O . PRO A 1 281 ? -3.557 -15.334 16.411 1.00 96.31 281 PRO A O 1
ATOM 2218 N N . ASP A 1 282 ? -2.587 -15.644 18.399 1.00 96.88 282 ASP A N 1
ATOM 2219 C CA . ASP A 1 282 ? -3.310 -14.542 19.054 1.00 96.88 282 ASP A CA 1
ATOM 2220 C C . ASP A 1 282 ? -3.047 -13.182 18.385 1.00 96.88 282 ASP A C 1
ATOM 2222 O O . ASP A 1 282 ? -3.956 -12.365 18.224 1.00 96.88 282 ASP A O 1
ATOM 2226 N N . ALA A 1 283 ? -1.802 -12.934 17.961 1.00 96.19 283 ALA A N 1
ATOM 2227 C CA . ALA A 1 283 ? -1.455 -11.714 17.240 1.00 96.19 283 ALA A CA 1
ATOM 2228 C C . ALA A 1 283 ? -2.158 -11.676 15.878 1.00 96.19 283 ALA A C 1
ATOM 2230 O O . ALA A 1 283 ? -2.753 -10.661 15.521 1.00 96.19 283 ALA A O 1
ATOM 2231 N N . VAL A 1 284 ? -2.140 -12.791 15.145 1.00 97.38 284 VAL A N 1
ATOM 2232 C CA . VAL A 1 284 ? -2.801 -12.918 13.841 1.00 97.38 284 VAL A CA 1
ATOM 2233 C C . VAL A 1 284 ? -4.315 -12.735 13.958 1.00 97.38 284 VAL A C 1
ATOM 2235 O O . VAL A 1 284 ? -4.901 -11.996 13.166 1.00 97.38 284 VAL A O 1
ATOM 2238 N N . LYS A 1 285 ? -4.942 -13.320 14.980 1.00 97.75 285 LYS A N 1
ATOM 2239 C CA . LYS A 1 285 ? -6.372 -13.167 15.256 1.00 97.75 285 LYS A CA 1
ATOM 2240 C C . LYS A 1 285 ? -6.761 -11.707 15.500 1.00 97.75 285 LYS A C 1
ATOM 2242 O O . LYS A 1 285 ? -7.710 -11.218 14.890 1.00 97.75 285 LYS A O 1
ATOM 2247 N N . ASN A 1 286 ? -5.998 -10.985 16.323 1.00 96.94 286 ASN A N 1
ATOM 2248 C CA . ASN A 1 286 ? -6.242 -9.562 16.591 1.00 96.94 286 ASN A CA 1
ATOM 2249 C C . ASN A 1 286 ? -6.113 -8.700 15.322 1.00 96.94 286 ASN A C 1
ATOM 2251 O O . ASN A 1 286 ? -6.884 -7.756 15.116 1.00 96.94 286 ASN A O 1
ATOM 2255 N N . ILE A 1 287 ? -5.157 -9.037 14.449 1.00 97.75 287 ILE A N 1
ATOM 2256 C CA . ILE A 1 287 ? -5.016 -8.390 13.141 1.00 97.75 287 ILE A CA 1
ATOM 2257 C C . ILE A 1 287 ? -6.247 -8.690 12.284 1.00 97.75 287 ILE A C 1
ATOM 2259 O O . ILE A 1 287 ? -6.855 -7.762 11.757 1.00 97.75 287 ILE A O 1
ATOM 2263 N N . ALA A 1 288 ? -6.671 -9.953 12.189 1.00 98.25 288 ALA A N 1
ATOM 2264 C CA . ALA A 1 288 ? -7.858 -10.338 11.430 1.00 98.25 288 ALA A CA 1
ATOM 2265 C C . ALA A 1 288 ? -9.120 -9.600 11.914 1.00 98.25 288 ALA A C 1
ATOM 2267 O O . ALA A 1 288 ? -9.926 -9.149 11.102 1.00 98.25 288 ALA A O 1
ATOM 2268 N N . GLU A 1 289 ? -9.299 -9.436 13.226 1.00 98.06 289 GLU A N 1
ATOM 2269 C CA . GLU A 1 289 ? -10.409 -8.667 13.804 1.00 98.06 289 GLU A CA 1
ATOM 2270 C C . GLU A 1 289 ? -10.345 -7.180 13.426 1.00 98.06 289 GLU A C 1
ATOM 2272 O O . GLU A 1 289 ? -11.354 -6.612 12.995 1.00 98.06 289 GLU A O 1
ATOM 2277 N N . SER A 1 290 ? -9.158 -6.574 13.494 1.00 98.12 290 SER A N 1
ATOM 2278 C CA . SER A 1 290 ? -8.928 -5.193 13.051 1.00 98.12 290 SER A CA 1
ATOM 2279 C C . SER A 1 290 ? -9.245 -5.002 11.566 1.00 98.12 290 SER A C 1
ATOM 2281 O O . SER A 1 290 ? -9.964 -4.072 11.200 1.00 98.12 290 SER A O 1
ATOM 2283 N N . GLU A 1 291 ? -8.773 -5.904 10.706 1.00 98.50 291 GLU A N 1
ATOM 2284 C CA . GLU A 1 291 ? -9.070 -5.911 9.268 1.00 98.50 291 GLU A CA 1
ATOM 2285 C C . GLU A 1 291 ? -10.589 -6.018 9.011 1.00 98.50 291 GLU A C 1
ATOM 2287 O O . GLU A 1 291 ? -11.152 -5.256 8.220 1.00 98.50 291 GLU A O 1
ATOM 2292 N N . LYS A 1 292 ? -11.308 -6.884 9.747 1.00 98.25 292 LYS A N 1
ATOM 2293 C CA . LYS A 1 292 ? -12.777 -7.015 9.633 1.00 98.25 292 LYS A CA 1
ATOM 2294 C C . LYS A 1 292 ? -13.503 -5.720 9.987 1.00 98.25 292 LYS A C 1
ATOM 2296 O O . LYS A 1 292 ? -14.451 -5.352 9.292 1.00 98.25 292 LYS A O 1
ATOM 2301 N N . VAL A 1 293 ? -13.087 -5.049 11.060 1.00 98.06 293 VAL A N 1
ATOM 2302 C CA . VAL A 1 293 ? -13.658 -3.761 11.486 1.00 98.06 293 VAL A CA 1
ATOM 2303 C C . VAL A 1 293 ? -13.445 -2.695 10.412 1.00 98.06 293 VAL A C 1
ATOM 2305 O O . VAL A 1 293 ? -14.406 -2.048 9.991 1.00 98.06 293 VAL A O 1
ATOM 2308 N N . HIS A 1 294 ? -12.212 -2.547 9.916 1.00 98.12 294 HIS A N 1
ATOM 2309 C CA . HIS A 1 294 ? -11.888 -1.580 8.859 1.00 98.12 294 HIS A CA 1
ATOM 2310 C C . HIS A 1 294 ? -12.701 -1.854 7.591 1.00 98.12 294 HIS A C 1
ATOM 2312 O O . HIS A 1 294 ? -13.279 -0.931 7.020 1.00 98.12 294 HIS A O 1
ATOM 2318 N N . SER A 1 295 ? -12.844 -3.125 7.202 1.00 97.75 295 SER A N 1
ATOM 2319 C CA . SER A 1 295 ? -13.700 -3.514 6.079 1.00 97.75 295 SER A CA 1
ATOM 2320 C C . SER A 1 295 ? -15.154 -3.077 6.261 1.00 97.75 295 SER A C 1
ATOM 2322 O O . SER A 1 295 ? -15.747 -2.565 5.314 1.00 97.75 295 SER A O 1
ATOM 2324 N N . ARG A 1 296 ? -15.749 -3.269 7.448 1.00 96.38 296 ARG A N 1
ATOM 2325 C CA . ARG A 1 296 ? -17.150 -2.891 7.705 1.00 96.38 296 ARG A CA 1
ATOM 2326 C C . ARG A 1 296 ? -17.357 -1.382 7.655 1.00 96.38 296 ARG A C 1
ATOM 2328 O O . ARG A 1 296 ? -18.317 -0.939 7.033 1.00 96.38 296 ARG A O 1
ATOM 2335 N N . LEU A 1 297 ? -16.455 -0.609 8.256 1.00 96.75 297 LEU A N 1
ATOM 2336 C CA . LEU A 1 297 ? -16.567 0.851 8.336 1.00 96.75 297 LEU A CA 1
ATOM 2337 C C . LEU A 1 297 ? -16.283 1.565 7.007 1.00 96.75 297 LEU A C 1
ATOM 2339 O O . LEU A 1 297 ? -16.754 2.680 6.803 1.00 96.75 297 LEU A O 1
ATOM 2343 N N . LEU A 1 298 ? -15.545 0.926 6.096 1.00 96.25 298 LEU A N 1
ATOM 2344 C CA . LEU A 1 298 ? -15.280 1.438 4.747 1.00 96.25 298 LEU A CA 1
ATOM 2345 C C . LEU A 1 298 ? -16.350 1.045 3.718 1.00 96.25 298 LEU A C 1
ATOM 2347 O O . LEU A 1 298 ? -16.234 1.392 2.541 1.00 96.25 298 LEU A O 1
ATOM 2351 N N . ARG A 1 299 ? -17.399 0.322 4.128 1.00 89.25 299 ARG A N 1
ATOM 2352 C CA . ARG A 1 299 ? -18.557 0.071 3.264 1.00 89.25 299 ARG A CA 1
ATOM 2353 C C . ARG A 1 299 ? -19.428 1.317 3.190 1.00 89.25 299 ARG A C 1
ATOM 2355 O O . ARG A 1 299 ? -19.556 2.067 4.153 1.00 89.25 299 ARG A O 1
ATOM 2362 N N . ARG A 1 300 ? -20.053 1.499 2.028 1.00 85.94 300 ARG A N 1
ATOM 2363 C CA . ARG A 1 300 ? -21.131 2.472 1.854 1.00 85.94 300 ARG A CA 1
ATOM 2364 C C . ARG A 1 300 ? -22.303 2.078 2.758 1.00 85.94 300 ARG A C 1
ATOM 2366 O O . ARG A 1 300 ? -22.655 0.899 2.819 1.00 85.94 300 ARG A O 1
ATOM 2373 N N . ASP A 1 301 ? -22.856 3.054 3.462 1.00 83.69 301 ASP A N 1
ATOM 2374 C CA . ASP A 1 301 ? -24.035 2.905 4.306 1.00 83.69 301 ASP A CA 1
ATOM 2375 C C . ASP A 1 301 ? -25.321 2.772 3.468 1.00 83.69 301 ASP A C 1
ATOM 2377 O O . ASP A 1 301 ? -25.287 2.674 2.238 1.00 83.69 301 ASP A O 1
ATOM 2381 N N . GLU A 1 302 ? -26.480 2.758 4.130 1.00 77.62 302 GLU A N 1
ATOM 2382 C CA . GLU A 1 302 ? -27.790 2.694 3.465 1.00 77.62 302 GLU A CA 1
ATOM 2383 C C . GLU A 1 302 ? -28.049 3.891 2.532 1.00 77.62 302 GLU A C 1
ATOM 2385 O O . GLU A 1 302 ? -28.804 3.771 1.567 1.00 77.62 302 GLU A O 1
ATOM 2390 N N . GLY A 1 303 ? -27.399 5.032 2.787 1.00 76.56 303 GLY A N 1
ATOM 2391 C CA . GLY A 1 303 ? -27.414 6.217 1.930 1.00 76.56 303 GLY A CA 1
ATOM 2392 C C . GLY A 1 303 ? -26.441 6.135 0.752 1.00 76.56 303 GLY A C 1
ATOM 2393 O O . GLY A 1 303 ? -26.399 7.048 -0.071 1.00 76.56 303 GLY A O 1
ATOM 2394 N N . GLY A 1 304 ? -25.678 5.047 0.643 1.00 82.44 304 GLY A N 1
ATOM 2395 C CA . GLY A 1 304 ? -24.696 4.843 -0.409 1.00 82.44 304 GLY A CA 1
ATOM 2396 C C . GLY A 1 304 ? -23.385 5.589 -0.177 1.00 82.44 304 GLY A C 1
ATOM 2397 O O . GLY A 1 304 ? -22.588 5.665 -1.109 1.00 82.44 304 GLY A O 1
ATOM 2398 N N . GLU A 1 305 ? -23.111 6.104 1.023 1.00 86.12 305 GLU A N 1
ATOM 2399 C CA . GLU A 1 305 ? -21.909 6.890 1.323 1.00 86.12 305 GLU A CA 1
ATOM 2400 C C . GLU A 1 305 ? -21.074 6.250 2.437 1.00 86.12 305 GLU A C 1
ATOM 2402 O O . GLU A 1 305 ? -21.577 5.541 3.300 1.00 86.12 305 GLU A O 1
ATOM 2407 N N . ILE A 1 306 ? -19.760 6.464 2.415 1.00 92.12 306 ILE A N 1
ATOM 2408 C CA . ILE A 1 306 ? -18.891 6.026 3.519 1.00 92.12 306 ILE A CA 1
ATOM 2409 C C . ILE A 1 306 ? -19.014 7.060 4.650 1.00 92.12 306 ILE A C 1
ATOM 2411 O O . ILE A 1 306 ? -19.019 8.259 4.350 1.00 92.12 306 ILE A O 1
ATOM 2415 N N . PRO A 1 307 ? -19.073 6.673 5.938 1.00 93.38 307 PRO A N 1
ATOM 2416 C CA . PRO A 1 307 ? -19.201 7.635 7.031 1.00 93.38 307 PRO A CA 1
ATOM 2417 C C . PRO A 1 307 ? -18.112 8.723 7.002 1.00 93.38 307 PRO A C 1
ATOM 2419 O O . PRO A 1 307 ? -16.928 8.441 6.802 1.00 93.38 307 PRO A O 1
ATOM 2422 N N . GLN A 1 308 ? -18.503 9.990 7.180 1.00 92.56 308 GLN A N 1
ATOM 2423 C CA . GLN A 1 308 ? -17.604 11.145 7.007 1.00 92.56 308 GLN A CA 1
ATOM 2424 C C . GLN A 1 308 ? -16.414 11.138 7.976 1.00 92.56 308 GLN A C 1
ATOM 2426 O O . GLN A 1 308 ? -15.314 11.565 7.621 1.00 92.56 308 GLN A O 1
ATOM 2431 N N . ASP A 1 309 ? -16.633 10.659 9.198 1.00 95.44 309 ASP A N 1
ATOM 2432 C CA . ASP A 1 309 ? -15.619 10.484 10.235 1.00 95.44 309 ASP A CA 1
ATOM 2433 C C . ASP A 1 309 ? -14.534 9.485 9.799 1.00 95.44 309 ASP A C 1
ATOM 2435 O O . ASP A 1 309 ? -13.341 9.737 10.003 1.00 95.44 309 ASP A O 1
ATOM 2439 N N . ILE A 1 310 ? -14.939 8.408 9.121 1.00 97.31 310 ILE A N 1
ATOM 2440 C CA . ILE A 1 310 ? -14.045 7.393 8.552 1.00 97.31 310 ILE A CA 1
ATOM 2441 C C . ILE A 1 310 ? -13.299 7.952 7.338 1.00 97.31 310 ILE A C 1
ATOM 2443 O O . ILE A 1 310 ? -12.072 7.869 7.287 1.00 97.31 310 ILE A O 1
ATOM 2447 N N . GLN A 1 311 ? -13.995 8.612 6.401 1.00 95.12 311 GLN A N 1
ATOM 2448 C CA . GLN A 1 311 ? -13.344 9.257 5.249 1.00 95.12 311 GLN A CA 1
ATOM 2449 C C . GLN A 1 311 ? -12.253 10.241 5.698 1.00 95.12 311 GLN A C 1
ATOM 2451 O O . GLN A 1 311 ? -11.138 10.235 5.171 1.00 95.12 311 GLN A O 1
ATOM 2456 N N . LYS A 1 312 ? -12.553 11.061 6.713 1.00 95.38 312 LYS A N 1
ATOM 2457 C CA . LYS A 1 312 ? -11.607 12.022 7.287 1.00 95.38 312 LYS A CA 1
ATOM 2458 C C . LYS A 1 312 ? -10.413 11.340 7.953 1.00 95.38 312 LYS A C 1
ATOM 2460 O O . LYS A 1 312 ? -9.285 11.799 7.776 1.00 95.38 312 LYS A O 1
ATOM 2465 N N . ALA A 1 313 ? -10.629 10.252 8.690 1.00 96.56 313 ALA A N 1
ATOM 2466 C CA . ALA A 1 313 ? -9.540 9.482 9.284 1.00 96.56 313 ALA A CA 1
ATOM 2467 C C . ALA A 1 313 ? -8.594 8.910 8.212 1.00 96.56 313 ALA A C 1
ATOM 2469 O O . ALA A 1 313 ? -7.377 9.054 8.326 1.00 96.56 313 ALA A O 1
ATOM 2470 N N . GLU A 1 314 ? -9.136 8.326 7.140 1.00 96.69 314 GLU A N 1
ATOM 2471 C CA . GLU A 1 314 ? -8.343 7.777 6.033 1.00 96.69 314 GLU A CA 1
ATOM 2472 C C . GLU A 1 314 ? -7.506 8.842 5.318 1.00 96.69 314 GLU A C 1
ATOM 2474 O O . GLU A 1 314 ? -6.307 8.635 5.104 1.00 96.69 314 GLU A O 1
ATOM 2479 N N . MET A 1 315 ? -8.090 10.011 5.028 1.00 94.31 315 MET A N 1
ATOM 2480 C CA . MET A 1 315 ? -7.343 11.133 4.445 1.00 94.31 315 MET A CA 1
ATOM 2481 C C . MET A 1 315 ? -6.169 11.546 5.329 1.00 94.31 315 MET A C 1
ATOM 2483 O O . MET A 1 315 ? -5.043 11.680 4.842 1.00 94.31 315 MET A O 1
ATOM 2487 N N . LYS A 1 316 ? -6.413 11.688 6.638 1.00 93.88 316 LYS A N 1
ATOM 2488 C CA . LYS A 1 316 ? -5.374 12.059 7.602 1.00 93.88 316 LYS A CA 1
ATOM 2489 C C . LYS A 1 316 ? -4.262 11.024 7.680 1.00 93.88 316 LYS A C 1
ATOM 2491 O O . LYS A 1 316 ? -3.091 11.402 7.721 1.00 93.88 316 LYS A O 1
ATOM 2496 N N . LYS A 1 317 ? -4.593 9.729 7.639 1.00 94.19 317 LYS A N 1
ATOM 2497 C CA . LYS A 1 317 ? -3.593 8.649 7.626 1.00 94.19 317 LYS A CA 1
ATOM 2498 C C . LYS A 1 317 ? -2.700 8.733 6.388 1.00 94.19 317 LYS A C 1
ATOM 2500 O O . LYS A 1 317 ? -1.477 8.716 6.533 1.00 94.19 317 LYS A O 1
ATOM 2505 N N . MET A 1 318 ? -3.299 8.868 5.201 1.00 93.06 318 MET A N 1
ATOM 2506 C CA . MET A 1 318 ? -2.570 8.967 3.931 1.00 93.06 318 MET A CA 1
ATOM 2507 C C . MET A 1 318 ? -1.689 10.221 3.865 1.00 93.06 318 MET A C 1
ATOM 2509 O O . MET A 1 318 ? -0.518 10.141 3.493 1.00 93.06 318 MET A O 1
ATOM 2513 N N . GLN A 1 319 ? -2.221 11.377 4.270 1.00 90.00 319 GLN A N 1
ATOM 2514 C CA . GLN A 1 319 ? -1.485 12.640 4.250 1.00 90.00 319 GLN A CA 1
ATOM 2515 C C . GLN A 1 319 ? -0.329 12.653 5.260 1.00 90.00 319 GLN A C 1
ATOM 2517 O O . GLN A 1 319 ? 0.769 13.094 4.920 1.00 90.00 319 GLN A O 1
ATOM 2522 N N . ALA A 1 320 ? -0.535 12.132 6.476 1.00 88.38 320 ALA A N 1
ATOM 2523 C CA . ALA A 1 320 ? 0.529 12.018 7.474 1.00 88.38 320 ALA A CA 1
ATOM 2524 C C . ALA A 1 320 ? 1.655 11.083 7.000 1.00 88.38 320 ALA A C 1
ATOM 2526 O O . ALA A 1 320 ? 2.832 11.418 7.135 1.00 88.38 320 ALA A O 1
ATOM 2527 N N . ALA A 1 321 ? 1.302 9.950 6.382 1.00 87.56 321 ALA A N 1
ATOM 2528 C CA . ALA A 1 321 ? 2.270 9.029 5.790 1.00 87.56 321 ALA A CA 1
ATOM 2529 C C . ALA A 1 321 ? 3.081 9.700 4.669 1.00 87.56 321 ALA A C 1
ATOM 2531 O O . ALA A 1 321 ? 4.307 9.597 4.634 1.00 87.56 321 ALA A O 1
ATOM 2532 N N . ASN A 1 322 ? 2.410 10.436 3.776 1.00 86.88 322 ASN A N 1
ATOM 2533 C CA . ASN A 1 322 ? 3.056 11.179 2.694 1.00 86.88 322 ASN A CA 1
ATOM 2534 C C . ASN A 1 322 ? 4.015 12.252 3.221 1.00 86.88 322 ASN A C 1
ATOM 2536 O O . ASN A 1 322 ? 5.147 12.348 2.745 1.00 86.88 322 ASN A O 1
ATOM 2540 N N . PHE A 1 323 ? 3.612 13.000 4.249 1.00 80.31 323 PHE A N 1
ATOM 2541 C CA . PHE A 1 323 ? 4.497 13.950 4.913 1.00 80.31 323 PHE A CA 1
ATOM 2542 C C . PHE A 1 323 ? 5.744 13.280 5.474 1.00 80.31 323 PHE A C 1
ATOM 2544 O O . PHE A 1 323 ? 6.849 13.743 5.198 1.00 80.31 323 PHE A O 1
ATOM 2551 N N . ILE A 1 324 ? 5.589 12.177 6.201 1.00 78.12 324 ILE A N 1
ATOM 2552 C CA . ILE A 1 324 ? 6.721 11.461 6.792 1.00 78.12 324 ILE A CA 1
ATOM 2553 C C . ILE A 1 324 ? 7.634 10.883 5.718 1.00 78.12 324 ILE A C 1
ATOM 2555 O O . ILE A 1 324 ? 8.848 11.012 5.841 1.00 78.12 324 ILE A O 1
ATOM 2559 N N . ASN A 1 325 ? 7.085 10.356 4.622 1.00 79.62 325 ASN A N 1
ATOM 2560 C CA . ASN A 1 325 ? 7.885 9.924 3.480 1.00 79.62 325 ASN A CA 1
ATOM 2561 C C . ASN A 1 325 ? 8.736 11.073 2.915 1.00 79.62 325 ASN A C 1
ATOM 2563 O O . ASN A 1 325 ? 9.958 10.947 2.849 1.00 79.62 325 ASN A O 1
ATOM 2567 N N . ILE A 1 326 ? 8.123 12.220 2.599 1.00 72.12 326 ILE A N 1
ATOM 2568 C CA . ILE A 1 326 ? 8.832 13.406 2.082 1.00 72.12 326 ILE A CA 1
ATOM 2569 C C . ILE A 1 326 ? 9.932 13.856 3.053 1.00 72.12 326 ILE A C 1
ATOM 2571 O O . ILE A 1 326 ? 11.036 14.187 2.629 1.00 72.12 326 ILE A O 1
ATOM 2575 N N . GLN A 1 327 ? 9.644 13.851 4.356 1.00 67.31 327 GLN A N 1
ATOM 2576 C CA . GLN A 1 327 ? 10.597 14.221 5.401 1.00 67.31 327 GLN A CA 1
ATOM 2577 C C . GLN A 1 327 ? 11.700 13.168 5.638 1.00 67.31 327 GLN A C 1
ATOM 2579 O O . GLN A 1 327 ? 12.781 13.509 6.112 1.00 67.31 327 GLN A O 1
ATOM 2584 N N . SER A 1 328 ? 11.461 11.897 5.317 1.00 63.78 328 SER A N 1
ATOM 2585 C CA . SER A 1 328 ? 12.438 10.812 5.490 1.00 63.78 328 SER A CA 1
ATOM 2586 C C . SER A 1 328 ? 13.453 10.717 4.345 1.00 63.78 328 SER A C 1
ATOM 2588 O O . SER A 1 328 ? 14.529 10.154 4.516 1.00 63.78 328 SER A O 1
ATOM 2590 N N . GLN A 1 329 ? 13.160 11.327 3.192 1.00 59.28 329 GLN A N 1
ATOM 2591 C CA . GLN A 1 329 ? 14.061 11.394 2.032 1.00 59.28 329 GLN A CA 1
ATOM 2592 C C . GLN A 1 329 ? 15.269 12.333 2.230 1.00 59.28 329 GLN A C 1
ATOM 2594 O O . GLN A 1 329 ? 16.054 12.549 1.306 1.00 59.28 329 GLN A O 1
ATOM 2599 N N . PHE A 1 330 ? 15.453 12.910 3.415 1.00 51.31 330 PHE A N 1
ATOM 2600 C CA . PHE A 1 330 ? 16.646 13.681 3.752 1.00 51.31 330 PHE A CA 1
ATOM 2601 C C . PHE A 1 330 ? 17.705 12.727 4.325 1.00 51.31 330 PHE A C 1
ATOM 2603 O O . PHE A 1 330 ? 17.490 12.097 5.358 1.00 51.31 330 PHE A O 1
ATOM 2610 N N . SER A 1 331 ? 18.845 12.583 3.643 1.00 43.66 331 SER A N 1
ATOM 2611 C CA . SER A 1 331 ? 19.900 11.658 4.065 1.00 43.66 331 SER A CA 1
ATOM 2612 C C . SER A 1 331 ? 20.682 12.182 5.274 1.00 43.66 331 SER A C 1
ATOM 2614 O O . SER A 1 331 ? 20.774 13.385 5.529 1.00 43.66 331 SER A O 1
ATOM 2616 N N . SER A 1 332 ? 21.304 11.253 6.007 1.00 38.97 332 SER A N 1
ATOM 2617 C CA . SER A 1 332 ? 22.143 11.505 7.189 1.00 38.97 332 SER A CA 1
ATOM 2618 C C . SER A 1 332 ? 23.371 12.394 6.933 1.00 38.97 332 SER A C 1
ATOM 2620 O O . SER A 1 332 ? 24.018 12.817 7.886 1.00 38.97 332 SER A O 1
ATOM 2622 N N . ASP A 1 333 ? 23.698 12.689 5.672 1.00 40.12 333 ASP A N 1
ATOM 2623 C CA . ASP A 1 333 ? 24.765 13.607 5.255 1.00 40.12 333 ASP A CA 1
ATOM 2624 C C . ASP A 1 333 ? 24.251 15.016 4.875 1.00 40.12 333 ASP A C 1
ATOM 2626 O O . ASP A 1 333 ? 25.013 15.843 4.372 1.00 40.12 333 ASP A O 1
ATOM 2630 N N . GLY A 1 334 ? 22.964 15.317 5.103 1.00 38.78 334 GLY A N 1
ATOM 2631 C CA . GLY A 1 334 ? 22.365 16.629 4.826 1.00 38.78 334 GLY A CA 1
ATOM 2632 C C . GLY A 1 334 ? 22.159 16.943 3.347 1.00 38.78 334 GLY A C 1
ATOM 2633 O O . GLY A 1 334 ? 21.744 18.060 3.002 1.00 38.78 334 GLY A O 1
ATOM 2634 N N . LYS A 1 335 ? 22.441 15.989 2.454 1.00 37.91 335 LYS A N 1
ATOM 2635 C CA . LYS A 1 335 ? 22.127 16.133 1.037 1.00 37.91 335 LYS A CA 1
ATOM 2636 C C . LYS A 1 335 ? 20.638 15.875 0.836 1.00 37.91 335 LYS A C 1
ATOM 2638 O O . LYS A 1 335 ? 20.032 14.965 1.385 1.00 37.91 335 LYS A O 1
ATOM 2643 N N . VAL A 1 336 ? 20.017 16.752 0.060 1.00 43.22 336 VAL A N 1
ATOM 2644 C CA . VAL A 1 336 ? 18.640 16.550 -0.385 1.00 43.22 336 VAL A CA 1
ATOM 2645 C C . VAL A 1 336 ? 18.677 15.385 -1.364 1.00 43.22 336 VAL A C 1
ATOM 2647 O O . VAL A 1 336 ? 19.351 15.498 -2.391 1.00 43.22 336 VAL A O 1
ATOM 2650 N N . CYS A 1 337 ? 17.974 14.282 -1.078 1.00 39.25 337 CYS A N 1
ATOM 2651 C CA . CYS A 1 337 ? 17.657 13.343 -2.149 1.00 39.25 337 CYS A CA 1
ATOM 2652 C C . CYS A 1 337 ? 16.927 14.146 -3.223 1.00 39.25 337 CYS A C 1
ATOM 2654 O O . CYS A 1 337 ? 15.994 14.889 -2.918 1.00 39.25 337 CYS A O 1
ATOM 2656 N N . ALA A 1 338 ? 17.369 14.022 -4.473 1.00 35.97 338 ALA A N 1
ATOM 2657 C CA . ALA A 1 338 ? 16.948 14.830 -5.621 1.00 35.97 338 ALA A CA 1
ATOM 2658 C C . ALA A 1 338 ? 15.424 14.832 -5.918 1.00 35.97 338 ALA A C 1
ATOM 2660 O O . ALA A 1 338 ? 14.988 15.429 -6.898 1.00 35.97 338 ALA A O 1
ATOM 2661 N N . GLN A 1 339 ? 14.618 14.170 -5.085 1.00 40.47 339 GLN A N 1
ATOM 2662 C CA . GLN A 1 339 ? 13.166 14.062 -5.144 1.00 40.47 339 GLN A CA 1
ATOM 2663 C C . GLN A 1 339 ? 12.421 15.141 -4.341 1.00 40.47 339 GLN A C 1
ATOM 2665 O O . GLN A 1 339 ? 11.241 15.373 -4.610 1.00 40.47 339 GLN A O 1
ATOM 2670 N N . VAL A 1 340 ? 13.075 15.871 -3.424 1.00 44.75 340 VAL A N 1
ATOM 2671 C CA . VAL A 1 340 ? 12.434 17.020 -2.762 1.00 44.75 340 VAL A CA 1
ATOM 2672 C C . VAL A 1 340 ? 12.427 18.201 -3.731 1.00 44.75 340 VAL A C 1
ATOM 2674 O O . VAL A 1 340 ? 13.287 19.083 -3.680 1.00 44.75 340 VAL A O 1
ATOM 2677 N N . LYS A 1 341 ? 11.440 18.228 -4.634 1.00 38.53 341 LYS A N 1
ATOM 2678 C CA . LYS A 1 341 ? 11.059 19.453 -5.344 1.00 38.53 341 LYS A CA 1
ATOM 2679 C C . LYS A 1 341 ? 10.832 20.518 -4.263 1.00 38.53 341 LYS A C 1
ATOM 2681 O O . LYS A 1 341 ? 10.020 20.317 -3.360 1.00 38.53 341 LYS A O 1
ATOM 2686 N N . ASP A 1 342 ? 11.645 21.568 -4.312 1.00 47.97 342 ASP A N 1
ATOM 2687 C CA . ASP A 1 342 ? 11.687 22.727 -3.405 1.00 47.97 342 ASP A CA 1
ATOM 2688 C C . ASP A 1 342 ? 12.518 22.587 -2.122 1.00 47.97 342 ASP A C 1
ATOM 2690 O O . ASP A 1 342 ? 12.614 23.550 -1.366 1.00 47.97 342 ASP A O 1
ATOM 2694 N N . GLY A 1 343 ? 13.175 21.443 -1.891 1.00 49.12 343 GLY A N 1
ATOM 2695 C CA . GLY A 1 343 ? 14.236 21.286 -0.890 1.00 49.12 343 GLY A CA 1
ATOM 2696 C C . GLY A 1 343 ? 13.881 21.652 0.553 1.00 49.12 343 GLY A C 1
ATOM 2697 O O . GLY A 1 343 ? 14.815 21.861 1.321 1.00 49.12 343 GLY A O 1
ATOM 2698 N N . LYS A 1 344 ? 12.593 21.752 0.919 1.00 55.53 344 LYS A N 1
ATOM 2699 C CA . LYS A 1 344 ? 12.163 22.310 2.205 1.00 55.53 344 LYS A CA 1
ATOM 2700 C C . LYS A 1 344 ? 11.567 21.294 3.200 1.00 55.53 344 LYS A C 1
ATOM 2702 O O . LYS A 1 344 ? 10.762 20.445 2.825 1.00 55.53 344 LYS A O 1
ATOM 2707 N N . ILE A 1 345 ? 11.940 21.423 4.473 1.00 59.75 345 ILE A N 1
ATOM 2708 C CA . ILE A 1 345 ? 11.490 20.673 5.656 1.00 59.75 345 ILE A CA 1
ATOM 2709 C C . ILE A 1 345 ? 10.288 21.402 6.271 1.00 59.75 345 ILE A C 1
ATOM 2711 O O . ILE A 1 345 ? 10.349 22.605 6.516 1.00 59.75 345 ILE A O 1
ATOM 2715 N N . LEU A 1 346 ? 9.188 20.686 6.514 1.00 62.97 346 LEU A N 1
ATOM 2716 C CA . LEU A 1 346 ? 7.898 21.244 6.957 1.00 62.97 346 LEU A CA 1
ATOM 2717 C C . LEU A 1 346 ? 7.559 20.818 8.392 1.00 62.97 346 LEU A C 1
ATOM 2719 O O . LEU A 1 346 ? 6.434 20.428 8.684 1.00 62.97 346 LEU A O 1
ATOM 2723 N N . THR A 1 347 ? 8.534 20.830 9.299 1.00 65.69 347 THR A N 1
ATOM 2724 C CA . THR A 1 347 ? 8.385 20.243 10.644 1.00 65.69 347 THR A CA 1
ATOM 2725 C C . THR A 1 347 ? 7.214 20.813 11.447 1.00 65.69 347 THR A C 1
ATOM 2727 O O . THR A 1 347 ? 6.532 20.039 12.116 1.00 65.69 347 THR A O 1
ATOM 2730 N N . SER A 1 348 ? 6.928 22.119 11.359 1.00 69.12 348 SER A N 1
ATOM 2731 C CA . SER A 1 348 ? 5.770 22.739 12.027 1.00 69.12 348 SER A CA 1
ATOM 2732 C C . SER A 1 348 ? 4.441 22.243 11.461 1.00 69.12 348 SER A C 1
ATOM 2734 O O . SER A 1 348 ? 3.605 21.767 12.219 1.00 69.12 348 SER A O 1
ATOM 2736 N N . GLN A 1 349 ? 4.280 22.258 10.137 1.00 73.88 349 GLN A N 1
ATOM 2737 C CA . GLN A 1 349 ? 3.062 21.781 9.484 1.00 73.88 349 GLN A CA 1
ATOM 2738 C C . GLN A 1 349 ? 2.832 20.285 9.735 1.00 73.88 349 GLN A C 1
ATOM 2740 O O . GLN A 1 349 ? 1.713 19.871 10.018 1.00 73.88 349 GLN A O 1
ATOM 2745 N N . VAL A 1 350 ? 3.884 19.461 9.654 1.00 76.69 350 VAL A N 1
ATOM 2746 C CA . VAL A 1 350 ? 3.782 18.021 9.934 1.00 76.69 350 VAL A CA 1
ATOM 2747 C C . VAL A 1 350 ? 3.378 17.786 11.388 1.00 76.69 350 VAL A C 1
ATOM 2749 O O . VAL A 1 350 ? 2.508 16.959 11.651 1.00 76.69 350 VAL A O 1
ATOM 2752 N N . LYS A 1 351 ? 3.964 18.542 12.326 1.00 76.94 351 LYS A N 1
ATOM 2753 C CA . LYS A 1 351 ? 3.594 18.501 13.743 1.00 76.94 351 LYS A CA 1
ATOM 2754 C C . LYS A 1 351 ? 2.127 18.864 13.950 1.00 76.94 351 LYS A C 1
ATOM 2756 O O . LYS A 1 351 ? 1.404 18.070 14.536 1.00 76.94 351 LYS A O 1
ATOM 2761 N N . GLU A 1 352 ? 1.707 20.032 13.472 1.00 82.88 352 GLU A N 1
ATOM 2762 C CA . GLU A 1 352 ? 0.331 20.518 13.609 1.00 82.88 352 GLU A CA 1
ATOM 2763 C C . GLU A 1 352 ? -0.657 19.505 13.029 1.00 82.88 352 GLU A C 1
ATOM 2765 O O . GLU A 1 352 ? -1.626 19.139 13.686 1.00 82.88 352 GLU A O 1
ATOM 2770 N N . TYR A 1 353 ? -0.349 18.952 11.854 1.00 86.69 353 TYR A N 1
ATOM 2771 C CA . TYR A 1 353 ? -1.207 17.972 11.202 1.00 86.69 353 TYR A CA 1
ATOM 2772 C C . TYR A 1 353 ? -1.331 16.653 11.983 1.00 86.69 353 TYR A C 1
ATOM 2774 O O . TYR A 1 353 ? -2.428 16.101 12.092 1.00 86.69 353 TYR A O 1
ATOM 2782 N N . ILE A 1 354 ? -0.227 16.134 12.536 1.00 87.38 354 ILE A N 1
ATOM 2783 C CA . ILE A 1 354 ? -0.246 14.914 13.363 1.00 87.38 354 ILE A CA 1
ATOM 2784 C C . ILE A 1 354 ? -0.970 15.173 14.690 1.00 87.38 354 ILE A C 1
ATOM 2786 O O . ILE A 1 354 ? -1.788 14.348 15.096 1.00 87.38 354 ILE A O 1
ATOM 2790 N N . ASP A 1 355 ? -0.720 16.314 15.338 1.00 89.44 355 ASP A N 1
ATOM 2791 C CA . ASP A 1 355 ? -1.367 16.692 16.599 1.00 89.44 355 ASP A CA 1
ATOM 2792 C C . ASP A 1 355 ? -2.895 16.850 16.392 1.00 89.44 355 ASP A C 1
ATOM 2794 O O . ASP A 1 355 ? -3.694 16.337 17.182 1.00 89.44 355 ASP A O 1
ATOM 2798 N N . GLU A 1 356 ? -3.329 17.451 15.277 1.00 92.12 356 GLU A N 1
ATOM 2799 C CA . GLU A 1 356 ? -4.742 17.506 14.874 1.00 92.12 356 GLU A CA 1
ATOM 2800 C C . GLU A 1 356 ? -5.343 16.120 14.606 1.00 92.12 356 GLU A C 1
ATOM 2802 O O . GLU A 1 356 ? -6.488 15.852 14.985 1.00 92.12 356 GLU A O 1
ATOM 2807 N N . ALA A 1 357 ? -4.602 15.233 13.937 1.00 93.75 357 ALA A N 1
ATOM 2808 C CA . ALA A 1 357 ? -5.058 13.879 13.638 1.00 93.75 357 ALA A CA 1
ATOM 2809 C C . ALA A 1 357 ? -5.205 13.022 14.905 1.00 93.75 357 ALA A C 1
ATOM 2811 O O . ALA A 1 357 ? -6.184 12.276 15.030 1.00 93.75 357 ALA A O 1
ATOM 2812 N N . LEU A 1 358 ? -4.289 13.175 15.865 1.00 94.25 358 LEU A N 1
ATOM 2813 C CA . LEU A 1 358 ? -4.379 12.575 17.197 1.00 94.25 358 LEU A CA 1
ATOM 2814 C C . LEU A 1 358 ? -5.602 13.088 17.952 1.00 94.25 358 LEU A C 1
ATOM 2816 O O . LEU A 1 358 ? -6.397 12.286 18.440 1.00 94.25 358 LEU A O 1
ATOM 2820 N N . PHE A 1 359 ? -5.792 14.409 18.005 1.00 96.19 359 PHE A N 1
ATOM 2821 C CA . PHE A 1 359 ? -6.938 15.011 18.686 1.00 96.19 359 PHE A CA 1
ATOM 2822 C C . PHE A 1 359 ? -8.269 14.558 18.075 1.00 96.19 359 PHE A C 1
ATOM 2824 O O . PHE A 1 359 ? -9.195 14.184 18.797 1.00 96.19 359 PHE A O 1
ATOM 2831 N N . PHE A 1 360 ? -8.359 14.539 16.743 1.00 97.31 360 PHE A N 1
ATOM 2832 C CA . PHE A 1 360 ? -9.525 14.021 16.033 1.00 97.31 360 PHE A CA 1
ATOM 2833 C C . PHE A 1 360 ? -9.796 12.552 16.389 1.00 97.31 360 PHE A C 1
ATOM 2835 O O . PHE A 1 360 ? -10.897 12.232 16.831 1.00 97.31 360 PHE A O 1
ATOM 2842 N N . SER A 1 361 ? -8.787 11.683 16.275 1.00 97.75 361 SER A N 1
ATOM 2843 C CA . SER A 1 361 ? -8.932 10.246 16.553 1.00 97.75 361 SER A CA 1
ATOM 2844 C C . SER A 1 361 ? -9.309 9.977 18.012 1.00 97.75 361 SER A C 1
ATOM 2846 O O . SER A 1 361 ? -10.147 9.123 18.286 1.00 97.75 361 SER A O 1
ATOM 2848 N N . TRP A 1 362 ? -8.754 10.744 18.956 1.00 98.00 362 TRP A N 1
ATOM 2849 C CA . TRP A 1 362 ? -9.076 10.632 20.380 1.00 98.00 362 TRP A CA 1
ATOM 2850 C C . TRP A 1 362 ? -10.527 11.012 20.682 1.00 98.00 362 TRP A C 1
ATOM 2852 O O . TRP A 1 362 ? -11.200 10.348 21.477 1.00 98.00 362 TRP A O 1
ATOM 2862 N N . ASN A 1 363 ? -11.026 12.072 20.044 1.00 97.94 363 ASN A N 1
ATOM 2863 C CA . ASN A 1 363 ? -12.408 12.503 20.213 1.00 97.94 363 ASN A CA 1
ATOM 2864 C C . ASN A 1 363 ? -13.391 11.468 19.667 1.00 97.94 363 ASN A C 1
ATOM 2866 O O . ASN A 1 363 ? -14.368 11.161 20.349 1.00 97.94 363 ASN A O 1
ATOM 2870 N N . GLU A 1 364 ? -13.133 10.914 18.481 1.00 98.31 364 GLU A N 1
ATOM 2871 C CA . GLU A 1 364 ? -14.002 9.882 17.905 1.00 98.31 364 GLU A CA 1
ATOM 2872 C C . GLU A 1 364 ? -13.934 8.564 18.694 1.00 98.31 364 GLU A C 1
ATOM 2874 O O . GLU A 1 364 ? -14.979 7.990 18.990 1.00 98.31 364 GLU A O 1
ATOM 2879 N N . TYR A 1 365 ? -12.754 8.161 19.178 1.00 98.06 365 TYR A N 1
ATOM 2880 C CA . TYR A 1 365 ? -12.607 7.039 20.118 1.00 98.06 365 TYR A CA 1
ATOM 2881 C C . TYR A 1 365 ? -13.397 7.250 21.422 1.00 98.06 365 TYR A C 1
ATOM 2883 O O . TYR A 1 365 ? -14.098 6.369 21.919 1.00 98.06 365 TYR A O 1
ATOM 2891 N N . SER A 1 366 ? -13.321 8.453 21.995 1.00 97.81 366 SER A N 1
ATOM 2892 C CA . SER A 1 366 ? -14.048 8.785 23.225 1.00 97.81 366 SER A CA 1
ATOM 2893 C C . SER A 1 366 ? -15.563 8.801 23.013 1.00 97.81 366 SER A C 1
ATOM 2895 O O . SER A 1 366 ? -16.317 8.467 23.929 1.00 97.81 366 SER A O 1
ATOM 2897 N N . LYS A 1 367 ? -16.028 9.206 21.824 1.00 97.88 367 LYS A N 1
ATOM 2898 C CA . LYS A 1 367 ? -17.445 9.141 21.445 1.00 97.88 367 LYS A CA 1
ATOM 2899 C C . LYS A 1 367 ? -17.896 7.695 21.269 1.00 97.88 367 LYS A C 1
ATOM 2901 O O . LYS A 1 367 ? -18.906 7.337 21.866 1.00 97.88 367 LYS A O 1
ATOM 2906 N N . SER A 1 368 ? -17.139 6.873 20.540 1.00 97.31 368 SER A N 1
ATOM 2907 C CA . SER A 1 368 ? -17.499 5.472 20.291 1.00 97.31 368 SER A CA 1
ATOM 2908 C C . SER A 1 368 ? -17.605 4.670 21.587 1.00 97.31 368 SER A C 1
ATOM 2910 O O . SER A 1 368 ? -18.579 3.943 21.775 1.00 97.31 368 SER A O 1
ATOM 2912 N N . LYS A 1 369 ? -16.700 4.905 22.549 1.00 96.69 369 LYS A N 1
ATOM 2913 C CA . LYS A 1 369 ? -16.802 4.335 23.903 1.00 96.69 369 LYS A CA 1
ATOM 2914 C C . LYS A 1 369 ? -18.078 4.729 24.641 1.00 96.69 369 LYS A C 1
ATOM 2916 O O . LYS A 1 369 ? -18.674 3.902 25.323 1.00 96.69 369 LYS A O 1
ATOM 2921 N N . LYS A 1 370 ? -18.509 5.989 24.526 1.00 97.00 370 LYS A N 1
ATOM 2922 C CA . LYS A 1 370 ? -19.740 6.474 25.175 1.00 97.00 370 LYS A CA 1
ATOM 2923 C C . LYS A 1 370 ? -20.999 5.898 24.534 1.00 97.00 370 LYS A C 1
ATOM 2925 O O . LYS A 1 370 ? -21.985 5.703 25.236 1.00 97.00 370 LYS A O 1
ATOM 2930 N N . THR A 1 371 ? -20.978 5.658 23.225 1.00 96.50 371 THR A N 1
ATOM 2931 C CA . THR A 1 371 ? -22.118 5.106 22.480 1.00 96.50 371 THR A CA 1
ATOM 2932 C C . THR A 1 371 ? -22.122 3.579 22.418 1.00 96.50 371 THR A C 1
ATOM 2934 O O . THR A 1 371 ? -23.102 3.011 21.948 1.00 96.50 371 THR A O 1
ATOM 2937 N N . GLY A 1 372 ? -21.057 2.914 22.880 1.00 96.69 372 GLY A N 1
ATOM 2938 C CA . GLY A 1 372 ? -20.906 1.460 22.796 1.00 96.69 372 GLY A CA 1
ATOM 2939 C C . GLY A 1 372 ? -20.650 0.943 21.375 1.00 96.69 372 GLY A C 1
ATOM 2940 O O . GLY A 1 372 ? -20.952 -0.212 21.089 1.00 96.69 372 GLY A O 1
ATOM 2941 N N . ASP A 1 373 ? -20.123 1.783 20.478 1.00 97.50 373 ASP A N 1
ATOM 2942 C CA . ASP A 1 373 ? -19.769 1.380 19.111 1.00 97.50 373 ASP A CA 1
ATOM 2943 C C . ASP A 1 373 ? -18.387 0.708 19.112 1.00 97.50 373 ASP A C 1
ATOM 2945 O O . ASP A 1 373 ? -17.348 1.371 19.023 1.00 97.50 373 ASP A O 1
ATOM 2949 N N . SER A 1 374 ? -18.386 -0.620 19.246 1.00 97.31 374 SER A N 1
ATOM 2950 C CA . SER A 1 374 ? -17.165 -1.429 19.331 1.00 97.31 374 SER A CA 1
ATOM 2951 C C . SER A 1 374 ? -16.315 -1.368 18.063 1.00 97.31 374 SER A C 1
ATOM 2953 O O . SER A 1 374 ? -15.088 -1.408 18.144 1.00 97.31 374 SER A O 1
ATOM 2955 N N . ASP A 1 375 ? -16.944 -1.249 16.892 1.00 97.38 375 ASP A N 1
ATOM 2956 C CA . ASP A 1 375 ? -16.226 -1.180 15.619 1.00 97.38 375 ASP A CA 1
ATOM 2957 C C . ASP A 1 375 ? -15.436 0.126 15.540 1.00 97.38 375 ASP A C 1
ATOM 2959 O O . ASP A 1 375 ? -14.230 0.119 15.281 1.00 97.38 375 ASP A O 1
ATOM 2963 N N . ARG A 1 376 ? -16.078 1.258 15.844 1.00 98.06 376 ARG A N 1
ATOM 2964 C CA . ARG A 1 376 ? -15.371 2.543 15.900 1.00 98.06 376 ARG A CA 1
ATOM 2965 C C . ARG A 1 376 ? -14.332 2.589 17.016 1.00 98.06 376 ARG A C 1
ATOM 2967 O O . ARG A 1 376 ? -13.291 3.212 16.829 1.00 98.06 376 ARG A O 1
ATOM 2974 N N . GLU A 1 377 ? -14.564 1.921 18.146 1.00 98.06 377 GLU A N 1
ATOM 2975 C CA . GLU A 1 377 ? -13.556 1.812 19.208 1.00 98.06 377 GLU A CA 1
ATOM 2976 C C . GLU A 1 377 ? -12.266 1.150 18.704 1.00 98.06 377 GLU A C 1
ATOM 2978 O O . GLU A 1 377 ? -11.188 1.732 18.853 1.00 98.06 377 GLU A O 1
ATOM 2983 N N . VAL A 1 378 ? -12.364 -0.011 18.050 1.00 98.12 378 VAL A N 1
ATOM 2984 C CA . VAL A 1 378 ? -11.200 -0.702 17.470 1.00 98.12 378 VAL A CA 1
ATOM 2985 C C . VAL A 1 378 ? -10.553 0.149 16.375 1.00 98.12 378 VAL A C 1
ATOM 2987 O O . VAL A 1 378 ? -9.340 0.363 16.382 1.00 98.12 378 VAL A O 1
ATOM 2990 N N . TYR A 1 379 ? -11.354 0.701 15.462 1.00 98.31 379 TYR A N 1
ATOM 2991 C CA . TYR A 1 379 ? -10.851 1.511 14.353 1.00 98.31 379 TYR A CA 1
ATOM 2992 C C . TYR A 1 379 ? -10.060 2.737 14.824 1.00 98.31 379 TYR A C 1
ATOM 2994 O O . TYR A 1 379 ? -8.935 2.968 14.368 1.00 98.31 379 TYR A O 1
ATOM 3002 N N . TYR A 1 380 ? -10.614 3.518 15.757 1.00 98.31 380 TYR A N 1
ATOM 3003 C CA . TYR A 1 380 ? -9.941 4.715 16.257 1.00 98.31 380 TYR A CA 1
ATOM 3004 C C . TYR A 1 380 ? -8.810 4.399 17.236 1.00 98.31 380 TYR A C 1
ATOM 3006 O O . TYR A 1 380 ? -7.855 5.172 17.292 1.00 98.31 380 TYR A O 1
ATOM 3014 N N . SER A 1 381 ? -8.837 3.253 17.924 1.00 97.81 381 SER A N 1
ATOM 3015 C CA . SER A 1 381 ? -7.669 2.747 18.657 1.00 97.81 381 SER A CA 1
ATOM 3016 C C . SER A 1 381 ? -6.485 2.498 17.715 1.00 97.81 381 SER A C 1
ATOM 3018 O O . SER A 1 381 ? -5.375 2.955 17.987 1.00 97.81 381 SER A O 1
ATOM 3020 N N . ASN A 1 382 ? -6.725 1.864 16.562 1.00 96.62 382 ASN A N 1
ATOM 3021 C CA . ASN A 1 382 ? -5.692 1.639 15.544 1.00 96.62 382 ASN A CA 1
ATOM 3022 C C . ASN A 1 382 ? -5.177 2.963 14.955 1.00 96.62 382 ASN A C 1
ATOM 3024 O O . ASN A 1 382 ? -3.974 3.138 14.763 1.00 96.62 382 ASN A O 1
ATOM 3028 N N . CYS A 1 383 ? -6.070 3.934 14.725 1.00 96.56 383 CYS A N 1
ATOM 3029 C CA . CYS A 1 383 ? -5.675 5.272 14.276 1.00 96.56 383 CYS A CA 1
ATOM 3030 C C . CYS A 1 383 ? -4.799 5.991 15.313 1.00 96.56 383 CYS A C 1
ATOM 3032 O O . CYS A 1 383 ? -3.787 6.588 14.948 1.00 96.56 383 CYS A O 1
ATOM 3034 N N . LEU A 1 384 ? -5.167 5.933 16.596 1.00 95.62 384 LEU A N 1
ATOM 3035 C CA . LEU A 1 384 ? -4.396 6.530 17.687 1.00 95.62 384 LEU A CA 1
ATOM 3036 C C . LEU A 1 384 ? -2.999 5.925 17.783 1.00 95.62 384 LEU A C 1
ATOM 3038 O O . LEU A 1 384 ? -2.026 6.672 17.840 1.00 95.62 384 LEU A O 1
ATOM 3042 N N . ASP A 1 385 ? -2.896 4.597 17.752 1.00 92.06 385 ASP A N 1
ATOM 3043 C CA . ASP A 1 385 ? -1.609 3.906 17.758 1.00 92.06 385 ASP A CA 1
ATOM 3044 C C . ASP A 1 385 ? -0.740 4.318 16.562 1.00 92.06 385 ASP A C 1
ATOM 3046 O O . ASP A 1 385 ? 0.420 4.711 16.724 1.00 92.06 385 ASP A O 1
ATOM 3050 N N . TYR A 1 386 ? -1.334 4.322 15.366 1.00 91.81 386 TYR A N 1
ATOM 3051 C CA . TYR A 1 386 ? -0.674 4.756 14.144 1.00 91.81 386 TYR A CA 1
ATOM 3052 C C . TYR A 1 386 ? -0.132 6.187 14.268 1.00 91.81 386 TYR A C 1
ATOM 3054 O O . TYR A 1 386 ? 1.067 6.411 14.088 1.00 91.81 386 TYR A O 1
ATOM 3062 N N . PHE A 1 387 ? -0.975 7.166 14.614 1.00 91.31 387 PHE A N 1
ATOM 3063 C CA . PHE A 1 387 ? -0.541 8.561 14.718 1.00 91.31 387 PHE A CA 1
ATOM 3064 C C . PHE A 1 387 ? 0.429 8.797 15.881 1.00 91.31 387 PHE A C 1
ATOM 3066 O O . PHE A 1 387 ? 1.337 9.619 15.747 1.00 91.31 387 PHE A O 1
ATOM 3073 N N . PHE A 1 388 ? 0.306 8.056 16.988 1.00 88.94 388 PHE A N 1
ATOM 3074 C CA . PHE A 1 388 ? 1.256 8.140 18.096 1.00 88.94 388 PHE A CA 1
ATOM 3075 C C . PHE A 1 388 ? 2.655 7.727 17.629 1.00 88.94 388 PHE A C 1
ATOM 3077 O O . PHE A 1 388 ? 3.625 8.452 17.852 1.00 88.94 388 PHE A O 1
ATOM 3084 N N . LYS A 1 389 ? 2.767 6.623 16.882 1.00 84.38 389 LYS A N 1
ATOM 3085 C CA . LYS A 1 389 ? 4.040 6.208 16.275 1.00 84.38 389 LYS A CA 1
ATOM 3086 C C . LYS A 1 389 ? 4.570 7.262 15.308 1.00 84.38 389 LYS A C 1
ATOM 3088 O O . LYS A 1 389 ? 5.734 7.635 15.425 1.00 84.38 389 LYS A O 1
ATOM 3093 N N . GLN A 1 390 ? 3.731 7.788 14.412 1.00 82.12 390 GLN A N 1
ATOM 3094 C CA . GLN A 1 390 ? 4.115 8.859 13.477 1.00 82.12 390 GLN A CA 1
ATOM 3095 C C . GLN A 1 390 ? 4.624 10.123 14.194 1.00 82.12 390 GLN A C 1
ATOM 3097 O O . GLN A 1 390 ? 5.545 10.778 13.704 1.00 82.12 390 GLN A O 1
ATOM 3102 N N . SER A 1 391 ? 4.117 10.430 15.393 1.00 79.94 391 SER A N 1
ATOM 3103 C CA . SER A 1 391 ? 4.606 11.565 16.186 1.00 79.94 391 SER A CA 1
ATOM 3104 C C . SER A 1 391 ? 6.060 11.403 16.665 1.00 79.94 391 SER A C 1
ATOM 3106 O O . SER A 1 391 ? 6.761 12.402 16.808 1.00 79.94 391 SER A O 1
ATOM 3108 N N . LEU A 1 392 ? 6.571 10.169 16.790 1.00 74.12 392 LEU A N 1
ATOM 3109 C CA . LEU A 1 392 ? 7.969 9.904 17.166 1.00 74.12 392 LEU A CA 1
ATOM 3110 C C . LEU A 1 392 ? 8.974 10.351 16.091 1.00 74.12 392 LEU A C 1
ATOM 3112 O O . LEU A 1 392 ? 10.102 10.724 16.418 1.00 74.12 392 LEU A O 1
ATOM 3116 N N . VAL A 1 393 ? 8.588 10.348 14.806 1.00 66.50 393 VAL A N 1
ATOM 3117 C CA . VAL A 1 393 ? 9.457 10.855 13.725 1.00 66.50 393 VAL A CA 1
ATOM 3118 C C . VAL A 1 393 ? 9.696 12.351 13.879 1.00 66.50 393 VAL A C 1
ATOM 3120 O O . VAL A 1 393 ? 10.813 12.809 13.654 1.00 66.50 393 VAL A O 1
ATOM 3123 N N . LYS A 1 394 ? 8.695 13.115 14.326 1.00 64.75 394 LYS A N 1
ATOM 3124 C CA . LYS A 1 394 ? 8.851 14.551 14.603 1.00 64.75 394 LYS A CA 1
ATOM 3125 C C . LYS A 1 394 ? 9.919 14.790 15.670 1.00 64.75 394 LYS A C 1
ATOM 3127 O O . LYS A 1 394 ? 10.789 15.634 15.464 1.00 64.75 394 LYS A O 1
ATOM 3132 N N . ASP A 1 395 ? 9.881 14.037 16.766 1.00 65.25 395 ASP A N 1
ATOM 3133 C CA . ASP A 1 395 ? 10.844 14.201 17.859 1.00 65.25 395 ASP A CA 1
ATOM 3134 C C . ASP A 1 395 ? 12.262 13.839 17.400 1.00 65.25 395 ASP A C 1
ATOM 3136 O O . ASP A 1 395 ? 13.224 14.546 17.707 1.00 65.25 395 ASP A O 1
ATOM 3140 N N . TRP A 1 396 ? 12.392 12.797 16.570 1.00 65.62 396 TRP A N 1
ATOM 3141 C CA . TRP A 1 396 ? 13.663 12.444 15.942 1.00 65.62 396 TRP A CA 1
ATOM 3142 C C . TRP A 1 396 ? 14.172 13.533 14.988 1.00 65.62 396 TRP A C 1
ATOM 3144 O O . TRP A 1 396 ? 15.352 13.876 15.030 1.00 65.62 396 TRP A O 1
ATOM 3154 N N . MET A 1 397 ? 13.311 14.113 14.148 1.00 64.06 397 MET A N 1
ATOM 3155 C CA . MET A 1 397 ? 13.708 15.177 13.221 1.00 64.06 397 MET A CA 1
ATOM 3156 C C . MET A 1 397 ? 14.150 16.442 13.951 1.00 64.06 397 MET A C 1
ATOM 3158 O O . MET A 1 397 ? 15.181 17.016 13.603 1.00 64.06 397 MET A O 1
ATOM 3162 N N . GLN A 1 398 ? 13.406 16.851 14.981 1.00 64.88 398 GLN A N 1
ATOM 3163 C CA . GLN A 1 398 ? 13.780 17.983 15.825 1.00 64.88 398 GLN A CA 1
ATOM 3164 C C . GLN A 1 398 ? 15.135 17.723 16.498 1.00 64.88 398 GLN A C 1
ATOM 3166 O O . GLN A 1 398 ? 16.037 18.552 16.410 1.00 64.88 398 GLN A O 1
ATOM 3171 N N . TYR A 1 399 ? 15.336 16.515 17.031 1.00 67.25 399 TYR A N 1
ATOM 3172 C CA . TYR A 1 399 ? 16.625 16.089 17.571 1.00 67.25 399 TYR A CA 1
ATOM 3173 C C . TYR A 1 399 ? 17.771 16.168 16.544 1.00 67.25 399 TYR A C 1
ATOM 3175 O O . TYR A 1 399 ? 18.869 16.594 16.897 1.00 67.25 399 TYR A O 1
ATOM 3183 N N . GLN A 1 400 ? 17.555 15.799 15.273 1.00 63.66 400 GLN A N 1
ATOM 3184 C CA . GLN A 1 400 ? 18.588 15.949 14.233 1.00 63.66 400 GLN A CA 1
ATOM 3185 C C . GLN A 1 400 ? 18.887 17.422 13.900 1.00 63.66 400 GLN A C 1
ATOM 3187 O O . GLN A 1 400 ? 20.045 17.752 13.642 1.00 63.66 400 GLN A O 1
ATOM 3192 N N . LEU A 1 401 ? 17.881 18.305 13.928 1.00 61.81 401 LEU A N 1
ATOM 3193 C CA . LEU A 1 401 ? 18.047 19.749 13.697 1.00 61.81 401 LEU A CA 1
ATOM 3194 C C . LEU A 1 401 ? 18.786 20.461 14.841 1.00 61.81 401 LEU A C 1
ATOM 3196 O O . LEU A 1 401 ? 19.486 21.450 14.599 1.00 61.81 401 LEU A O 1
ATOM 3200 N N . ASP A 1 402 ? 18.653 19.949 16.065 1.00 64.94 402 ASP A N 1
ATOM 3201 C CA . ASP A 1 402 ? 19.247 20.526 17.275 1.00 64.94 402 ASP A CA 1
ATOM 3202 C C . ASP A 1 402 ? 20.696 20.064 17.525 1.00 64.94 402 ASP A C 1
ATOM 3204 O O . ASP A 1 402 ? 21.384 20.601 18.399 1.00 64.94 402 ASP A O 1
ATOM 3208 N N . LYS A 1 403 ? 21.213 19.102 16.745 1.00 63.62 403 LYS A N 1
ATOM 3209 C CA . LYS A 1 403 ? 22.608 18.650 16.865 1.00 63.62 403 LYS A CA 1
ATOM 3210 C C . LYS A 1 403 ? 23.600 19.764 16.485 1.00 63.62 403 LYS A C 1
ATOM 3212 O O . LYS A 1 403 ? 23.489 20.326 15.396 1.00 63.62 403 LYS A O 1
ATOM 3217 N N . PRO A 1 404 ? 24.663 20.004 17.284 1.00 52.47 404 PRO A N 1
ATOM 3218 C CA . PRO A 1 404 ? 25.689 21.021 17.001 1.00 52.47 404 PRO A CA 1
ATOM 3219 C C . PRO A 1 404 ? 26.456 20.814 15.684 1.00 52.47 404 PRO A C 1
ATOM 3221 O O . PRO A 1 404 ? 27.009 21.761 15.137 1.00 52.47 404 PRO A O 1
ATOM 3224 N N . GLN A 1 405 ? 26.499 19.571 15.191 1.00 51.28 405 GLN A N 1
ATOM 3225 C CA . GLN A 1 405 ? 27.115 19.173 13.917 1.00 51.28 405 GLN A CA 1
ATOM 3226 C C . GLN A 1 405 ? 26.072 18.829 12.841 1.00 51.28 405 GLN A C 1
ATOM 3228 O O . GLN A 1 405 ? 26.415 18.238 11.818 1.00 51.28 405 GLN A O 1
ATOM 3233 N N . GLY A 1 406 ? 24.794 19.164 13.066 1.00 47.66 406 GLY A N 1
ATOM 3234 C CA . GLY A 1 406 ? 23.781 19.070 12.023 1.00 47.66 406 GLY A CA 1
ATOM 3235 C C . GLY A 1 406 ? 24.248 19.903 10.826 1.00 47.66 406 GLY A C 1
ATOM 3236 O O . GLY A 1 406 ? 24.703 21.032 11.026 1.00 47.66 406 GLY A O 1
ATOM 3237 N N . PRO A 1 407 ? 24.220 19.371 9.593 1.00 47.53 407 PRO A N 1
ATOM 3238 C CA . PRO A 1 407 ? 24.702 20.116 8.443 1.00 47.53 407 PRO A CA 1
ATOM 3239 C C . PRO A 1 407 ? 23.903 21.418 8.382 1.00 47.53 407 PRO A C 1
ATOM 3241 O O . PRO A 1 407 ? 22.680 21.378 8.259 1.00 47.53 407 PRO A O 1
ATOM 3244 N N . GLY A 1 408 ? 24.582 22.571 8.490 1.00 47.47 408 GLY A N 1
ATOM 3245 C CA . GLY A 1 408 ? 23.957 23.908 8.498 1.00 47.47 408 GLY A CA 1
ATOM 3246 C C . GLY A 1 408 ? 22.975 24.142 7.339 1.00 47.47 408 GLY A C 1
ATOM 3247 O O . GLY A 1 408 ? 22.074 24.962 7.434 1.00 47.47 408 GLY A O 1
ATOM 3248 N N . ILE A 1 409 ? 23.079 23.305 6.306 1.00 49.47 409 ILE A N 1
ATOM 3249 C CA . ILE A 1 409 ? 22.186 23.121 5.162 1.00 49.47 409 ILE A CA 1
ATOM 3250 C C . ILE A 1 409 ? 20.713 22.828 5.542 1.00 49.47 409 ILE A C 1
ATOM 3252 O O . ILE A 1 409 ? 19.834 23.106 4.729 1.00 49.47 409 ILE A O 1
ATOM 3256 N N . LEU A 1 410 ? 20.401 22.263 6.718 1.00 50.62 410 LEU A N 1
ATOM 3257 C CA . LEU A 1 410 ? 19.022 21.878 7.083 1.00 50.62 410 LEU A CA 1
ATOM 3258 C C . LEU A 1 410 ? 18.168 23.039 7.629 1.00 50.62 410 LEU A C 1
ATOM 3260 O O . LEU A 1 410 ? 16.956 23.034 7.422 1.00 50.62 410 LEU A O 1
ATOM 3264 N N . LYS A 1 411 ? 18.767 24.045 8.285 1.00 52.09 411 LYS A N 1
ATOM 3265 C CA . LYS A 1 411 ? 18.016 25.180 8.867 1.00 52.09 411 LYS A CA 1
ATOM 3266 C C . LYS A 1 411 ? 17.494 26.141 7.795 1.00 52.09 411 LYS A C 1
ATOM 3268 O O . LYS A 1 411 ? 16.336 26.543 7.854 1.00 52.09 411 LYS A O 1
ATOM 3273 N N . ASP A 1 412 ? 18.292 26.397 6.759 1.00 51.56 412 ASP A N 1
ATOM 3274 C CA . ASP A 1 412 ? 17.916 27.238 5.606 1.00 51.56 412 ASP A CA 1
ATOM 3275 C C . ASP A 1 412 ? 16.864 26.580 4.695 1.00 51.56 412 ASP A C 1
ATOM 3277 O O . ASP A 1 412 ? 16.320 27.198 3.780 1.00 51.56 412 ASP A O 1
ATOM 3281 N N . LYS A 1 413 ? 16.575 25.300 4.947 1.00 54.72 413 LYS A N 1
ATOM 3282 C CA . LYS A 1 413 ? 15.593 24.498 4.229 1.00 54.72 413 LYS A CA 1
ATOM 3283 C C . LYS A 1 413 ? 14.261 24.417 4.964 1.00 54.72 413 LYS A C 1
ATOM 3285 O O . LYS A 1 413 ? 13.384 23.721 4.492 1.00 54.72 413 LYS A O 1
ATOM 3290 N N . ILE A 1 414 ? 14.023 25.100 6.078 1.00 57.66 414 ILE A N 1
ATOM 3291 C CA . ILE A 1 414 ? 12.677 25.083 6.674 1.00 57.66 414 ILE A CA 1
ATOM 3292 C C . ILE A 1 414 ? 11.727 25.906 5.788 1.00 57.66 414 ILE A C 1
ATOM 3294 O O . ILE A 1 414 ? 11.988 27.067 5.475 1.00 57.66 414 ILE A O 1
ATOM 3298 N N . ALA A 1 415 ? 10.636 25.294 5.326 1.00 55.78 415 ALA A N 1
ATOM 3299 C CA . ALA A 1 415 ? 9.622 26.005 4.552 1.00 55.78 415 ALA A CA 1
ATOM 3300 C C . ALA A 1 415 ? 8.852 26.981 5.446 1.00 55.78 415 ALA A C 1
ATOM 3302 O O . ALA A 1 415 ? 8.344 26.600 6.495 1.00 55.78 415 ALA A O 1
ATOM 3303 N N . SER A 1 416 ? 8.708 28.220 4.977 1.00 52.03 416 SER A N 1
ATOM 3304 C CA . SER A 1 416 ? 7.824 29.229 5.569 1.00 52.03 416 SER A CA 1
ATOM 3305 C C . SER A 1 416 ? 6.371 29.119 5.095 1.00 52.03 416 SER A C 1
ATOM 3307 O O . SER A 1 416 ? 5.488 29.688 5.727 1.00 52.03 416 SER A O 1
ATOM 3309 N N . GLU A 1 417 ? 6.116 28.424 3.982 1.00 52.16 417 GLU A N 1
ATOM 3310 C CA . GLU A 1 417 ? 4.787 28.307 3.371 1.00 52.16 417 GLU A CA 1
ATOM 3311 C C . GLU A 1 417 ? 4.251 26.870 3.490 1.00 52.16 417 GLU A C 1
ATOM 3313 O O . GLU A 1 417 ? 4.969 25.927 3.134 1.00 52.16 417 GLU A O 1
ATOM 3318 N N . PRO A 1 418 ? 3.009 26.682 3.975 1.00 60.03 418 PRO A N 1
ATOM 3319 C CA . PRO A 1 418 ? 2.408 25.362 4.133 1.00 60.03 418 PRO A CA 1
ATOM 3320 C C . PRO A 1 418 ? 2.072 24.725 2.777 1.00 60.03 418 PRO A C 1
ATOM 3322 O O . PRO A 1 418 ? 1.592 25.388 1.856 1.00 60.03 418 PRO A O 1
ATOM 3325 N N . ARG A 1 419 ? 2.286 23.409 2.650 1.00 69.38 419 ARG A N 1
ATOM 3326 C CA . ARG A 1 419 ? 1.830 22.622 1.490 1.00 69.38 419 ARG A CA 1
ATOM 3327 C C . ARG A 1 419 ? 0.326 22.370 1.556 1.00 69.38 419 ARG A C 1
ATOM 3329 O O . ARG A 1 419 ? -0.217 22.173 2.636 1.00 69.38 419 ARG A O 1
ATOM 3336 N N . VAL A 1 420 ? -0.329 22.303 0.398 1.00 73.62 420 VAL A N 1
ATOM 3337 C CA . VAL A 1 420 ? -1.744 21.908 0.299 1.00 73.62 420 VAL A CA 1
ATOM 3338 C C . VAL A 1 420 ? -1.916 20.482 0.825 1.00 73.62 420 VAL A C 1
ATOM 3340 O O . VAL A 1 420 ? -1.183 19.582 0.409 1.00 73.62 420 VAL A O 1
ATOM 3343 N N . THR A 1 421 ? -2.871 20.284 1.733 1.00 79.44 421 THR A N 1
ATOM 3344 C CA . THR A 1 421 ? -3.205 18.962 2.276 1.00 79.44 421 THR A CA 1
ATOM 3345 C C . THR A 1 421 ? -4.327 18.298 1.480 1.00 79.44 421 THR A C 1
ATOM 3347 O O . THR A 1 421 ? -5.117 18.962 0.806 1.00 79.44 421 THR A O 1
ATOM 3350 N N . LEU A 1 422 ? -4.448 16.973 1.595 1.00 77.12 422 LEU A N 1
ATOM 3351 C CA . LEU A 1 422 ? -5.588 16.247 1.037 1.00 77.12 422 LEU A CA 1
ATOM 3352 C C . LEU A 1 422 ? -6.929 16.741 1.617 1.00 77.12 422 LEU A C 1
ATOM 3354 O O . LEU A 1 422 ? -7.912 16.824 0.882 1.00 77.12 422 LEU A O 1
ATOM 3358 N N . ASP A 1 423 ? -6.949 17.140 2.896 1.00 79.62 423 ASP A N 1
ATOM 3359 C CA . ASP A 1 423 ? -8.118 17.748 3.546 1.00 79.62 423 ASP A CA 1
ATOM 3360 C C . ASP A 1 423 ? -8.549 19.041 2.817 1.00 79.62 423 ASP A C 1
ATOM 3362 O O . ASP A 1 423 ? -9.732 19.219 2.507 1.00 79.62 423 ASP A O 1
ATOM 3366 N N . ASP A 1 424 ? -7.593 19.915 2.474 1.00 79.62 424 ASP A N 1
ATOM 3367 C CA . ASP A 1 424 ? -7.849 21.160 1.731 1.00 79.62 424 ASP A CA 1
ATOM 3368 C C . ASP A 1 424 ? -8.405 20.879 0.331 1.00 79.62 424 ASP A C 1
ATOM 3370 O O . ASP A 1 424 ? -9.367 21.518 -0.116 1.00 79.62 424 ASP A O 1
ATOM 3374 N N . THR A 1 425 ? -7.809 19.900 -0.357 1.00 77.75 425 THR A N 1
ATOM 3375 C CA . THR A 1 425 ? -8.225 19.462 -1.694 1.00 77.75 425 THR A CA 1
ATOM 3376 C C . THR A 1 425 ? -9.670 18.960 -1.682 1.00 77.75 425 THR A C 1
ATOM 3378 O O . THR A 1 425 ? -10.488 19.421 -2.488 1.00 77.75 425 THR A O 1
ATOM 3381 N N . MET A 1 426 ? -10.023 18.075 -0.744 1.00 85.31 426 MET A N 1
ATOM 3382 C CA . MET A 1 426 ? -11.383 17.535 -0.649 1.00 85.31 426 MET A CA 1
ATOM 3383 C C . MET A 1 426 ? -12.399 18.598 -0.230 1.00 85.31 426 MET A C 1
ATOM 3385 O O . MET A 1 426 ? -13.481 18.683 -0.817 1.00 85.31 426 MET A O 1
ATOM 3389 N N . ALA A 1 427 ? -12.051 19.479 0.713 1.00 79.69 427 ALA A N 1
ATOM 3390 C CA . ALA A 1 427 ? -12.920 20.585 1.112 1.00 79.69 427 ALA A CA 1
ATOM 3391 C C . ALA A 1 427 ? -13.214 21.541 -0.059 1.00 79.69 427 ALA A C 1
ATOM 3393 O O . ALA A 1 427 ? -14.342 22.025 -0.211 1.00 79.69 427 ALA A O 1
ATOM 3394 N N . LYS A 1 428 ? -12.220 21.805 -0.917 1.00 81.19 428 LYS A N 1
ATOM 3395 C CA . LYS A 1 428 ? -12.390 22.627 -2.122 1.00 81.19 428 LYS A CA 1
ATOM 3396 C C . LYS A 1 428 ? -13.319 21.965 -3.142 1.00 81.19 428 LYS A C 1
ATOM 3398 O O . LYS A 1 428 ? -14.193 22.654 -3.674 1.00 81.19 428 LYS A O 1
ATOM 3403 N N . ALA A 1 429 ? -13.161 20.662 -3.386 1.00 78.56 429 ALA A N 1
ATOM 3404 C CA . ALA A 1 429 ? -14.013 19.897 -4.301 1.00 78.56 429 ALA A CA 1
ATOM 3405 C C . ALA A 1 429 ? -15.478 19.845 -3.829 1.00 78.56 429 ALA A C 1
ATOM 3407 O O . ALA A 1 429 ? -16.405 20.033 -4.617 1.00 78.56 429 ALA A O 1
ATOM 3408 N N . LEU A 1 430 ? -15.707 19.691 -2.522 1.00 74.62 430 LEU A N 1
ATOM 3409 C CA . LEU A 1 430 ? -17.060 19.705 -1.965 1.00 74.62 430 LEU A CA 1
ATOM 3410 C C . LEU A 1 430 ? -17.734 21.079 -2.136 1.00 74.62 430 LEU A C 1
ATOM 3412 O O . LEU A 1 430 ? -18.895 21.174 -2.540 1.00 74.62 430 LEU A O 1
ATOM 3416 N N . ARG A 1 431 ? -16.994 22.170 -1.889 1.00 78.38 431 ARG A N 1
ATOM 3417 C CA . ARG A 1 431 ? -17.507 23.543 -2.057 1.00 78.38 431 ARG A CA 1
ATOM 3418 C C . ARG A 1 431 ? -17.853 23.875 -3.509 1.00 78.38 431 ARG A C 1
ATOM 3420 O O . ARG A 1 431 ? -18.814 24.6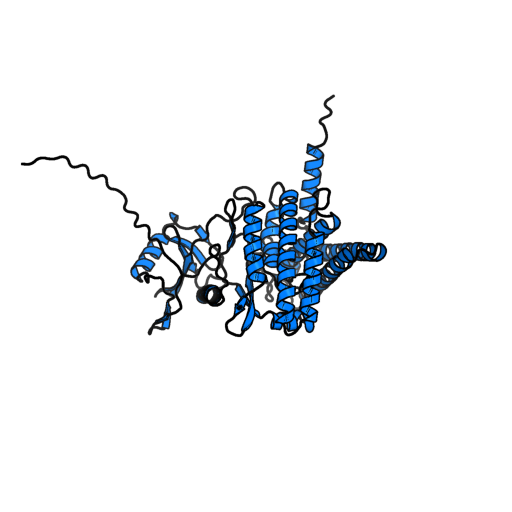12 -3.732 1.00 78.38 431 ARG A O 1
ATOM 3427 N N . SER A 1 432 ? -17.090 23.386 -4.491 1.00 73.19 432 SER A N 1
ATOM 3428 C CA . SER A 1 432 ? -17.395 23.639 -5.908 1.00 73.19 432 SER A CA 1
ATOM 3429 C C . SER A 1 432 ? -18.694 22.953 -6.336 1.00 73.19 432 SER A C 1
ATOM 3431 O O . SER A 1 432 ? -19.504 23.586 -7.010 1.00 73.19 432 SER A O 1
ATOM 3433 N N . ARG A 1 433 ? -18.953 21.730 -5.854 1.00 66.31 433 ARG A N 1
ATOM 3434 C CA . ARG A 1 433 ? -20.200 20.990 -6.113 1.00 66.31 433 ARG A CA 1
ATOM 3435 C C . ARG A 1 433 ? -21.442 21.678 -5.550 1.00 66.31 433 ARG A C 1
ATOM 3437 O O . ARG A 1 433 ? -22.450 21.783 -6.246 1.00 66.31 433 ARG A O 1
ATOM 3444 N N . ILE A 1 434 ? -21.363 22.206 -4.327 1.00 70.12 434 ILE A N 1
ATOM 3445 C CA . ILE A 1 434 ? -22.472 22.958 -3.712 1.00 70.12 434 ILE A CA 1
ATOM 3446 C C . ILE A 1 434 ? -22.800 24.211 -4.537 1.00 70.12 434 ILE A C 1
ATOM 3448 O O . ILE A 1 434 ? -23.969 24.512 -4.762 1.00 70.12 434 ILE A O 1
ATOM 3452 N N . LYS A 1 435 ? -21.781 24.914 -5.051 1.00 66.06 435 LYS A N 1
ATOM 3453 C CA . LYS A 1 435 ? -21.983 26.095 -5.907 1.00 66.06 435 LYS A CA 1
ATOM 3454 C C . LYS A 1 435 ? -22.637 25.758 -7.248 1.00 66.06 435 LYS A C 1
ATOM 3456 O O . LYS A 1 435 ? -23.406 26.570 -7.743 1.00 66.06 435 LYS A O 1
ATOM 3461 N N . THR A 1 436 ? -22.354 24.588 -7.820 1.00 62.69 436 THR A N 1
ATOM 3462 C CA . THR A 1 436 ? -22.988 24.127 -9.069 1.00 62.69 436 THR A CA 1
ATOM 3463 C C . THR A 1 436 ? -24.388 23.541 -8.868 1.00 62.69 436 THR A C 1
ATOM 3465 O O . THR A 1 436 ? -25.149 23.476 -9.826 1.00 62.69 436 THR A O 1
ATOM 3468 N N . ALA A 1 437 ? -24.728 23.113 -7.647 1.00 55.88 437 ALA A N 1
ATOM 3469 C CA . ALA A 1 437 ? -26.032 22.542 -7.299 1.00 55.88 437 ALA A CA 1
ATOM 3470 C C . ALA A 1 437 ? -27.039 23.579 -6.764 1.00 55.88 437 ALA A C 1
ATOM 3472 O O . ALA A 1 437 ? -28.226 23.275 -6.655 1.00 55.88 437 ALA A O 1
ATOM 3473 N N . ALA A 1 438 ? -26.595 24.794 -6.425 1.00 45.56 438 ALA A N 1
ATOM 3474 C CA . ALA A 1 438 ? -27.499 25.881 -6.072 1.00 45.56 438 ALA A CA 1
ATOM 3475 C C . ALA A 1 438 ? -28.337 26.267 -7.308 1.00 45.56 438 ALA A C 1
ATOM 3477 O O . ALA A 1 438 ? -27.754 26.527 -8.365 1.00 45.56 438 ALA A O 1
ATOM 3478 N N . PRO A 1 439 ? -29.680 26.313 -7.215 1.00 48.88 439 PRO A N 1
ATOM 3479 C CA . PRO A 1 439 ? -30.505 26.715 -8.341 1.00 48.88 439 PRO A CA 1
ATOM 3480 C C . PRO A 1 439 ? -30.121 28.139 -8.732 1.00 48.88 439 PRO A C 1
ATOM 3482 O O . PRO A 1 439 ? -30.046 29.033 -7.884 1.00 48.88 439 PRO A O 1
ATOM 3485 N N . THR A 1 440 ? -29.875 28.354 -10.021 1.00 49.12 440 THR A N 1
ATOM 3486 C CA . THR A 1 440 ? -29.842 29.693 -10.600 1.00 49.12 440 THR A CA 1
ATOM 3487 C C . THR A 1 440 ? -31.240 30.282 -10.449 1.00 49.12 440 THR A C 1
ATOM 3489 O O . THR A 1 440 ? -32.070 30.161 -11.344 1.00 49.12 440 THR A O 1
ATOM 3492 N N . ASN A 1 441 ? -31.523 30.885 -9.296 1.00 46.97 441 ASN A N 1
ATOM 3493 C CA . ASN A 1 441 ? -32.635 31.809 -9.159 1.00 46.97 441 ASN A CA 1
ATOM 3494 C C . ASN A 1 441 ? -32.265 33.035 -9.991 1.00 46.97 441 ASN A C 1
ATOM 3496 O O . ASN A 1 441 ? -31.575 33.943 -9.527 1.00 46.97 441 ASN A O 1
ATOM 3500 N N . THR A 1 442 ? -32.634 32.987 -11.266 1.00 45.66 442 THR A N 1
ATOM 3501 C CA . THR A 1 442 ? -32.612 34.139 -12.157 1.00 45.66 442 THR A CA 1
ATOM 3502 C C . THR A 1 442 ? -33.774 35.051 -11.747 1.00 45.66 442 THR A C 1
ATOM 3504 O O . THR A 1 442 ? -34.891 34.540 -11.637 1.00 45.66 442 THR A O 1
ATOM 3507 N N . PRO A 1 443 ? -33.541 36.343 -11.456 1.00 49.34 443 PRO A N 1
ATOM 3508 C CA . PRO A 1 443 ? -34.622 37.319 -11.374 1.00 49.34 443 PRO A CA 1
ATOM 3509 C C . PRO A 1 443 ? -35.282 37.551 -12.736 1.00 49.34 443 PRO A C 1
ATOM 3511 O O . PRO A 1 443 ? -34.573 37.438 -13.767 1.00 49.34 443 PRO A O 1
#

Radius of gyration: 25.15 Å; Cα contacts (8 Å, |Δi|>4): 666; chains: 1; bounding box: 67×61×99 Å

pLDDT: mean 77.14, std 20.36, range [22.55, 98.56]